Protein AF-A0A919L9G6-F1 (afdb_monomer)

Solvent-accessible surface area (backbone atoms only — not comparable to full-atom values): 24970 Å² total; per-residue (Å²): 138,84,82,78,78,79,72,77,81,74,75,70,52,61,55,52,67,56,52,73,67,55,25,51,54,53,30,51,45,52,58,47,62,62,45,90,62,73,38,50,65,29,54,76,70,68,36,52,64,73,17,58,68,29,43,38,40,53,53,30,52,54,47,28,77,74,40,81,64,48,46,32,34,39,57,41,94,67,47,67,29,33,35,41,35,37,48,67,50,39,49,54,52,43,30,50,32,52,75,66,66,16,51,45,83,54,28,32,41,47,62,83,49,47,79,35,29,51,59,57,91,48,77,66,73,77,38,54,70,66,74,53,74,67,56,45,53,55,47,51,55,53,47,47,63,42,47,49,61,42,59,73,61,31,43,99,81,29,33,54,47,56,65,54,43,34,56,37,26,43,28,42,25,31,24,54,34,43,12,73,88,37,29,81,48,62,66,57,58,52,36,52,49,53,22,21,67,22,34,96,45,94,61,17,65,63,35,45,52,52,40,44,63,60,47,46,72,41,65,78,65,41,33,82,87,10,50,45,19,33,38,65,74,56,32,90,74,57,81,58,60,58,46,28,48,52,26,41,40,54,33,27,27,44,24,38,35,40,35,22,53,37,9,45,41,47,33,27,37,18,54,80,68,70,74,38,89,45,50,55,56,16,33,54,49,21,45,67,78,61,26,91,42,55,20,39,38,37,36,25,66,37,72,40,89,49,109,62,46,40,44,49,55,77,44,28,39,47,50,40,49,74,50,37,46,79,82,62,91,88,63,80,89,62,47,10,56,19,66,72,63,39,64,84,54,40,48,54,28,49,43,15,47,49,53,13,28,51,50,36,42,57,67,42,60,72,26,40,50,42,50,64,30,68,86,58,46,81,95,54,67,69,98,70,73,49,59,92,64,49,38,40,24,50,42,56,64,89,52,81,88,79,53,69,70,73,58,66,81,42,42,49,61,51,12,56,50,27,41,55,52,17,53,52,26,38,54,47,15,53,52,32,40,53,58,45,65,47,68,92,38,65,94,41,75,67,32,51,52,51,31,51,54,31,41,57,45,15,53,50,29,40,52,49,15,54,52,35,38,53,53,12,52,56,38,54,100

Sequence (477 aa):
MTTTHDVPATTVPRPETARPLENVLFSAALVARGLPWADLPARTLGLDALTRAGLERRLMTHLQDRRDGRPVRLRTPFGTFLVPPTRADAKGLLARADRAGALGTASGLTTDGRRCGLSPHVVPSGAWDALTQEELAGLTARVDGHLQAVLDARREDGALDGHHWHAGMLRLSRHVVLGARAAADTLLSEMVRAATDAVGSRAYEERAAALRRRLALYLADPEPGSLAGRLSARSQGAPEPDLAVAHALALVSTATSVSAFQALALFAAGTATDAVTSPEAAVDLALEHYPPLPALVYPVRAPLDTDGPAIAPGDEILYDRAMLGQRTPGEPADPAWALCGSPSGCATARFAALVGREVVRGATAGTRPVLLAPKFALDRLPSRLGPGSVAVALVEADGPTVTAEAYGDRLPAYGARGRVGADRLDHHAERLSACAADTGWDGSETGERFRTALLAHADRCANAAADVRRAARWLSG

Nearest PDB structures (foldseek):
  1wiy-assembly1_A-2  TM=5.835E-01  e=3.372E-06  Thermus thermophilus
  5kyo-assembly4_D  TM=6.100E-01  e=6.666E-06  Sphingobium yanoikuyae
  6hqw-assembly1_A  TM=6.140E-01  e=1.150E-05  Novosphingobium aromaticivorans
  1wiy-assembly1_B-2  TM=5.680E-01  e=6.666E-06  Thermus thermophilus

Structure (mmCIF, N/CA/C/O backbone):
data_AF-A0A919L9G6-F1
#
_entry.id   AF-A0A919L9G6-F1
#
loop_
_atom_site.group_PDB
_atom_site.id
_atom_site.type_symbol
_atom_site.label_atom_id
_atom_site.label_alt_id
_atom_site.label_comp_id
_atom_site.label_asym_id
_atom_site.label_entity_id
_atom_site.label_seq_id
_atom_site.pdbx_PDB_ins_code
_atom_site.Cartn_x
_atom_site.Cartn_y
_atom_site.Cartn_z
_atom_site.occupancy
_atom_site.B_iso_or_equiv
_atom_site.auth_seq_id
_atom_site.auth_comp_id
_atom_site.auth_asym_id
_atom_site.auth_atom_id
_atom_site.pdbx_PDB_model_num
ATOM 1 N N . MET A 1 1 ? 35.353 -0.013 -59.352 1.00 38.97 1 MET A N 1
ATOM 2 C CA . MET A 1 1 ? 35.440 -0.817 -58.115 1.00 38.97 1 MET A CA 1
ATOM 3 C C . MET A 1 1 ? 35.590 0.146 -56.954 1.00 38.97 1 MET A C 1
ATOM 5 O O . MET A 1 1 ? 36.686 0.615 -56.691 1.00 38.97 1 MET A O 1
ATOM 9 N N . THR A 1 2 ? 34.474 0.534 -56.350 1.00 34.19 2 THR A N 1
ATOM 10 C CA . THR A 1 2 ? 34.419 1.390 -55.163 1.00 34.19 2 THR A CA 1
ATOM 11 C C . THR A 1 2 ? 34.468 0.480 -53.944 1.00 34.19 2 THR A C 1
ATOM 13 O O . THR A 1 2 ? 33.532 -0.270 -53.687 1.00 34.19 2 THR A O 1
ATOM 16 N N . THR A 1 3 ? 35.591 0.492 -53.235 1.00 35.69 3 THR A N 1
ATOM 17 C CA . THR A 1 3 ? 35.741 -0.153 -51.931 1.00 35.69 3 THR A CA 1
ATOM 18 C C . THR A 1 3 ? 34.930 0.635 -50.908 1.00 35.69 3 THR A C 1
ATOM 20 O O . THR A 1 3 ? 35.338 1.713 -50.479 1.00 35.69 3 THR A O 1
ATOM 23 N N . THR A 1 4 ? 33.759 0.119 -50.548 1.00 37.16 4 THR A N 1
ATOM 24 C CA . THR A 1 4 ? 33.028 0.522 -49.348 1.00 37.16 4 THR A CA 1
ATOM 25 C C . THR A 1 4 ? 33.895 0.179 -48.142 1.00 37.16 4 THR A C 1
ATOM 27 O O . THR A 1 4 ? 34.152 -0.989 -47.862 1.00 37.16 4 THR A O 1
ATOM 30 N N . HIS A 1 5 ? 34.395 1.204 -47.455 1.00 40.25 5 HIS A N 1
ATOM 31 C CA . HIS A 1 5 ? 34.946 1.041 -46.119 1.00 40.25 5 HIS A CA 1
ATOM 32 C C . HIS A 1 5 ? 33.803 0.624 -45.191 1.00 40.25 5 HIS A C 1
ATOM 34 O O . HIS A 1 5 ? 32.939 1.440 -44.874 1.00 40.25 5 HIS A O 1
ATOM 40 N N . ASP A 1 6 ? 33.800 -0.643 -44.776 1.00 41.91 6 ASP A N 1
ATOM 41 C CA . ASP A 1 6 ? 33.040 -1.089 -43.612 1.00 41.91 6 ASP A CA 1
ATOM 42 C C . ASP A 1 6 ? 33.519 -0.274 -42.408 1.00 41.91 6 ASP A C 1
ATOM 44 O O . ASP A 1 6 ? 34.644 -0.426 -41.923 1.00 41.91 6 ASP A O 1
ATOM 48 N N . VAL A 1 7 ? 32.668 0.643 -41.954 1.00 43.38 7 VAL A N 1
ATOM 49 C CA . VAL A 1 7 ? 32.829 1.297 -40.659 1.00 43.38 7 VAL A CA 1
ATOM 50 C C . VAL A 1 7 ? 32.656 0.196 -39.610 1.00 43.38 7 VAL A C 1
ATOM 52 O O . VAL A 1 7 ? 31.609 -0.455 -39.604 1.00 43.38 7 VAL A O 1
ATOM 55 N N . PRO A 1 8 ? 33.646 -0.063 -38.738 1.00 42.03 8 PRO A N 1
ATOM 56 C CA . PRO A 1 8 ? 33.498 -1.086 -37.715 1.00 42.03 8 PRO A CA 1
ATOM 57 C C . PRO A 1 8 ? 32.303 -0.719 -36.836 1.00 42.03 8 PRO A C 1
ATOM 59 O O . PRO A 1 8 ? 32.255 0.379 -36.282 1.00 42.03 8 PRO A O 1
ATOM 62 N N . ALA A 1 9 ? 31.336 -1.633 -36.727 1.00 45.06 9 ALA A N 1
ATOM 63 C CA . ALA A 1 9 ? 30.218 -1.502 -35.806 1.00 45.06 9 ALA A CA 1
ATOM 64 C C . ALA A 1 9 ? 30.786 -1.319 -34.393 1.00 45.06 9 ALA A C 1
ATOM 66 O O . ALA A 1 9 ? 31.285 -2.263 -33.776 1.00 45.06 9 ALA A O 1
ATOM 67 N N . THR A 1 10 ? 30.767 -0.087 -33.894 1.00 47.66 10 THR A N 1
ATOM 68 C CA . THR A 1 10 ? 31.162 0.234 -32.530 1.00 47.66 10 THR A CA 1
ATOM 69 C C . THR A 1 10 ? 30.148 -0.421 -31.604 1.00 47.66 10 THR A C 1
ATOM 71 O O . THR A 1 10 ? 29.037 0.064 -31.411 1.00 47.66 10 THR A O 1
ATOM 74 N N . THR A 1 11 ? 30.505 -1.582 -31.055 1.00 58.72 11 THR A N 1
ATOM 75 C CA . THR A 1 11 ? 29.702 -2.242 -30.026 1.00 58.72 11 THR A CA 1
ATOM 76 C C . THR A 1 11 ? 29.555 -1.284 -28.855 1.00 58.72 11 THR A C 1
ATOM 78 O O . THR A 1 11 ? 30.539 -0.992 -28.171 1.00 58.72 11 THR A O 1
ATOM 81 N N . VAL A 1 12 ? 28.338 -0.781 -28.642 1.00 62.47 12 VAL A N 1
ATOM 82 C CA . VAL A 1 12 ? 28.030 0.102 -27.516 1.00 62.47 12 VAL A CA 1
ATOM 83 C C . VAL A 1 12 ? 28.412 -0.631 -26.221 1.00 62.47 12 VAL A C 1
ATOM 85 O O . VAL A 1 12 ? 28.017 -1.790 -26.039 1.00 62.47 12 VAL A O 1
ATOM 88 N N . PRO A 1 13 ? 29.224 -0.021 -25.339 1.00 73.94 13 PRO A N 1
ATOM 89 C CA . PRO A 1 13 ? 29.705 -0.683 -24.134 1.00 73.94 13 PRO A CA 1
ATOM 90 C C . PRO A 1 13 ? 28.533 -1.110 -23.240 1.00 73.94 13 PRO A C 1
ATOM 92 O O . PRO A 1 13 ? 27.515 -0.431 -23.163 1.00 73.94 13 PRO A O 1
ATOM 95 N N . ARG A 1 14 ? 28.667 -2.250 -22.555 1.00 80.25 14 ARG A N 1
ATOM 96 C CA . ARG A 1 14 ? 27.672 -2.733 -21.579 1.00 80.25 14 ARG A CA 1
ATOM 97 C C . ARG A 1 14 ? 27.935 -2.149 -20.187 1.00 80.25 14 ARG A C 1
ATOM 99 O O . ARG A 1 14 ? 29.070 -1.753 -19.916 1.00 80.25 14 ARG A O 1
ATOM 106 N N . PRO A 1 15 ? 26.936 -2.153 -19.281 1.00 82.62 15 PRO A N 1
ATOM 107 C CA . PRO A 1 15 ? 27.138 -1.720 -17.904 1.00 82.62 15 PRO A CA 1
ATOM 108 C C . PRO A 1 15 ? 28.270 -2.507 -17.239 1.00 82.62 15 PRO A C 1
ATOM 110 O O . PRO A 1 15 ? 28.334 -3.739 -17.367 1.00 82.62 15 PRO A O 1
ATOM 113 N N . GLU A 1 16 ? 29.159 -1.796 -16.542 1.00 87.75 16 GLU A N 1
ATOM 114 C CA . GLU A 1 16 ? 30.301 -2.395 -15.850 1.00 87.75 16 GLU A CA 1
ATOM 115 C C . GLU A 1 16 ? 29.803 -3.341 -14.752 1.00 87.75 16 GLU A C 1
ATOM 117 O O . GLU A 1 16 ? 28.823 -3.065 -14.058 1.00 87.75 16 GLU A O 1
ATOM 122 N N . THR A 1 17 ? 30.478 -4.478 -14.588 1.00 88.25 17 THR A N 1
ATOM 123 C CA . THR A 1 17 ? 30.192 -5.388 -13.474 1.00 88.25 17 THR A CA 1
ATOM 124 C C . THR A 1 17 ? 30.953 -4.928 -12.240 1.00 88.25 17 THR A C 1
ATOM 126 O O . THR A 1 17 ? 32.145 -4.636 -12.324 1.00 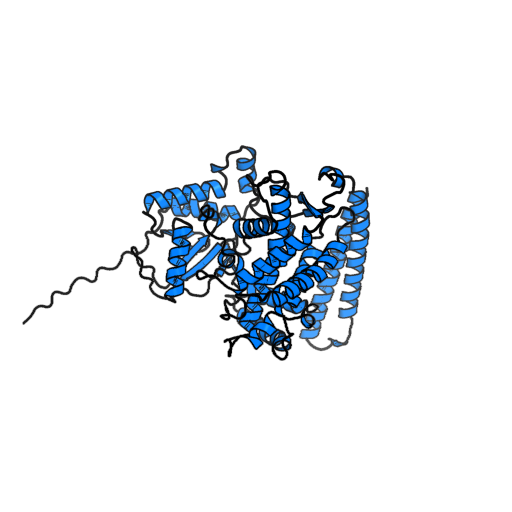88.25 17 THR A O 1
ATOM 129 N N . ALA A 1 18 ? 30.276 -4.881 -11.095 1.00 88.88 18 ALA A N 1
ATOM 130 C CA . ALA A 1 18 ? 30.911 -4.564 -9.824 1.00 88.88 18 ALA A CA 1
ATOM 131 C C . ALA A 1 18 ? 32.069 -5.527 -9.532 1.00 88.88 18 ALA A C 1
ATOM 133 O O . ALA A 1 18 ? 32.026 -6.716 -9.879 1.00 88.88 18 ALA A O 1
ATOM 134 N N . ARG A 1 19 ? 33.105 -5.021 -8.864 1.00 89.94 19 ARG A N 1
ATOM 135 C CA . ARG A 1 19 ? 34.275 -5.814 -8.473 1.00 89.94 19 ARG A CA 1
ATOM 136 C C . ARG A 1 19 ? 33.856 -6.940 -7.517 1.00 89.94 19 ARG A C 1
ATOM 138 O O . ARG A 1 19 ? 32.858 -6.803 -6.810 1.00 89.94 19 ARG A O 1
ATOM 145 N N . PRO A 1 20 ? 34.625 -8.039 -7.412 1.00 90.44 20 PRO A N 1
ATOM 146 C CA . PRO A 1 20 ? 34.291 -9.141 -6.507 1.00 90.44 20 PRO A CA 1
ATOM 147 C C . PRO A 1 20 ? 34.028 -8.696 -5.062 1.00 90.44 20 PRO A C 1
ATOM 149 O O . PRO A 1 20 ? 33.029 -9.098 -4.476 1.00 90.44 20 PRO A O 1
ATOM 152 N N . LEU A 1 21 ? 34.864 -7.804 -4.518 1.00 88.19 21 LEU A N 1
ATOM 153 C CA . LEU A 1 21 ? 34.683 -7.268 -3.166 1.00 88.19 21 LEU A CA 1
ATOM 154 C C . LEU A 1 21 ? 33.399 -6.433 -3.030 1.00 88.19 21 LEU A C 1
ATOM 156 O O . LEU A 1 21 ? 32.701 -6.551 -2.030 1.00 88.19 21 LEU A O 1
ATOM 160 N N . GLU A 1 22 ? 33.065 -5.631 -4.043 1.00 88.12 22 GLU A N 1
ATOM 161 C CA . GLU A 1 22 ? 31.827 -4.842 -4.066 1.00 88.12 22 GLU A CA 1
ATOM 162 C C . GLU A 1 22 ? 30.614 -5.785 -4.041 1.00 88.12 22 GLU A C 1
ATOM 164 O O . GLU A 1 22 ? 29.748 -5.642 -3.182 1.00 88.12 22 GLU A O 1
ATOM 169 N N . ASN A 1 23 ? 30.605 -6.830 -4.880 1.00 88.50 23 ASN A N 1
ATOM 170 C CA . ASN A 1 23 ? 29.544 -7.844 -4.865 1.00 88.50 23 ASN A CA 1
ATOM 171 C C . ASN A 1 23 ? 29.406 -8.529 -3.498 1.00 88.50 23 ASN A C 1
ATOM 173 O O . ASN A 1 23 ? 28.285 -8.714 -3.029 1.00 88.50 23 ASN A O 1
ATOM 177 N N . VAL A 1 24 ? 30.515 -8.887 -2.839 1.00 88.94 24 VAL A N 1
ATOM 178 C CA . VAL A 1 24 ? 30.487 -9.524 -1.510 1.00 88.94 24 VAL A CA 1
ATOM 179 C C . VAL A 1 24 ? 29.876 -8.593 -0.462 1.00 88.94 24 VAL A C 1
ATOM 181 O O . VAL A 1 24 ? 29.003 -9.021 0.291 1.00 88.94 24 VAL A O 1
ATOM 184 N N . LEU A 1 25 ? 30.283 -7.322 -0.433 1.00 86.44 25 LEU A N 1
ATOM 185 C CA . LEU A 1 25 ? 29.783 -6.348 0.542 1.00 86.44 25 LEU A CA 1
ATOM 186 C C . LEU A 1 25 ? 28.291 -6.052 0.344 1.00 86.44 25 LEU A C 1
ATOM 188 O O . LEU A 1 25 ? 27.535 -6.078 1.313 1.00 86.44 25 LEU A O 1
ATOM 192 N N . PHE A 1 26 ? 27.848 -5.853 -0.901 1.00 85.50 26 PHE A N 1
ATOM 193 C CA . PHE A 1 26 ? 26.425 -5.676 -1.211 1.00 85.50 26 PHE A CA 1
ATOM 194 C C . PHE A 1 26 ? 25.604 -6.925 -0.884 1.00 85.50 26 PHE A C 1
ATOM 196 O O . PHE A 1 26 ? 24.526 -6.825 -0.304 1.00 85.50 26 PHE A O 1
ATOM 203 N N . SER A 1 27 ? 26.126 -8.111 -1.200 1.00 86.25 27 SER A N 1
ATOM 204 C CA . SER A 1 27 ? 25.471 -9.380 -0.871 1.00 86.25 27 SER A CA 1
ATOM 205 C C . SER A 1 27 ? 25.286 -9.544 0.636 1.00 86.25 27 SER A C 1
ATOM 207 O O . SER A 1 27 ? 24.199 -9.901 1.085 1.00 86.25 27 SER A O 1
ATOM 209 N N . ALA A 1 28 ? 26.320 -9.239 1.424 1.00 84.69 28 ALA A N 1
ATOM 210 C CA . ALA A 1 28 ? 26.254 -9.290 2.880 1.00 84.69 28 ALA A CA 1
ATOM 211 C C . ALA A 1 28 ? 25.236 -8.283 3.440 1.00 84.69 28 ALA A C 1
ATOM 213 O O . ALA A 1 28 ? 24.437 -8.645 4.305 1.00 84.69 28 ALA A O 1
ATOM 214 N N . ALA A 1 29 ? 25.216 -7.055 2.911 1.00 82.62 29 ALA A N 1
ATOM 215 C CA . ALA A 1 29 ? 24.258 -6.022 3.301 1.00 82.62 29 ALA A CA 1
ATOM 216 C C . ALA A 1 29 ? 22.807 -6.468 3.059 1.00 82.62 29 ALA A C 1
ATOM 218 O O . ALA A 1 29 ? 21.978 -6.430 3.970 1.00 82.62 29 ALA A O 1
ATOM 219 N N . LEU A 1 30 ? 22.532 -6.982 1.856 1.00 82.19 30 LEU A N 1
ATOM 220 C CA . LEU A 1 30 ? 21.213 -7.464 1.456 1.00 82.19 30 LEU A CA 1
ATOM 221 C C . LEU A 1 30 ? 20.750 -8.658 2.299 1.00 82.19 30 LEU A C 1
ATOM 223 O O . LEU A 1 30 ? 19.618 -8.657 2.775 1.00 82.19 30 LEU A O 1
ATOM 227 N N . VAL A 1 31 ? 21.615 -9.647 2.546 1.00 81.81 31 VAL A N 1
ATOM 228 C CA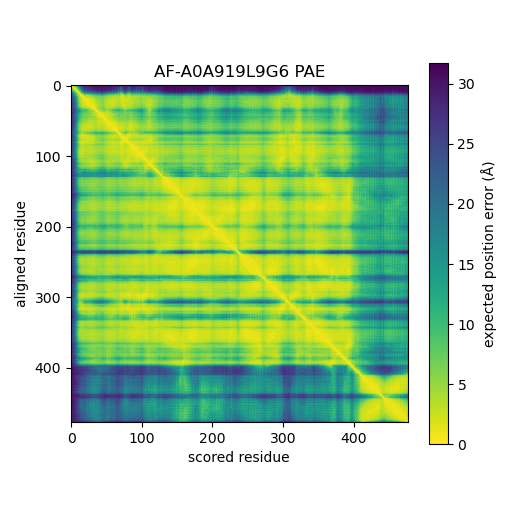 . VAL A 1 31 ? 21.281 -10.810 3.392 1.00 81.81 31 VAL A CA 1
ATOM 229 C C . VAL A 1 31 ? 21.012 -10.387 4.835 1.00 81.81 31 VAL A C 1
ATOM 231 O O . VAL A 1 31 ? 20.066 -10.867 5.465 1.00 81.81 31 VAL A O 1
ATOM 234 N N . ALA A 1 32 ? 21.786 -9.434 5.358 1.00 79.81 32 ALA A N 1
ATOM 235 C CA . ALA A 1 32 ? 21.606 -8.945 6.717 1.00 79.81 32 ALA A CA 1
ATOM 236 C C . ALA A 1 32 ? 20.228 -8.292 6.933 1.00 79.81 32 ALA A C 1
ATOM 238 O O . ALA A 1 32 ? 19.773 -8.225 8.075 1.00 79.81 32 ALA A O 1
ATOM 239 N N . ARG A 1 33 ? 19.505 -7.862 5.884 1.00 78.06 33 ARG A N 1
ATOM 240 C CA . ARG A 1 33 ? 18.133 -7.306 5.980 1.00 78.06 33 ARG A CA 1
ATOM 241 C C . ARG A 1 33 ? 17.107 -8.272 6.576 1.00 78.06 33 ARG A C 1
ATOM 243 O O . ARG A 1 33 ? 16.112 -7.830 7.161 1.00 78.06 33 ARG A O 1
ATOM 250 N N . GLY A 1 34 ? 17.359 -9.576 6.468 1.00 71.88 34 GLY A N 1
ATOM 251 C CA . GLY A 1 34 ? 16.546 -10.624 7.084 1.00 71.88 34 GLY A CA 1
ATOM 252 C C . GLY A 1 34 ? 16.722 -10.747 8.602 1.00 71.88 34 GLY A C 1
ATOM 253 O O . GLY A 1 34 ? 15.878 -11.347 9.259 1.00 71.88 34 GLY A O 1
ATOM 254 N N . LEU A 1 35 ? 17.778 -10.159 9.176 1.00 74.50 35 LEU A N 1
ATOM 255 C CA . LEU A 1 35 ? 18.124 -10.291 10.592 1.00 74.50 35 LEU A CA 1
ATOM 256 C C . LEU A 1 35 ? 17.634 -9.065 11.386 1.00 74.50 35 LEU A C 1
ATOM 258 O O . LEU A 1 35 ? 18.222 -7.987 11.273 1.00 74.50 35 LEU A O 1
ATOM 262 N N . PRO A 1 36 ? 16.564 -9.179 12.196 1.00 66.81 36 PRO A N 1
ATOM 263 C CA . PRO A 1 36 ? 15.953 -8.024 12.862 1.00 66.81 36 PRO A CA 1
ATOM 264 C C . PRO A 1 36 ? 16.856 -7.371 13.922 1.00 66.81 36 PRO A C 1
ATOM 266 O O . PRO A 1 36 ? 16.712 -6.183 14.194 1.00 66.81 36 PRO A O 1
ATOM 269 N N . TRP A 1 37 ? 17.810 -8.116 14.485 1.00 70.50 37 TRP A N 1
ATOM 270 C CA . TRP A 1 37 ? 18.716 -7.666 15.548 1.00 70.50 37 TRP A CA 1
ATOM 271 C C . TRP A 1 37 ? 20.102 -7.234 15.050 1.00 70.50 37 TRP A C 1
ATOM 273 O O . TRP A 1 37 ? 20.897 -6.745 15.849 1.00 70.50 37 TRP A O 1
ATOM 283 N N . ALA A 1 38 ? 20.404 -7.374 13.753 1.00 75.88 38 ALA A N 1
ATOM 284 C CA . ALA A 1 38 ? 21.745 -7.113 13.217 1.00 75.88 38 ALA A CA 1
ATOM 285 C C . ALA A 1 38 ? 22.231 -5.673 13.465 1.00 75.88 38 ALA A C 1
ATOM 287 O O . ALA A 1 38 ? 23.415 -5.451 13.692 1.00 75.88 38 ALA A O 1
ATOM 288 N N . ASP A 1 39 ? 21.312 -4.703 13.481 1.00 78.69 39 ASP A N 1
ATOM 289 C CA . ASP A 1 39 ? 21.647 -3.295 13.716 1.00 78.69 39 ASP A CA 1
ATOM 290 C C . ASP A 1 39 ? 21.654 -2.909 15.203 1.00 78.69 39 ASP A C 1
ATOM 292 O O . ASP A 1 39 ? 22.097 -1.810 15.533 1.00 78.69 39 ASP A O 1
ATOM 296 N N . LEU A 1 40 ? 21.138 -3.757 16.103 1.00 76.44 40 LEU A N 1
ATOM 297 C CA . LEU A 1 40 ? 20.899 -3.383 17.500 1.00 76.44 40 LEU A CA 1
ATOM 298 C C . LEU A 1 40 ? 22.192 -2.972 18.230 1.00 76.44 40 LEU A C 1
ATOM 300 O O . LEU A 1 40 ? 22.181 -1.905 18.848 1.00 76.44 40 LEU A O 1
ATOM 304 N N . PRO A 1 41 ? 23.319 -3.710 18.129 1.00 79.62 41 PRO A N 1
ATOM 305 C CA . PRO A 1 41 ? 24.563 -3.302 18.783 1.00 79.62 41 PRO A CA 1
ATOM 306 C C . PRO A 1 41 ? 25.097 -1.972 18.240 1.00 79.62 41 PRO A C 1
ATOM 308 O O . PRO A 1 41 ? 25.429 -1.077 19.014 1.00 79.62 41 PRO A O 1
ATOM 311 N N . ALA A 1 42 ? 25.116 -1.808 16.912 1.00 81.69 42 ALA A N 1
ATOM 312 C CA . ALA A 1 42 ? 25.598 -0.590 16.266 1.00 81.69 42 ALA A CA 1
ATOM 313 C C . ALA A 1 42 ? 24.748 0.630 16.656 1.00 81.69 42 ALA A C 1
ATOM 315 O O . ALA A 1 42 ? 25.300 1.657 17.039 1.00 81.69 42 ALA A O 1
ATOM 316 N N . ARG A 1 43 ? 23.415 0.501 16.653 1.00 78.19 43 ARG A N 1
ATOM 317 C CA . ARG A 1 43 ? 22.492 1.568 17.079 1.00 78.19 43 ARG A CA 1
ATOM 318 C C . ARG A 1 43 ? 22.646 1.917 18.557 1.00 78.19 43 ARG A C 1
ATOM 320 O O . ARG A 1 43 ? 22.636 3.092 18.904 1.00 78.19 43 ARG A O 1
ATOM 327 N N . THR A 1 44 ? 22.821 0.914 19.420 1.00 80.25 44 THR A N 1
ATOM 328 C CA . THR A 1 44 ? 23.002 1.125 20.869 1.00 80.25 44 THR A CA 1
ATOM 329 C C . THR A 1 44 ? 24.279 1.913 21.164 1.00 80.25 44 THR A C 1
ATOM 331 O O . THR A 1 44 ? 24.299 2.739 22.070 1.00 80.25 44 THR A O 1
ATOM 334 N N . LEU A 1 45 ? 25.326 1.705 20.364 1.00 82.31 45 LEU A N 1
ATOM 335 C CA . LEU A 1 45 ? 26.602 2.413 20.475 1.00 82.31 45 LEU A CA 1
ATOM 336 C C . LEU A 1 45 ? 26.656 3.724 19.665 1.00 82.31 45 LEU A C 1
ATOM 338 O O . LEU A 1 45 ? 27.708 4.355 19.612 1.00 82.31 45 LEU A O 1
ATOM 342 N N . GLY A 1 46 ? 25.565 4.133 19.003 1.00 81.62 46 GLY A N 1
ATOM 343 C CA . GLY A 1 46 ? 25.543 5.316 18.129 1.00 81.62 46 GLY A CA 1
ATOM 344 C C . GLY A 1 46 ? 26.407 5.184 16.865 1.00 81.62 46 GLY A C 1
ATOM 345 O O . GLY A 1 46 ? 26.742 6.177 16.223 1.00 81.62 46 GLY A O 1
ATOM 346 N N . LEU A 1 47 ? 26.784 3.962 16.488 1.00 83.62 47 LEU A N 1
ATOM 347 C CA . LEU A 1 47 ? 27.610 3.650 15.323 1.00 83.62 47 LEU A CA 1
ATOM 348 C C . LEU A 1 47 ? 26.738 3.486 14.072 1.00 83.62 47 LEU A C 1
ATOM 350 O O . LEU A 1 47 ? 26.768 2.451 13.405 1.00 83.62 47 LEU A O 1
ATOM 354 N N . ASP A 1 48 ? 25.968 4.520 13.726 1.00 81.38 48 ASP A N 1
ATOM 355 C CA . ASP A 1 48 ? 24.990 4.476 12.627 1.00 81.38 48 ASP A CA 1
ATOM 356 C C . ASP A 1 48 ? 25.620 4.110 11.276 1.00 81.38 48 ASP A C 1
ATOM 358 O O . ASP A 1 48 ? 24.991 3.466 10.436 1.00 81.38 48 ASP A O 1
ATOM 362 N N . ALA A 1 49 ? 26.896 4.451 11.086 1.00 81.25 49 ALA A N 1
ATOM 363 C CA . ALA A 1 49 ? 27.694 4.078 9.922 1.00 81.25 49 ALA A CA 1
ATOM 364 C C . ALA A 1 49 ? 27.885 2.561 9.742 1.00 81.25 49 ALA A C 1
ATOM 366 O O . ALA A 1 49 ? 28.101 2.120 8.615 1.00 81.25 49 ALA A O 1
ATOM 367 N N . LEU A 1 50 ? 27.824 1.787 10.830 1.00 79.75 50 LEU A N 1
ATOM 368 C CA . LEU A 1 50 ? 27.981 0.329 10.839 1.00 79.75 50 LEU A CA 1
ATOM 369 C C . LEU A 1 50 ? 26.640 -0.412 10.813 1.00 79.75 50 LEU A C 1
ATOM 371 O O . LEU A 1 50 ? 26.616 -1.639 10.752 1.00 79.75 50 LEU A O 1
ATOM 375 N N . THR A 1 51 ? 25.520 0.313 10.846 1.00 82.31 51 THR A N 1
ATOM 376 C CA . THR A 1 51 ? 24.206 -0.283 10.573 1.00 82.31 51 THR A CA 1
ATOM 377 C C . THR A 1 51 ? 24.108 -0.679 9.102 1.00 82.31 51 THR A C 1
ATOM 379 O O . THR A 1 51 ? 24.793 -0.102 8.255 1.00 82.31 51 THR A O 1
ATOM 382 N N . ARG A 1 52 ? 23.206 -1.604 8.760 1.00 81.69 52 ARG A N 1
ATOM 383 C CA . ARG A 1 52 ? 22.934 -2.001 7.365 1.00 81.69 52 ARG A CA 1
ATOM 384 C C . ARG A 1 52 ? 22.668 -0.792 6.467 1.00 81.69 52 ARG A C 1
ATOM 386 O O . ARG A 1 52 ? 23.307 -0.646 5.434 1.00 81.69 52 ARG A O 1
ATOM 393 N N . ALA A 1 53 ? 21.808 0.128 6.907 1.00 79.38 53 ALA A N 1
ATOM 394 C CA . ALA A 1 53 ? 21.497 1.356 6.170 1.00 79.38 53 ALA A CA 1
ATOM 395 C C . ALA A 1 53 ? 22.696 2.322 6.066 1.00 79.38 53 ALA A C 1
ATOM 397 O O . ALA A 1 53 ? 22.819 3.076 5.101 1.00 79.38 53 ALA A O 1
ATOM 398 N N . GLY A 1 54 ? 23.585 2.342 7.063 1.00 81.50 54 GLY A N 1
ATOM 399 C CA . GLY A 1 54 ? 24.846 3.087 7.004 1.00 81.50 54 GLY A CA 1
ATOM 400 C C . GLY A 1 54 ? 25.824 2.500 5.987 1.00 81.50 54 GLY A C 1
ATOM 401 O O . GLY A 1 54 ? 26.383 3.240 5.176 1.00 81.50 54 GLY A O 1
ATOM 402 N N . LEU A 1 55 ? 25.978 1.175 5.994 1.00 83.38 55 LEU A N 1
ATOM 403 C CA . LEU A 1 55 ? 26.835 0.438 5.071 1.00 83.38 55 LEU A CA 1
ATOM 404 C C . LEU A 1 55 ? 26.336 0.565 3.625 1.00 83.38 55 LEU A C 1
ATOM 406 O O . LEU A 1 55 ? 27.119 0.915 2.749 1.00 83.38 55 LEU A O 1
ATOM 410 N N . GLU A 1 56 ? 25.041 0.346 3.380 1.00 85.06 56 GLU A N 1
ATOM 411 C CA . GLU A 1 56 ? 24.427 0.480 2.052 1.00 85.06 56 GLU A CA 1
ATOM 412 C C . GLU A 1 56 ? 24.628 1.885 1.481 1.00 85.06 56 GLU A C 1
ATOM 414 O O . GLU A 1 56 ? 25.092 2.014 0.352 1.00 85.06 56 GLU A O 1
ATOM 419 N N . ARG A 1 57 ? 24.395 2.940 2.277 1.00 86.00 57 ARG A N 1
ATOM 420 C CA . ARG A 1 57 ? 24.660 4.322 1.845 1.00 86.00 57 ARG A CA 1
ATOM 421 C C . ARG A 1 57 ? 26.119 4.538 1.459 1.00 86.00 57 ARG A C 1
ATOM 423 O O . ARG A 1 57 ? 26.379 5.078 0.393 1.00 86.00 57 ARG A O 1
ATOM 430 N N . ARG A 1 58 ? 27.073 4.086 2.282 1.00 86.94 58 ARG A N 1
ATOM 431 C CA . ARG A 1 58 ? 28.513 4.212 1.980 1.00 86.94 58 ARG A CA 1
ATOM 432 C C . ARG A 1 58 ? 28.901 3.462 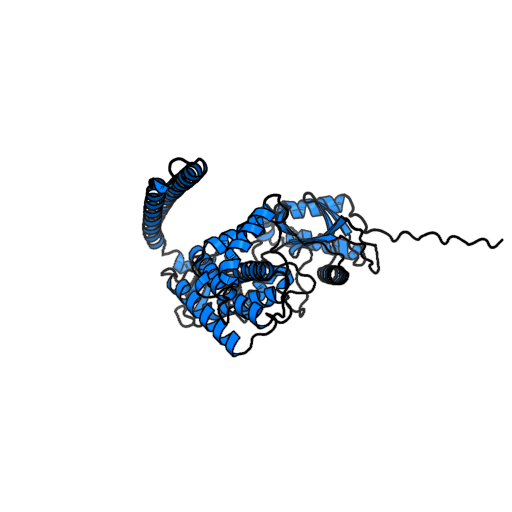0.710 1.00 86.94 58 ARG A C 1
ATOM 434 O O . ARG A 1 58 ? 29.689 3.975 -0.079 1.00 86.94 58 ARG A O 1
ATOM 441 N N . LEU A 1 59 ? 28.351 2.265 0.512 1.00 86.50 59 LEU A N 1
ATOM 442 C CA . LEU A 1 59 ? 28.581 1.474 -0.692 1.00 86.50 59 LEU A CA 1
ATOM 443 C C . LEU A 1 59 ? 28.005 2.167 -1.933 1.00 86.50 59 LEU A C 1
ATOM 445 O O . LEU A 1 59 ? 28.674 2.208 -2.961 1.00 86.50 59 LEU A O 1
ATOM 449 N N . MET A 1 60 ? 26.811 2.753 -1.835 1.00 88.06 60 MET A N 1
ATOM 450 C CA . MET A 1 60 ? 26.201 3.497 -2.939 1.00 88.06 60 MET A CA 1
ATOM 451 C C . MET A 1 60 ? 26.941 4.795 -3.257 1.00 88.06 60 MET A C 1
ATOM 453 O O . MET A 1 60 ? 27.194 5.049 -4.429 1.00 88.06 60 MET A O 1
ATOM 457 N N . THR A 1 61 ? 27.377 5.562 -2.252 1.00 88.44 61 THR A N 1
ATOM 458 C CA . THR A 1 61 ? 28.252 6.731 -2.459 1.00 88.44 61 THR A CA 1
ATOM 459 C C . THR A 1 61 ? 29.548 6.325 -3.161 1.00 88.44 61 THR A C 1
ATOM 461 O O . THR A 1 61 ? 29.930 6.933 -4.153 1.00 88.44 61 THR A O 1
ATOM 464 N N . HIS A 1 62 ? 30.180 5.229 -2.726 1.00 87.31 62 HIS A N 1
ATOM 465 C CA . HIS A 1 62 ? 31.375 4.698 -3.390 1.00 87.31 62 HIS A CA 1
ATOM 466 C C . HIS A 1 62 ? 31.114 4.306 -4.852 1.00 87.31 62 HIS A C 1
ATOM 468 O O . HIS A 1 62 ? 31.954 4.571 -5.711 1.00 87.31 62 HIS A O 1
ATOM 474 N N . LEU A 1 63 ? 29.969 3.683 -5.160 1.00 84.38 63 LEU A N 1
ATOM 475 C CA . LEU A 1 63 ? 29.600 3.371 -6.545 1.00 84.38 63 LEU A CA 1
ATOM 476 C C . LEU A 1 63 ? 29.350 4.639 -7.367 1.00 84.38 63 LEU A C 1
ATOM 478 O O . LEU A 1 63 ? 29.787 4.697 -8.513 1.00 84.38 63 LEU A O 1
ATOM 482 N N . GLN A 1 64 ? 28.687 5.641 -6.790 1.00 85.69 64 GLN A N 1
ATOM 483 C CA . GLN A 1 64 ? 28.419 6.921 -7.440 1.00 85.69 64 GLN A CA 1
ATOM 484 C C . GLN A 1 64 ? 29.724 7.625 -7.839 1.00 85.69 64 GLN A C 1
ATOM 486 O O . GLN A 1 64 ? 29.893 7.949 -9.015 1.00 85.69 64 GLN A O 1
ATOM 491 N N . ASP A 1 65 ? 30.668 7.764 -6.904 1.00 85.75 65 ASP A N 1
ATOM 492 C CA . ASP A 1 65 ? 31.955 8.442 -7.122 1.00 85.75 65 ASP A CA 1
ATOM 493 C C . ASP A 1 65 ? 32.836 7.734 -8.166 1.00 85.75 65 ASP A C 1
ATOM 495 O O . ASP A 1 65 ? 33.653 8.351 -8.842 1.00 85.75 65 ASP A O 1
ATOM 499 N N . ARG A 1 66 ? 32.700 6.409 -8.297 1.00 82.62 66 ARG A N 1
ATOM 500 C CA . ARG A 1 66 ? 33.536 5.568 -9.173 1.00 82.62 66 ARG A CA 1
ATOM 501 C C . ARG A 1 66 ? 32.996 5.383 -10.587 1.00 82.62 66 ARG A C 1
ATOM 503 O O . ARG A 1 66 ? 33.689 4.767 -11.405 1.00 82.62 66 ARG A O 1
ATOM 510 N N . ARG A 1 67 ? 31.740 5.748 -10.841 1.00 80.50 67 ARG A N 1
ATOM 511 C CA . ARG A 1 67 ? 31.005 5.332 -12.049 1.00 80.50 67 ARG A CA 1
ATOM 512 C C . ARG A 1 67 ? 30.335 6.487 -12.783 1.00 80.50 67 ARG A C 1
ATOM 514 O O . ARG A 1 67 ? 29.582 6.218 -13.714 1.00 80.50 67 ARG A O 1
ATOM 521 N N . ASP A 1 68 ? 30.596 7.734 -12.386 1.00 77.12 68 ASP A N 1
ATOM 522 C CA . ASP A 1 68 ? 30.073 8.953 -13.020 1.00 77.12 68 ASP A CA 1
ATOM 523 C C . ASP A 1 68 ? 28.556 8.889 -13.291 1.00 77.12 68 ASP A C 1
ATOM 525 O O . ASP A 1 68 ? 28.083 9.219 -14.377 1.00 77.12 68 ASP A O 1
ATOM 529 N N . GLY A 1 69 ? 27.777 8.376 -12.332 1.00 72.56 69 GLY A N 1
ATOM 530 C CA . GLY A 1 69 ? 26.317 8.269 -12.472 1.00 72.56 69 GLY A CA 1
ATOM 531 C C . GLY A 1 69 ? 25.808 7.088 -13.322 1.00 72.56 69 GLY A C 1
ATOM 532 O O . GLY A 1 69 ? 24.601 6.936 -13.507 1.00 72.56 69 GLY A O 1
ATOM 533 N N . ARG A 1 70 ? 26.682 6.203 -13.822 1.00 84.00 70 ARG A N 1
ATOM 534 C CA . ARG A 1 70 ? 26.283 5.064 -14.672 1.00 84.00 70 ARG A CA 1
ATOM 535 C C . ARG A 1 70 ? 25.783 3.857 -13.862 1.00 84.00 70 ARG A C 1
ATOM 537 O O . ARG A 1 70 ? 26.353 3.557 -12.810 1.00 84.00 70 ARG A O 1
ATOM 544 N N . PRO A 1 71 ? 24.781 3.100 -14.362 1.00 88.94 71 PRO A N 1
ATOM 545 C CA . PRO A 1 71 ? 24.332 1.868 -13.716 1.00 88.94 71 PRO A CA 1
ATOM 546 C C . PRO A 1 71 ? 25.433 0.806 -13.628 1.00 88.94 71 PRO A C 1
ATOM 548 O O . PRO A 1 71 ? 26.201 0.607 -14.572 1.00 88.94 71 PRO A O 1
ATOM 551 N N . VAL A 1 72 ? 25.456 0.070 -12.516 1.00 90.81 72 VAL A N 1
ATOM 552 C CA . VAL A 1 72 ? 26.420 -1.007 -12.250 1.00 90.81 72 VAL A CA 1
ATOM 553 C C . VAL A 1 72 ? 25.706 -2.346 -12.180 1.00 90.81 72 VAL A C 1
ATOM 555 O O . VAL A 1 72 ? 24.660 -2.470 -11.546 1.00 90.81 72 VAL A O 1
ATOM 558 N N . ARG A 1 73 ? 26.290 -3.379 -12.790 1.00 93.06 73 ARG A N 1
ATOM 559 C CA . ARG A 1 73 ? 25.802 -4.752 -12.654 1.00 93.06 73 ARG A CA 1
ATOM 560 C C . ARG A 1 73 ? 26.320 -5.369 -11.353 1.00 93.06 73 ARG A C 1
ATOM 562 O O . ARG A 1 73 ? 27.509 -5.669 -11.241 1.00 93.06 73 ARG A O 1
ATOM 569 N N . LEU A 1 74 ? 25.421 -5.588 -10.397 1.00 91.81 74 LEU A N 1
ATOM 570 C CA . LEU A 1 74 ? 25.673 -6.245 -9.116 1.00 91.81 74 LEU A CA 1
ATOM 571 C C . LEU A 1 74 ? 25.193 -7.696 -9.149 1.00 91.81 74 LEU A C 1
ATOM 573 O O . LEU A 1 74 ? 24.081 -7.991 -9.584 1.00 91.81 74 LEU A O 1
ATOM 577 N N . ARG A 1 75 ? 26.033 -8.610 -8.663 1.00 92.38 75 ARG A N 1
ATOM 578 C CA . ARG A 1 75 ? 25.683 -10.019 -8.451 1.00 92.38 75 ARG A CA 1
ATOM 579 C C . ARG A 1 75 ? 25.407 -10.232 -6.972 1.00 92.38 75 ARG A C 1
ATOM 581 O O . ARG A 1 75 ? 26.289 -10.020 -6.145 1.00 92.38 75 ARG A O 1
ATOM 588 N N . THR A 1 76 ? 24.190 -10.655 -6.662 1.00 89.12 76 THR A N 1
ATOM 589 C CA . THR A 1 76 ? 23.696 -10.846 -5.295 1.00 89.12 76 THR A CA 1
ATOM 590 C C . THR A 1 76 ? 23.140 -12.265 -5.133 1.00 89.12 76 THR A C 1
ATOM 592 O O . THR A 1 76 ? 22.852 -12.922 -6.138 1.00 89.12 76 THR A O 1
ATOM 595 N N . PRO A 1 77 ? 22.903 -12.745 -3.899 1.00 86.56 77 PRO A N 1
ATOM 596 C CA . PRO A 1 77 ? 22.243 -14.031 -3.667 1.00 86.56 77 PRO A CA 1
ATOM 597 C C . PRO A 1 77 ? 20.807 -14.077 -4.208 1.00 86.56 77 PRO A C 1
ATOM 599 O O . PRO A 1 77 ? 20.247 -15.156 -4.365 1.00 86.56 77 PRO A O 1
ATOM 602 N N . PHE A 1 78 ? 20.211 -12.916 -4.495 1.00 88.31 78 PHE A N 1
ATOM 603 C CA . PHE A 1 78 ? 18.827 -12.773 -4.947 1.00 88.31 78 PHE A CA 1
ATOM 604 C C . PHE A 1 78 ? 18.705 -12.584 -6.467 1.00 88.31 78 PHE A C 1
ATOM 606 O O . PHE A 1 78 ? 17.597 -12.518 -6.997 1.00 88.31 78 PHE A O 1
ATOM 613 N N . GLY A 1 79 ? 19.834 -12.500 -7.176 1.00 90.69 79 GLY A N 1
ATOM 614 C CA . GLY A 1 79 ? 19.874 -12.285 -8.618 1.00 90.69 79 GLY A CA 1
ATOM 615 C C . GLY A 1 79 ? 21.012 -11.372 -9.060 1.00 90.69 79 GLY A C 1
ATOM 616 O O . GLY A 1 79 ? 21.805 -10.874 -8.255 1.00 90.69 79 GLY A O 1
ATOM 617 N N . THR A 1 80 ? 21.090 -11.164 -10.373 1.00 94.12 80 THR A N 1
ATOM 618 C CA . THR A 1 80 ? 22.001 -10.193 -10.985 1.00 94.12 80 THR A CA 1
ATOM 619 C C . THR A 1 80 ? 21.193 -8.987 -11.428 1.00 94.12 80 THR A C 1
ATOM 621 O O . THR A 1 80 ? 20.301 -9.128 -12.256 1.00 94.12 80 THR A O 1
ATOM 624 N N . PHE A 1 81 ? 21.525 -7.814 -10.899 1.00 94.56 81 PHE A N 1
ATOM 625 C CA . PHE A 1 81 ? 20.756 -6.595 -11.115 1.00 94.56 81 PHE A CA 1
ATOM 626 C C . PHE A 1 81 ? 21.632 -5.478 -11.664 1.00 94.56 81 PHE A C 1
ATOM 628 O O . PHE A 1 81 ? 22.790 -5.332 -11.276 1.00 94.56 81 PHE A O 1
ATOM 635 N N . LEU A 1 82 ? 21.062 -4.654 -12.532 1.00 94.62 82 LEU A N 1
ATOM 636 C CA . LEU A 1 82 ? 21.549 -3.320 -12.824 1.00 94.62 82 LEU A CA 1
ATOM 637 C C . LEU A 1 82 ? 21.039 -2.375 -11.743 1.00 94.62 82 LEU A C 1
ATOM 639 O O . LEU A 1 82 ? 19.835 -2.235 -11.535 1.00 94.62 82 LEU A O 1
ATOM 643 N N . VAL A 1 83 ? 21.970 -1.722 -11.065 1.00 92.44 83 VAL A N 1
ATOM 644 C CA . VAL A 1 83 ? 21.691 -0.773 -9.997 1.00 92.44 83 VAL A CA 1
ATOM 645 C C . VAL A 1 83 ? 22.159 0.606 -10.445 1.00 92.44 83 VAL A C 1
ATOM 647 O O . VAL A 1 83 ? 23.365 0.826 -10.594 1.00 92.44 83 VAL A O 1
ATOM 650 N N . PRO A 1 84 ? 21.223 1.533 -10.700 1.00 90.62 84 PRO A N 1
ATOM 651 C CA . PRO A 1 84 ? 21.544 2.942 -10.866 1.00 90.62 84 PRO A CA 1
ATOM 652 C C . PRO A 1 84 ? 22.145 3.500 -9.563 1.00 90.62 84 PRO A C 1
ATOM 654 O O . PRO A 1 84 ? 21.735 3.074 -8.482 1.00 90.62 84 PRO A O 1
ATOM 657 N N . PRO A 1 85 ? 23.115 4.424 -9.627 1.00 84.81 85 PRO A N 1
ATOM 658 C CA . PRO A 1 85 ? 23.859 4.851 -8.443 1.00 84.81 85 PRO A CA 1
ATOM 659 C C . PRO A 1 85 ? 23.055 5.770 -7.521 1.00 84.81 85 PRO A C 1
ATOM 661 O O . PRO A 1 85 ? 23.278 5.762 -6.314 1.00 84.81 85 PRO A O 1
ATOM 664 N N . THR A 1 86 ? 22.100 6.531 -8.061 1.00 87.88 86 THR A N 1
ATOM 665 C CA . THR A 1 86 ? 21.212 7.381 -7.263 1.00 87.88 86 THR A CA 1
ATOM 666 C C . THR A 1 86 ? 19.745 7.086 -7.542 1.00 87.88 86 THR A C 1
ATOM 668 O O . THR A 1 86 ? 19.365 6.534 -8.580 1.00 87.88 86 THR A O 1
ATOM 671 N N . ARG A 1 87 ? 18.880 7.498 -6.610 1.00 89.19 87 ARG A N 1
ATOM 672 C CA . ARG A 1 87 ? 17.429 7.411 -6.790 1.00 89.19 87 ARG A CA 1
ATOM 673 C C . ARG A 1 87 ? 16.934 8.220 -7.989 1.00 89.19 87 ARG A C 1
ATOM 675 O O . ARG A 1 87 ? 16.027 7.757 -8.679 1.00 89.19 87 ARG A O 1
ATOM 682 N N . ALA A 1 88 ? 17.512 9.396 -8.236 1.00 88.00 88 A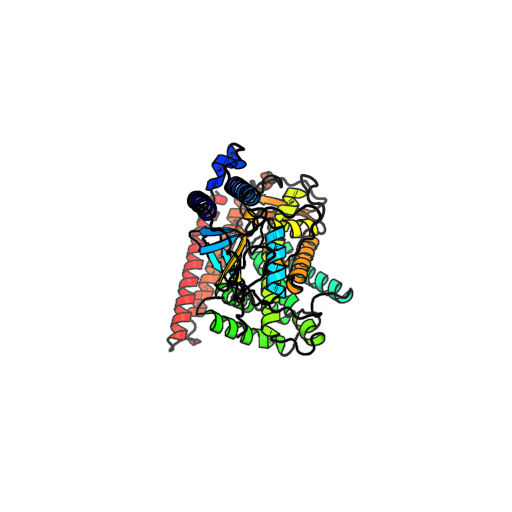LA A N 1
ATOM 683 C CA . ALA A 1 88 ? 17.152 10.241 -9.373 1.00 88.00 88 ALA A CA 1
ATOM 684 C C . ALA A 1 88 ? 17.500 9.554 -10.702 1.00 88.00 88 ALA A C 1
ATOM 686 O O . ALA A 1 88 ? 16.642 9.468 -11.582 1.00 88.00 88 ALA A O 1
ATOM 687 N N . ASP A 1 89 ? 18.696 8.964 -10.799 1.00 88.69 89 ASP A N 1
ATOM 688 C CA . ASP A 1 89 ? 19.122 8.202 -11.980 1.00 88.69 89 ASP A CA 1
ATOM 689 C C . ASP A 1 89 ? 18.214 6.996 -12.214 1.00 88.69 89 ASP A C 1
ATOM 691 O O . ASP A 1 89 ? 17.799 6.733 -13.342 1.00 88.69 89 ASP A O 1
ATOM 695 N N . ALA A 1 90 ? 17.846 6.286 -11.141 1.00 91.38 90 ALA A N 1
ATOM 696 C CA . ALA A 1 90 ? 16.945 5.147 -11.237 1.00 91.38 90 ALA A CA 1
ATOM 697 C C . ALA A 1 90 ? 15.566 5.549 -11.766 1.00 91.38 90 ALA A C 1
ATOM 699 O O . ALA A 1 90 ? 15.059 4.922 -12.695 1.00 91.38 90 ALA A O 1
ATOM 700 N N . LYS A 1 91 ? 14.974 6.618 -11.220 1.00 90.75 91 LYS A N 1
ATOM 701 C CA . LYS A 1 91 ? 13.679 7.132 -11.683 1.00 90.75 91 LYS A CA 1
ATOM 702 C C . LYS A 1 91 ? 13.742 7.609 -13.130 1.00 90.75 91 LYS A C 1
ATOM 704 O O . LYS A 1 91 ? 12.866 7.258 -13.916 1.00 90.75 91 LYS A O 1
ATOM 709 N N . GLY A 1 92 ? 14.773 8.374 -13.494 1.00 89.62 92 GLY A N 1
ATOM 710 C CA . GLY A 1 92 ? 14.962 8.877 -14.854 1.00 89.62 92 GLY A CA 1
ATOM 711 C C . GLY A 1 92 ? 15.121 7.747 -15.871 1.00 89.62 92 GLY A C 1
ATOM 712 O O . GLY A 1 92 ? 14.444 7.740 -16.903 1.00 89.62 92 GLY A O 1
ATOM 713 N N . LEU A 1 93 ? 15.952 6.753 -15.546 1.00 91.38 93 LEU A N 1
ATOM 714 C CA . LEU A 1 93 ? 16.168 5.569 -16.372 1.00 91.38 93 LEU A CA 1
ATOM 715 C C . LEU A 1 93 ? 14.879 4.767 -16.557 1.00 91.38 93 LEU A C 1
ATOM 717 O O . LEU A 1 93 ? 14.517 4.452 -17.689 1.00 91.38 93 LEU A O 1
ATOM 721 N N . LEU A 1 94 ? 14.182 4.460 -15.462 1.00 93.88 94 LEU A N 1
ATOM 722 C CA . LEU A 1 94 ? 12.960 3.661 -15.489 1.00 93.88 94 LEU A CA 1
ATOM 723 C C . LEU A 1 94 ? 11.822 4.387 -16.207 1.00 93.88 94 LEU A C 1
ATOM 725 O O . LEU A 1 94 ? 11.150 3.773 -17.023 1.00 93.88 94 LEU A O 1
ATOM 729 N N . ALA A 1 95 ? 11.643 5.693 -15.993 1.00 91.81 95 ALA A N 1
ATOM 730 C CA . ALA A 1 95 ? 10.634 6.471 -16.709 1.00 91.81 95 ALA A CA 1
ATOM 731 C C . ALA A 1 95 ? 10.929 6.559 -18.217 1.00 91.81 95 ALA A C 1
ATOM 733 O O . ALA A 1 95 ? 10.009 6.531 -19.031 1.00 91.81 95 ALA A O 1
ATOM 734 N N . ARG A 1 96 ? 12.206 6.653 -18.617 1.00 91.31 96 ARG A N 1
ATOM 735 C CA . ARG A 1 96 ? 12.600 6.589 -20.034 1.00 91.31 96 ARG A CA 1
ATOM 736 C C . ARG A 1 96 ? 12.339 5.202 -20.622 1.00 91.31 96 ARG A C 1
ATOM 738 O O . ARG A 1 96 ? 11.796 5.115 -21.718 1.00 91.31 96 ARG A O 1
ATOM 745 N N . ALA A 1 97 ? 12.703 4.145 -19.900 1.00 92.25 97 ALA A N 1
ATOM 746 C CA . ALA A 1 97 ? 12.505 2.766 -20.331 1.00 92.25 97 ALA A CA 1
ATOM 747 C C . ALA A 1 97 ? 11.020 2.405 -20.468 1.00 92.25 97 ALA A C 1
ATOM 749 O O . ALA A 1 97 ? 10.634 1.752 -21.434 1.00 92.25 97 ALA A O 1
ATOM 750 N N . ASP A 1 98 ? 10.196 2.876 -19.534 1.00 92.12 98 ASP A N 1
ATOM 751 C CA . ASP A 1 98 ? 8.746 2.711 -19.550 1.00 92.12 98 ASP A CA 1
ATOM 752 C C . ASP A 1 98 ? 8.117 3.415 -20.762 1.00 92.12 98 ASP A C 1
ATOM 754 O O . ASP A 1 98 ? 7.428 2.781 -21.557 1.00 92.12 98 ASP A O 1
ATOM 758 N N . ARG A 1 99 ? 8.471 4.688 -21.007 1.00 91.31 99 ARG A N 1
ATOM 759 C CA . ARG A 1 99 ? 8.028 5.431 -22.204 1.00 91.31 99 ARG A CA 1
ATOM 760 C C . ARG A 1 99 ? 8.453 4.781 -23.520 1.00 91.31 99 ARG A C 1
ATOM 762 O O . ARG A 1 99 ? 7.748 4.910 -24.514 1.00 91.31 99 ARG A O 1
ATOM 769 N N . ALA A 1 100 ? 9.603 4.112 -23.535 1.00 90.50 100 ALA A N 1
ATOM 770 C CA . ALA A 1 100 ? 10.093 3.381 -24.698 1.00 90.50 100 ALA A CA 1
ATOM 771 C C . ALA A 1 100 ? 9.431 1.998 -24.873 1.00 90.50 100 ALA A C 1
ATOM 773 O O . ALA A 1 100 ? 9.746 1.299 -25.832 1.00 90.50 100 ALA A O 1
ATOM 774 N N . GLY A 1 101 ? 8.562 1.567 -23.948 1.00 91.19 101 GLY A N 1
ATOM 775 C CA . GLY A 1 101 ? 7.989 0.218 -23.945 1.00 91.19 101 GLY A CA 1
ATOM 776 C C . GLY A 1 101 ? 9.032 -0.883 -23.723 1.00 91.19 101 GLY A C 1
ATOM 777 O O . GLY A 1 101 ? 8.815 -2.033 -24.098 1.00 91.19 101 GLY A O 1
ATOM 778 N N . ALA A 1 102 ? 10.189 -0.539 -23.149 1.00 92.94 102 ALA A N 1
ATOM 779 C CA . ALA A 1 102 ? 11.317 -1.452 -22.990 1.00 92.94 102 ALA A CA 1
ATOM 780 C C . ALA A 1 102 ? 11.234 -2.296 -21.712 1.00 92.94 102 ALA A C 1
ATOM 782 O O . ALA A 1 102 ? 11.961 -3.283 -21.592 1.00 92.94 102 ALA A O 1
ATOM 783 N N . LEU A 1 103 ? 10.378 -1.928 -20.757 1.00 93.00 103 LEU A N 1
ATOM 784 C CA . LEU A 1 103 ? 10.195 -2.661 -19.506 1.00 93.00 103 LEU A CA 1
ATOM 785 C C . LEU A 1 103 ? 9.156 -3.777 -19.656 1.00 93.00 103 LEU A C 1
ATOM 787 O O . LEU A 1 103 ? 8.133 -3.629 -20.317 1.00 93.00 103 LEU A O 1
ATOM 791 N N . GLY A 1 104 ? 9.415 -4.910 -19.012 1.00 88.75 104 GLY A N 1
ATOM 792 C CA . GLY A 1 104 ? 8.408 -5.927 -18.739 1.00 88.75 104 GLY A CA 1
ATOM 793 C C . GLY A 1 104 ? 7.692 -5.670 -17.414 1.00 88.75 104 GLY A C 1
ATOM 794 O O . GLY A 1 104 ? 7.948 -4.690 -16.719 1.00 88.75 104 GLY A O 1
ATOM 795 N N . THR A 1 105 ? 6.818 -6.600 -17.031 1.00 87.19 105 THR A N 1
ATOM 796 C CA . THR A 1 105 ? 6.081 -6.536 -15.764 1.00 87.19 105 THR A CA 1
ATOM 797 C C . THR A 1 105 ? 7.032 -6.495 -14.570 1.00 87.19 105 THR A C 1
ATOM 799 O O . THR A 1 105 ? 7.832 -7.413 -14.377 1.00 87.19 105 THR A O 1
ATOM 802 N N . ALA A 1 106 ? 6.927 -5.438 -13.766 1.00 91.06 106 ALA A N 1
ATOM 803 C CA . ALA A 1 106 ? 7.702 -5.296 -12.544 1.00 91.06 106 ALA A CA 1
ATOM 804 C C . ALA A 1 106 ? 7.289 -6.333 -11.485 1.00 91.06 106 ALA A C 1
ATOM 806 O O . ALA A 1 106 ? 6.133 -6.758 -11.409 1.00 91.06 106 ALA A O 1
ATOM 807 N N . SER A 1 107 ? 8.240 -6.709 -10.634 1.00 90.69 107 SER A N 1
ATOM 808 C CA . SER A 1 107 ? 8.008 -7.564 -9.465 1.00 90.69 107 SER A CA 1
ATOM 809 C C . SER A 1 107 ? 8.572 -6.914 -8.208 1.00 90.69 107 SER A C 1
ATOM 811 O O . SER A 1 107 ? 9.624 -6.281 -8.268 1.00 90.69 107 SER A O 1
ATOM 813 N N . GLY A 1 108 ? 7.914 -7.099 -7.069 1.00 91.12 108 GLY A N 1
ATOM 814 C CA . GLY A 1 108 ? 8.485 -6.772 -5.770 1.00 91.12 108 GLY A CA 1
ATOM 815 C C . GLY A 1 108 ? 9.588 -7.759 -5.383 1.00 91.12 108 GLY A C 1
ATOM 816 O O . GLY A 1 108 ? 9.543 -8.942 -5.734 1.00 91.12 108 GLY A O 1
ATOM 817 N N . LEU A 1 109 ? 10.578 -7.267 -4.643 1.00 89.69 109 LEU A N 1
ATOM 818 C CA . LEU A 1 109 ? 11.618 -8.075 -4.016 1.00 89.69 109 LEU A CA 1
ATOM 819 C C . LEU A 1 109 ? 11.501 -7.933 -2.499 1.00 89.69 109 LEU A C 1
ATOM 821 O O . LEU A 1 109 ? 11.646 -6.842 -1.944 1.00 89.69 109 LEU A O 1
ATOM 825 N N . THR A 1 110 ? 11.200 -9.035 -1.822 1.00 84.94 110 THR A N 1
ATOM 826 C CA . THR A 1 110 ? 11.069 -9.064 -0.365 1.00 84.94 110 THR A CA 1
ATOM 827 C C . THR A 1 110 ? 12.439 -9.003 0.315 1.00 84.94 110 THR A C 1
ATOM 829 O O . THR A 1 110 ? 13.484 -9.219 -0.298 1.00 84.94 110 THR A O 1
ATOM 832 N N . THR A 1 111 ? 12.459 -8.745 1.626 1.00 79.38 111 THR A N 1
ATOM 833 C CA . THR A 1 111 ? 13.713 -8.660 2.399 1.00 79.38 111 THR A CA 1
ATOM 834 C C . THR A 1 111 ? 14.502 -9.970 2.468 1.00 79.38 111 THR A C 1
ATOM 836 O O . THR A 1 111 ? 15.690 -9.937 2.762 1.00 79.38 111 THR A O 1
ATOM 839 N N . ASP A 1 112 ? 13.848 -11.112 2.248 1.00 79.00 112 ASP A N 1
ATOM 840 C CA . ASP A 1 112 ? 14.459 -12.444 2.137 1.00 79.00 112 ASP A CA 1
ATOM 841 C C . ASP A 1 112 ? 14.799 -12.823 0.683 1.00 79.00 112 ASP A C 1
ATOM 843 O O . ASP A 1 112 ? 15.195 -13.955 0.414 1.00 79.00 112 ASP A O 1
ATOM 847 N N . GLY A 1 113 ? 14.661 -11.883 -0.259 1.00 81.12 113 GLY A N 1
ATOM 848 C CA . GLY A 1 113 ? 15.054 -12.066 -1.653 1.00 81.12 113 GLY A CA 1
ATOM 849 C C . GLY A 1 113 ? 14.065 -12.851 -2.503 1.00 81.12 113 GLY A C 1
ATOM 850 O O . GLY A 1 113 ? 14.400 -13.267 -3.613 1.00 81.12 113 GLY A O 1
ATOM 851 N N . ARG A 1 114 ? 12.845 -13.069 -2.008 1.00 85.56 114 ARG A N 1
ATOM 852 C CA . ARG A 1 114 ? 11.783 -13.698 -2.789 1.00 85.56 114 ARG A CA 1
ATOM 853 C C . ARG A 1 114 ? 11.138 -12.664 -3.694 1.00 85.56 114 ARG A C 1
ATOM 855 O O . ARG A 1 114 ? 10.910 -11.518 -3.309 1.00 85.56 114 ARG A O 1
ATOM 862 N N . ARG A 1 115 ? 10.784 -13.097 -4.899 1.00 87.00 115 ARG A N 1
ATOM 863 C CA . ARG A 1 115 ? 9.927 -12.301 -5.773 1.00 87.00 115 ARG A CA 1
ATOM 864 C C . ARG A 1 115 ? 8.487 -12.454 -5.328 1.00 87.00 115 ARG A C 1
ATOM 866 O O . ARG A 1 115 ? 8.003 -13.575 -5.174 1.00 87.00 115 ARG A O 1
ATOM 873 N N . CYS A 1 116 ? 7.818 -11.330 -5.146 1.00 84.12 116 CYS A N 1
ATOM 874 C CA . CYS A 1 116 ? 6.369 -11.258 -5.112 1.00 84.12 116 CYS A CA 1
ATOM 875 C C . CYS A 1 116 ? 5.942 -10.470 -6.340 1.00 84.12 116 CYS A C 1
ATOM 877 O O . CYS A 1 116 ? 6.587 -9.490 -6.715 1.00 84.12 116 CYS A O 1
ATOM 879 N N . GLY A 1 117 ? 4.901 -10.912 -7.026 1.00 81.88 117 GLY A N 1
ATOM 880 C CA . GLY A 1 117 ? 4.411 -10.083 -8.105 1.00 81.88 117 GLY A CA 1
ATOM 881 C C . GLY A 1 117 ? 3.457 -9.010 -7.601 1.00 81.88 117 GLY A C 1
ATOM 882 O O . GLY A 1 117 ? 3.100 -8.940 -6.425 1.00 81.88 117 GLY A O 1
ATOM 883 N N . LEU A 1 118 ? 3.134 -8.108 -8.512 1.00 84.56 118 LEU A N 1
ATOM 884 C CA . LEU A 1 118 ? 2.363 -6.910 -8.237 1.00 84.56 118 LEU A CA 1
ATOM 885 C C . LEU A 1 118 ? 0.970 -7.082 -8.826 1.00 84.56 118 LEU A C 1
ATOM 887 O O . LEU A 1 118 ? 0.782 -7.840 -9.779 1.00 84.56 118 LEU A O 1
ATOM 891 N N . SER A 1 119 ? -0.009 -6.361 -8.286 1.00 80.62 119 SER A N 1
ATOM 892 C CA . SER A 1 119 ? -1.326 -6.294 -8.920 1.00 80.62 119 SER A CA 1
ATOM 893 C C . SER A 1 119 ? -1.175 -5.874 -10.393 1.00 80.62 119 SER A C 1
ATOM 895 O O . SER A 1 119 ? -0.362 -4.977 -10.649 1.00 80.62 119 SER A O 1
ATOM 897 N N . PRO A 1 120 ? -1.949 -6.447 -11.332 1.00 72.88 120 PRO A N 1
ATOM 898 C CA . PRO A 1 120 ? -1.909 -6.073 -12.745 1.00 72.88 120 PRO A CA 1
ATOM 899 C C . PRO A 1 120 ? -1.992 -4.560 -12.917 1.00 72.88 120 PRO A C 1
ATOM 901 O O . PRO A 1 120 ? -2.916 -3.932 -12.407 1.00 72.88 120 PRO A O 1
ATOM 904 N N . HIS A 1 121 ? -1.011 -3.964 -13.588 1.00 81.19 121 HIS A N 1
ATOM 905 C CA . HIS A 1 121 ? -0.948 -2.515 -13.716 1.00 81.19 121 HIS A CA 1
ATOM 906 C C . HIS A 1 121 ? -1.768 -2.054 -14.925 1.00 81.19 121 HIS A C 1
ATOM 908 O O . HIS A 1 121 ? -1.247 -1.917 -16.030 1.00 81.19 121 HIS A O 1
ATOM 914 N N . VAL A 1 122 ? -3.063 -1.825 -14.698 1.00 78.25 122 VAL A N 1
ATOM 915 C CA . VAL A 1 122 ? -3.984 -1.221 -15.669 1.00 78.25 122 VAL A CA 1
ATOM 916 C C . VAL A 1 122 ? -4.506 0.083 -15.077 1.00 78.25 122 VAL A C 1
ATOM 918 O O . VAL A 1 122 ? -5.136 0.089 -14.018 1.00 78.25 122 VAL A O 1
ATOM 921 N N . VAL A 1 123 ? -4.214 1.201 -15.747 1.00 75.69 123 VAL A N 1
ATOM 922 C CA . VAL A 1 123 ? -4.607 2.542 -15.296 1.00 75.69 123 VAL A CA 1
ATOM 923 C C . VAL A 1 123 ? -5.529 3.166 -16.343 1.00 75.69 123 VAL A C 1
ATOM 925 O O . VAL A 1 123 ? -5.055 3.597 -17.394 1.00 75.69 123 VAL A O 1
ATOM 928 N N . PRO A 1 124 ? -6.844 3.216 -16.088 1.00 73.56 124 PRO A N 1
ATOM 929 C CA . PRO A 1 124 ? -7.789 3.849 -16.991 1.00 73.56 124 PRO A CA 1
ATOM 930 C C . PRO A 1 124 ? -7.593 5.367 -16.954 1.00 73.56 124 PRO A C 1
ATOM 932 O O . PRO A 1 124 ? -7.674 5.995 -15.896 1.00 73.56 124 PRO A O 1
ATOM 935 N N . SER A 1 125 ? -7.334 5.960 -18.120 1.00 71.12 125 SER A N 1
ATOM 936 C CA . SER A 1 125 ? -7.149 7.408 -18.258 1.00 71.12 125 SER A CA 1
ATOM 937 C C . SER A 1 125 ? -8.427 8.167 -17.882 1.00 71.12 125 SER A C 1
ATOM 939 O O . SER A 1 125 ? -9.521 7.784 -18.299 1.00 71.12 125 SER A O 1
ATOM 941 N N . GLY A 1 126 ? -8.308 9.228 -17.075 1.00 71.56 126 GLY A N 1
ATOM 942 C CA . GLY A 1 126 ? -9.394 10.174 -16.791 1.00 71.56 126 GLY A CA 1
ATOM 943 C C . GLY A 1 126 ? -10.483 9.681 -15.829 1.00 71.56 126 GLY A C 1
ATOM 944 O O . GLY A 1 126 ? -11.211 10.496 -15.264 1.00 71.56 126 GLY A O 1
ATOM 945 N N . ALA A 1 127 ? -10.585 8.375 -15.566 1.00 74.50 127 ALA A N 1
ATOM 946 C CA . ALA A 1 127 ? -11.597 7.837 -14.655 1.00 74.50 127 ALA A CA 1
ATOM 947 C C . ALA A 1 127 ? -11.335 8.234 -13.189 1.00 74.50 127 ALA A C 1
ATOM 949 O O . ALA A 1 127 ? -12.280 8.472 -12.430 1.00 74.50 127 ALA A O 1
ATOM 950 N N . TRP A 1 128 ? -10.058 8.307 -12.789 1.00 81.69 128 TRP A N 1
ATOM 951 C CA . TRP A 1 128 ? -9.639 8.398 -11.381 1.00 81.69 128 TRP A CA 1
ATOM 952 C C . TRP A 1 128 ? -8.702 9.574 -11.065 1.00 81.69 128 TRP A C 1
ATOM 954 O O . TRP A 1 128 ? -8.318 9.740 -9.911 1.00 81.69 128 TRP A O 1
ATOM 964 N N . ASP A 1 129 ? -8.348 10.386 -12.065 1.00 76.31 129 ASP A N 1
ATOM 965 C CA . ASP A 1 129 ? -7.361 11.467 -11.936 1.00 76.31 129 ASP A CA 1
ATOM 966 C C . ASP A 1 129 ? -7.878 12.701 -11.187 1.00 76.31 129 ASP A C 1
ATOM 968 O O . ASP A 1 129 ? -7.111 13.347 -10.475 1.00 76.31 129 ASP A O 1
ATOM 972 N N . ALA A 1 130 ? -9.170 13.017 -11.321 1.00 79.06 130 ALA A N 1
ATOM 973 C CA . ALA A 1 130 ? -9.791 14.164 -10.670 1.00 79.06 130 ALA A CA 1
ATOM 974 C C . ALA A 1 130 ? -11.168 13.798 -10.103 1.00 79.06 130 ALA A C 1
ATOM 976 O O . ALA A 1 130 ? -12.033 13.255 -10.801 1.00 79.06 130 ALA A O 1
ATOM 977 N N . LEU A 1 131 ? -11.356 14.105 -8.820 1.00 86.50 131 LEU A N 1
ATOM 978 C CA . LEU A 1 131 ? -12.659 14.078 -8.167 1.00 86.50 131 LEU A CA 1
ATOM 979 C C . LEU A 1 131 ? -13.313 15.446 -8.313 1.00 86.50 131 LEU A C 1
ATOM 981 O O . LEU A 1 131 ? -12.673 16.472 -8.087 1.00 86.50 131 LEU A O 1
ATOM 985 N N . THR A 1 132 ? -14.597 15.455 -8.644 1.00 90.25 132 THR A N 1
ATOM 986 C CA . THR A 1 132 ? -15.438 16.631 -8.406 1.00 90.25 132 THR A CA 1
ATOM 987 C C . THR A 1 132 ? -15.611 16.856 -6.901 1.00 90.25 132 THR A C 1
ATOM 989 O O . THR A 1 132 ? -15.388 15.950 -6.093 1.00 90.25 132 THR A O 1
ATOM 992 N N . GLN A 1 133 ? -16.046 18.055 -6.507 1.00 91.25 133 GLN A N 1
ATOM 993 C CA . GLN A 1 133 ? -16.269 18.371 -5.094 1.00 91.25 133 GLN A CA 1
ATOM 994 C C . GLN A 1 133 ? -17.330 17.463 -4.450 1.00 91.25 133 GLN A C 1
ATOM 996 O O . GLN A 1 133 ? -17.175 17.055 -3.301 1.00 91.25 133 GLN A O 1
ATOM 1001 N N . GLU A 1 134 ? -18.379 17.111 -5.195 1.00 92.62 134 GLU A N 1
ATOM 1002 C CA . GLU A 1 134 ? -19.422 16.184 -4.745 1.00 92.62 134 GLU A CA 1
ATOM 1003 C C . GLU A 1 134 ? -18.867 14.769 -4.530 1.00 92.62 134 GLU A C 1
ATOM 1005 O O . GLU A 1 134 ? -19.135 14.139 -3.509 1.00 92.62 134 GLU A O 1
ATOM 1010 N N . GLU A 1 135 ? -18.027 14.281 -5.446 1.00 92.56 135 GLU A N 1
ATOM 1011 C CA . GLU A 1 135 ? -17.397 12.964 -5.311 1.00 92.56 135 GLU A CA 1
ATOM 1012 C C . GLU A 1 135 ? -16.405 12.903 -4.151 1.00 92.56 135 GLU A C 1
ATOM 1014 O O . GLU A 1 135 ? -16.312 11.870 -3.485 1.00 92.56 135 GLU A O 1
ATOM 1019 N N . LEU A 1 136 ? -15.674 13.992 -3.899 1.00 93.19 136 LEU A N 1
ATOM 1020 C CA . LEU A 1 136 ? -14.795 14.098 -2.740 1.00 93.19 136 LEU A CA 1
ATOM 1021 C C . LEU A 1 136 ? -15.608 14.097 -1.439 1.00 93.19 136 LEU A C 1
ATOM 1023 O O . LEU A 1 136 ? -15.302 13.314 -0.547 1.00 93.19 136 LEU A O 1
ATOM 1027 N N . ALA A 1 137 ? -16.683 14.886 -1.355 1.00 94.38 137 ALA A N 1
ATOM 1028 C CA . ALA A 1 137 ? -17.568 14.892 -0.190 1.00 94.38 137 ALA A CA 1
ATOM 1029 C C . ALA A 1 137 ? -18.202 13.511 0.061 1.00 94.38 137 ALA A C 1
ATOM 1031 O O . ALA A 1 137 ? -18.228 13.028 1.194 1.00 94.38 137 ALA A O 1
ATOM 1032 N N . GLY A 1 138 ? -18.650 12.834 -1.001 1.00 94.50 138 GLY A N 1
ATOM 1033 C CA . GLY A 1 138 ? -19.170 11.470 -0.923 1.00 94.50 138 GLY A CA 1
ATOM 1034 C C . GLY A 1 138 ? -18.113 10.445 -0.499 1.00 94.50 138 GLY A C 1
ATOM 1035 O O . GLY A 1 138 ? -18.425 9.510 0.237 1.00 94.50 138 GLY A O 1
ATOM 1036 N N . LEU A 1 139 ? -16.854 10.606 -0.924 1.00 95.12 139 LEU A N 1
ATOM 1037 C CA . LEU A 1 139 ? -15.739 9.784 -0.448 1.00 95.12 139 LEU A CA 1
ATOM 1038 C C . LEU A 1 139 ? -15.498 9.993 1.051 1.00 95.12 139 LEU A C 1
ATOM 1040 O O . LEU A 1 139 ? -15.466 9.003 1.780 1.00 95.12 139 LEU A O 1
ATOM 1044 N N . THR A 1 140 ? -15.369 11.242 1.504 1.00 95.88 140 THR A N 1
ATOM 1045 C CA . THR A 1 140 ? -15.138 11.575 2.918 1.00 95.88 140 THR A CA 1
ATOM 1046 C C . THR A 1 140 ? -16.254 11.007 3.798 1.00 95.88 140 THR A C 1
ATOM 1048 O O . THR A 1 140 ? -15.966 10.260 4.727 1.00 95.88 140 THR A O 1
ATOM 1051 N N . ALA A 1 141 ? -17.527 11.194 3.430 1.00 94.88 141 ALA A N 1
ATOM 1052 C CA . ALA A 1 141 ? -18.653 10.636 4.187 1.00 94.88 141 ALA A CA 1
ATOM 1053 C C . ALA A 1 141 ? -18.611 9.096 4.301 1.00 94.88 141 ALA A C 1
ATOM 1055 O O . ALA A 1 141 ? -18.949 8.526 5.342 1.00 94.88 141 ALA A O 1
ATOM 1056 N N . ARG A 1 142 ? -18.177 8.390 3.244 1.00 95.38 142 ARG A N 1
ATOM 1057 C CA . ARG A 1 142 ? -17.992 6.927 3.291 1.00 95.38 142 ARG A CA 1
ATOM 1058 C C . ARG A 1 142 ? -16.828 6.524 4.189 1.00 95.38 142 ARG A C 1
ATOM 1060 O O . ARG A 1 142 ? -16.946 5.517 4.888 1.00 95.38 142 ARG A O 1
ATOM 1067 N N . VAL A 1 143 ? -15.718 7.260 4.134 1.00 97.06 143 VAL A N 1
ATOM 1068 C CA . VAL A 1 143 ? -14.565 7.039 5.014 1.00 97.06 143 VAL A CA 1
ATOM 1069 C C . VAL A 1 143 ? -15.001 7.202 6.465 1.00 97.06 143 VAL A C 1
ATOM 1071 O O . VAL A 1 143 ? -14.829 6.258 7.232 1.00 97.06 143 VAL A O 1
ATOM 1074 N N . ASP A 1 144 ? -15.662 8.308 6.803 1.00 95.31 144 ASP A N 1
ATOM 1075 C CA . ASP A 1 144 ? -16.127 8.612 8.158 1.00 95.31 144 ASP A CA 1
ATOM 1076 C C . ASP A 1 144 ? -17.048 7.516 8.707 1.00 95.31 144 ASP A C 1
ATOM 1078 O O . ASP A 1 144 ? -16.820 7.000 9.801 1.00 95.31 144 ASP A O 1
ATOM 1082 N N . GLY 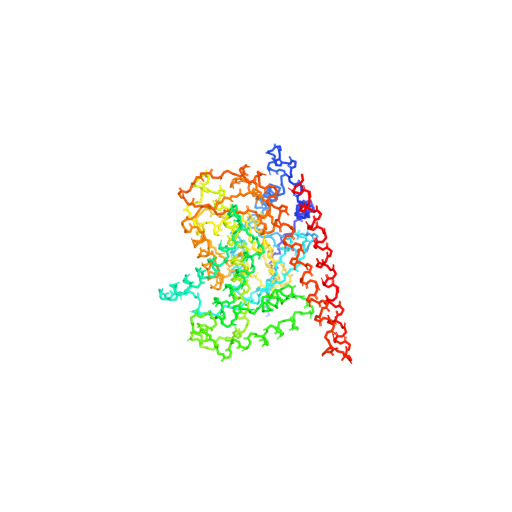A 1 145 ? -18.038 7.073 7.924 1.00 92.44 145 GLY A N 1
ATOM 1083 C CA . GLY A 1 145 ? -18.982 6.042 8.364 1.00 92.44 145 GLY A CA 1
ATOM 1084 C C . GLY A 1 145 ? -18.334 4.686 8.681 1.00 92.44 145 GLY A C 1
ATOM 1085 O O . GLY A 1 145 ? -18.744 4.008 9.623 1.00 92.44 145 GLY A O 1
ATOM 1086 N N . HIS A 1 146 ? -17.315 4.266 7.920 1.00 95.12 146 HIS A N 1
ATOM 1087 C CA . HIS A 1 146 ? -16.584 3.020 8.215 1.00 95.12 146 HIS A CA 1
ATOM 1088 C C . HIS A 1 146 ? -15.534 3.205 9.301 1.00 95.12 146 HIS A C 1
ATOM 1090 O O . HIS A 1 146 ? -15.318 2.293 10.101 1.00 95.12 146 HIS A O 1
ATOM 1096 N N . LEU A 1 147 ? -14.883 4.364 9.329 1.00 95.06 147 LEU A N 1
ATOM 1097 C CA . LEU A 1 147 ? -13.866 4.682 10.312 1.00 95.06 147 LEU A CA 1
ATOM 1098 C C . LEU A 1 147 ? -14.474 4.773 11.709 1.00 95.06 147 LEU A C 1
ATOM 1100 O O . LEU A 1 147 ? -13.926 4.166 12.623 1.00 95.06 147 LEU A O 1
ATOM 1104 N N . GLN A 1 148 ? -15.636 5.412 11.869 1.00 93.38 148 GLN A N 1
ATOM 1105 C CA . GLN A 1 148 ? -16.315 5.515 13.160 1.00 93.38 148 GLN A CA 1
ATOM 1106 C C . GLN A 1 148 ? -16.547 4.137 13.793 1.00 93.38 148 GLN A C 1
ATOM 1108 O O . GLN A 1 148 ? -16.206 3.938 14.950 1.00 93.38 148 GLN A O 1
ATOM 1113 N N . ALA A 1 149 ? -16.986 3.141 13.017 1.00 88.06 149 ALA A N 1
ATOM 1114 C CA . ALA A 1 149 ? -17.172 1.778 13.522 1.00 88.06 149 ALA A CA 1
ATOM 1115 C C . ALA A 1 149 ? -15.866 1.124 14.024 1.00 88.06 149 ALA A C 1
ATOM 1117 O O . ALA A 1 149 ? -15.887 0.321 14.955 1.00 88.06 149 ALA A O 1
ATOM 1118 N N . VAL A 1 150 ? -14.721 1.452 13.415 1.00 90.56 150 VAL A N 1
ATOM 1119 C CA . VAL A 1 150 ? -13.396 0.990 13.868 1.00 90.56 150 VAL A CA 1
ATOM 1120 C C . VAL A 1 150 ? -12.952 1.747 15.119 1.00 90.56 150 VAL A C 1
ATOM 1122 O O . VAL A 1 150 ? -12.386 1.151 16.033 1.00 90.56 150 VAL A O 1
ATOM 1125 N N . LEU A 1 151 ? -13.217 3.052 15.169 1.00 90.56 151 LEU A N 1
ATOM 1126 C CA . LEU A 1 151 ? -12.896 3.911 16.304 1.00 90.56 151 LEU A CA 1
ATOM 1127 C C . LEU A 1 151 ? -13.746 3.571 17.539 1.00 90.56 151 LEU A C 1
ATOM 1129 O O . LEU A 1 151 ? -13.231 3.570 18.654 1.00 90.56 151 LEU A O 1
ATOM 1133 N N . ASP A 1 152 ? -15.012 3.209 17.366 1.00 87.19 152 ASP A N 1
ATOM 1134 C CA . ASP A 1 152 ? -15.891 2.767 18.456 1.00 87.19 152 ASP A CA 1
ATOM 1135 C C . ASP A 1 152 ? -15.456 1.412 19.032 1.00 87.19 152 ASP A C 1
ATOM 1137 O O . ASP A 1 152 ? -15.694 1.119 20.200 1.00 87.19 152 ASP A O 1
ATOM 1141 N N . ALA A 1 153 ? -14.756 0.600 18.233 1.00 82.56 153 ALA A N 1
ATOM 1142 C CA . ALA A 1 153 ? -14.151 -0.656 18.666 1.00 82.56 153 ALA A CA 1
ATOM 1143 C C . ALA A 1 153 ? -12.781 -0.475 19.353 1.00 82.56 153 ALA A C 1
ATOM 1145 O O . ALA A 1 153 ? -12.114 -1.471 19.659 1.00 82.56 153 ALA A O 1
ATOM 1146 N N . ARG A 1 154 ? -12.337 0.772 19.595 1.00 85.50 154 ARG A N 1
ATOM 1147 C CA . ARG A 1 154 ? -11.144 1.046 20.408 1.00 85.50 154 ARG A CA 1
ATOM 1148 C C . ARG A 1 154 ? -11.280 0.383 21.771 1.00 85.50 154 ARG A C 1
ATOM 1150 O O . ARG A 1 154 ? -12.353 0.279 22.361 1.00 85.50 154 ARG A O 1
ATOM 1157 N N . ARG A 1 155 ? -10.141 -0.046 22.293 1.00 76.50 155 ARG A N 1
ATOM 1158 C CA . ARG A 1 155 ? -10.039 -0.535 23.666 1.00 76.50 155 ARG A CA 1
ATOM 1159 C C . ARG A 1 155 ? -10.368 0.607 24.641 1.00 76.50 155 ARG A C 1
ATOM 1161 O O . ARG A 1 155 ? -10.244 1.771 24.286 1.00 76.50 155 ARG A O 1
ATOM 1168 N N . GLU A 1 156 ? -10.736 0.303 25.888 1.00 71.94 156 GLU A N 1
ATOM 1169 C CA . GLU A 1 156 ? -11.050 1.337 26.909 1.00 71.94 156 GLU A CA 1
ATOM 1170 C C . GLU A 1 156 ? -9.850 2.235 27.250 1.00 71.94 156 GLU A C 1
ATOM 1172 O O . GLU A 1 156 ? -9.969 3.260 27.914 1.00 71.94 156 GLU A O 1
ATOM 1177 N N . ASP A 1 157 ? -8.652 1.813 26.862 1.00 69.75 157 ASP A N 1
ATOM 1178 C CA . ASP A 1 157 ? -7.446 2.623 26.925 1.00 69.75 157 ASP A CA 1
ATOM 1179 C C . ASP A 1 157 ? -7.236 3.432 25.643 1.00 69.75 157 ASP A C 1
ATOM 1181 O O . ASP A 1 157 ? -6.195 4.020 25.458 1.00 69.75 157 ASP A O 1
ATOM 1185 N N . GLY A 1 158 ? -8.198 3.505 24.731 1.00 78.81 158 GLY A N 1
ATOM 1186 C CA . GLY A 1 158 ? -8.073 4.228 23.466 1.00 78.81 158 GLY A CA 1
ATOM 1187 C C . GLY A 1 158 ? -7.162 3.543 22.444 1.00 78.81 158 GLY A C 1
ATOM 1188 O O . GLY A 1 158 ? -7.019 4.056 21.333 1.00 78.81 158 GLY A O 1
ATOM 1189 N N . ALA A 1 159 ? -6.558 2.392 22.769 1.00 86.06 159 ALA A N 1
ATOM 1190 C CA . ALA A 1 159 ? -5.706 1.656 21.843 1.00 86.06 159 ALA A CA 1
ATOM 1191 C C . ALA A 1 159 ? -6.516 1.097 20.664 1.00 86.06 159 ALA A C 1
ATOM 1193 O O . ALA A 1 159 ? -7.571 0.474 20.838 1.00 86.06 159 ALA A O 1
ATOM 1194 N N . LEU A 1 160 ? -5.987 1.297 19.458 1.00 89.56 160 LEU A N 1
ATOM 1195 C CA . LEU A 1 160 ? -6.515 0.712 18.235 1.00 89.56 160 LEU A CA 1
ATOM 1196 C C . LEU A 1 160 ? -6.128 -0.764 18.174 1.00 89.56 160 LEU A C 1
ATOM 1198 O O . LEU A 1 160 ? -4.955 -1.130 18.280 1.00 89.56 160 LEU A O 1
ATOM 1202 N N . ASP A 1 161 ? -7.120 -1.622 17.967 1.00 85.12 161 ASP A N 1
ATOM 1203 C CA . ASP A 1 161 ? -6.868 -3.027 17.693 1.00 85.12 161 ASP A CA 1
ATOM 1204 C C . ASP A 1 161 ? -6.487 -3.209 16.217 1.00 85.12 161 ASP A C 1
ATOM 1206 O O . ASP A 1 161 ? -7.295 -2.963 15.321 1.00 85.12 161 ASP A O 1
ATOM 1210 N N . GLY A 1 162 ? -5.249 -3.638 15.955 1.00 85.00 162 GLY A N 1
ATOM 1211 C CA . GLY A 1 162 ? -4.721 -3.757 14.592 1.00 85.00 162 GLY A CA 1
ATOM 1212 C C . GLY A 1 162 ? -5.510 -4.723 13.699 1.00 85.00 162 GLY A C 1
ATOM 1213 O O . GLY A 1 162 ? -5.625 -4.486 12.496 1.00 85.00 162 GLY A O 1
ATOM 1214 N N . HIS A 1 163 ? -6.109 -5.778 14.265 1.00 85.31 163 HIS A N 1
ATOM 1215 C CA . HIS A 1 163 ? -6.950 -6.703 13.502 1.00 85.31 163 HIS A CA 1
ATOM 1216 C C . HIS A 1 163 ? -8.295 -6.072 13.135 1.00 85.31 163 HIS A C 1
ATOM 1218 O O . HIS A 1 163 ? -8.715 -6.183 11.981 1.00 85.31 163 HIS A O 1
ATOM 1224 N N . HIS A 1 164 ? -8.945 -5.376 14.074 1.00 88.31 164 HIS A N 1
ATOM 1225 C CA . HIS A 1 164 ? -10.186 -4.645 13.791 1.00 88.31 164 HIS A CA 1
ATOM 1226 C C . HIS A 1 164 ? -9.953 -3.502 12.803 1.00 88.31 164 HIS A C 1
ATOM 1228 O O . HIS A 1 164 ? -10.741 -3.338 11.872 1.00 88.31 164 HIS A O 1
ATOM 1234 N N . TRP A 1 165 ? -8.842 -2.773 12.946 1.00 92.06 165 TRP A N 1
ATOM 1235 C CA . TRP A 1 165 ? -8.407 -1.775 11.972 1.00 92.06 165 TRP A CA 1
ATOM 1236 C C . TRP A 1 165 ? -8.272 -2.392 10.584 1.00 92.06 165 TRP A C 1
ATOM 1238 O O . TRP A 1 165 ? -8.919 -1.944 9.641 1.00 92.06 165 TRP A O 1
ATOM 1248 N N . HIS A 1 166 ? -7.482 -3.461 10.456 1.00 93.00 166 HIS A N 1
ATOM 1249 C CA . HIS A 1 166 ? -7.255 -4.114 9.173 1.00 93.00 166 HIS A CA 1
ATOM 1250 C C . HIS A 1 166 ? -8.571 -4.587 8.534 1.00 93.00 166 HIS A C 1
ATOM 1252 O O . HIS A 1 166 ? -8.843 -4.265 7.378 1.00 93.00 166 HIS A O 1
ATOM 1258 N N . ALA A 1 167 ? -9.426 -5.282 9.289 1.00 92.44 167 ALA A N 1
ATOM 1259 C CA . ALA A 1 167 ? -10.713 -5.769 8.795 1.00 92.44 167 ALA A CA 1
ATOM 1260 C C . ALA A 1 167 ? -11.658 -4.628 8.373 1.00 92.44 167 ALA A C 1
ATOM 1262 O O . ALA A 1 167 ? -12.272 -4.696 7.303 1.00 92.44 167 ALA A O 1
ATOM 1263 N N . GLY A 1 168 ? -11.745 -3.567 9.181 1.00 95.25 168 GLY A N 1
ATOM 1264 C CA . GLY A 1 168 ? -12.552 -2.385 8.889 1.00 95.25 168 GLY A CA 1
ATOM 1265 C C . GLY A 1 168 ? -12.058 -1.629 7.658 1.00 95.25 168 GLY A C 1
ATOM 1266 O O . GLY A 1 168 ? -12.854 -1.278 6.789 1.00 95.25 168 GLY A O 1
ATOM 1267 N N . MET A 1 169 ? -10.743 -1.465 7.513 1.00 97.06 169 MET A N 1
ATOM 1268 C CA . MET A 1 169 ? -10.150 -0.806 6.351 1.00 97.06 169 MET A CA 1
ATOM 1269 C C . MET A 1 169 ? -10.309 -1.631 5.069 1.00 97.06 169 MET A C 1
ATOM 1271 O O . MET A 1 169 ? -10.594 -1.060 4.022 1.00 97.06 169 MET A O 1
ATOM 1275 N N . LEU A 1 170 ? -10.235 -2.967 5.124 1.00 96.69 170 LEU A N 1
ATOM 1276 C CA . LEU A 1 170 ? -10.565 -3.809 3.965 1.00 96.69 170 LEU A CA 1
ATOM 1277 C C . LEU A 1 170 ? -12.041 -3.676 3.554 1.00 96.69 170 LEU A C 1
ATOM 1279 O O . LEU A 1 170 ? -12.353 -3.651 2.361 1.00 96.69 170 LEU A O 1
ATOM 1283 N N . ARG A 1 171 ? -12.953 -3.568 4.528 1.00 97.75 171 ARG A N 1
ATOM 1284 C CA . ARG A 1 171 ? -14.378 -3.303 4.280 1.00 97.75 171 ARG A CA 1
ATOM 1285 C C . ARG A 1 171 ? -14.597 -1.936 3.631 1.00 97.75 171 ARG A C 1
ATOM 1287 O O . ARG A 1 171 ? -15.317 -1.868 2.633 1.00 97.75 171 ARG A O 1
ATOM 1294 N N . LEU A 1 172 ? -13.940 -0.892 4.137 1.00 98.12 172 LEU A N 1
ATOM 1295 C CA . LEU A 1 172 ? -13.931 0.440 3.528 1.00 98.12 172 LEU A CA 1
ATOM 1296 C C . LEU A 1 172 ? -13.417 0.384 2.084 1.00 98.12 172 LEU A C 1
ATOM 1298 O O . LEU A 1 172 ? -14.063 0.916 1.188 1.00 98.12 172 LEU A O 1
ATOM 1302 N N . SER A 1 173 ? -12.299 -0.296 1.831 1.00 98.12 173 SER A N 1
ATOM 1303 C CA . SER A 1 173 ? -11.705 -0.383 0.493 1.00 98.12 173 SER A CA 1
ATOM 1304 C C . SER A 1 173 ? -12.640 -1.039 -0.519 1.00 98.12 173 SER A C 1
ATOM 1306 O O . SER A 1 173 ? -12.795 -0.524 -1.625 1.00 98.12 173 SER A O 1
ATOM 1308 N N . ARG A 1 174 ? -13.335 -2.120 -0.140 1.00 98.12 174 ARG A N 1
ATOM 1309 C CA . ARG A 1 174 ? -14.372 -2.720 -0.995 1.00 98.12 174 ARG A CA 1
ATOM 1310 C C . ARG A 1 174 ? -15.521 -1.747 -1.257 1.00 98.12 174 ARG A C 1
ATOM 1312 O O . ARG A 1 174 ? -15.938 -1.622 -2.403 1.00 98.12 174 ARG A O 1
ATOM 1319 N N . HIS A 1 175 ? -15.975 -1.011 -0.242 1.00 98.00 175 HIS A N 1
ATOM 1320 C CA . HIS A 1 175 ? -17.022 0.000 -0.410 1.00 98.00 175 HIS A CA 1
ATOM 1321 C C . HIS A 1 175 ? -16.597 1.129 -1.363 1.00 98.00 175 HIS A C 1
ATOM 1323 O O . HIS A 1 175 ? -17.319 1.454 -2.300 1.00 98.00 175 HIS A O 1
ATOM 1329 N N . VAL A 1 176 ? -15.406 1.698 -1.177 1.00 97.62 176 VAL A N 1
ATOM 1330 C CA . VAL A 1 176 ? -14.891 2.789 -2.019 1.00 97.62 176 VAL A CA 1
ATOM 1331 C C . VAL A 1 176 ? -14.710 2.338 -3.470 1.00 97.62 176 VAL A C 1
ATOM 1333 O O . VAL A 1 176 ? -15.023 3.083 -4.403 1.00 97.62 176 VAL A O 1
ATOM 1336 N N . VAL A 1 177 ? -14.201 1.121 -3.678 1.00 96.81 177 VAL A N 1
ATOM 1337 C CA . VAL A 1 177 ? -13.853 0.638 -5.017 1.00 96.81 177 VAL A CA 1
ATOM 1338 C C . VAL A 1 177 ? -15.082 0.122 -5.771 1.00 96.81 177 VAL A C 1
ATOM 1340 O O . VAL A 1 177 ? -15.249 0.454 -6.942 1.00 96.81 177 VAL A O 1
ATOM 1343 N N . LEU A 1 178 ? -15.947 -0.651 -5.112 1.00 97.12 178 LEU A N 1
ATOM 1344 C CA . LEU A 1 178 ? -17.017 -1.432 -5.750 1.00 97.12 178 LEU A CA 1
ATOM 1345 C C . LEU A 1 178 ? -18.437 -1.061 -5.304 1.00 97.12 178 LEU A C 1
ATOM 1347 O O . LEU A 1 178 ? -19.393 -1.529 -5.916 1.00 97.12 178 LEU A O 1
ATOM 1351 N N . GLY A 1 179 ? -18.588 -0.248 -4.258 1.00 96.62 179 GLY A N 1
ATOM 1352 C CA . GLY A 1 179 ? -19.889 0.119 -3.695 1.00 96.62 179 GLY A CA 1
ATOM 1353 C C . GLY A 1 179 ? -20.275 -0.666 -2.438 1.00 96.62 179 GLY A C 1
ATOM 1354 O O . GLY A 1 179 ? -19.613 -1.628 -2.030 1.00 96.62 179 GLY A O 1
ATOM 1355 N N . ALA A 1 180 ? -21.354 -0.232 -1.790 1.00 95.69 180 ALA A N 1
ATOM 1356 C CA . ALA A 1 180 ? -21.852 -0.759 -0.523 1.00 95.69 180 ALA A CA 1
ATOM 1357 C C . ALA A 1 180 ? -22.142 -2.266 -0.586 1.00 95.69 180 ALA A C 1
ATOM 1359 O O . ALA A 1 180 ? -21.860 -2.988 0.375 1.00 95.69 180 ALA A O 1
ATOM 1360 N N . ARG A 1 181 ? -22.613 -2.762 -1.740 1.00 95.31 181 ARG A N 1
ATOM 1361 C CA . ARG A 1 181 ? -22.869 -4.195 -1.989 1.00 95.31 181 ARG A CA 1
ATOM 1362 C C . ARG A 1 181 ? -21.638 -5.079 -1.766 1.00 95.31 181 ARG A C 1
ATOM 1364 O O . ARG A 1 181 ? -21.781 -6.213 -1.321 1.00 95.31 181 ARG A O 1
ATOM 1371 N N . ALA A 1 182 ? -20.437 -4.571 -2.044 1.00 96.19 182 ALA A N 1
ATOM 1372 C CA . ALA A 1 182 ? -19.190 -5.320 -1.891 1.00 96.19 182 ALA A CA 1
ATOM 1373 C C . ALA A 1 182 ? -18.581 -5.210 -0.484 1.00 96.19 182 ALA A C 1
ATOM 1375 O O . ALA A 1 182 ? -17.653 -5.949 -0.152 1.00 96.19 182 ALA A O 1
ATOM 1376 N N . ALA A 1 183 ? -19.067 -4.299 0.367 1.00 94.94 183 ALA A N 1
ATOM 1377 C CA . ALA A 1 183 ? -18.439 -4.007 1.656 1.00 94.94 183 ALA A CA 1
ATOM 1378 C C . ALA A 1 183 ? -18.296 -5.271 2.530 1.00 94.94 183 ALA A C 1
ATOM 1380 O O . ALA A 1 183 ? -17.238 -5.514 3.119 1.00 94.94 183 ALA A O 1
ATOM 1381 N N . ALA A 1 184 ? -19.328 -6.117 2.567 1.00 91.81 184 ALA A N 1
ATOM 1382 C CA . ALA A 1 184 ? -19.345 -7.350 3.358 1.00 91.81 184 ALA A CA 1
ATOM 1383 C C . ALA A 1 184 ? -18.631 -8.550 2.698 1.00 91.81 184 ALA A C 1
ATOM 1385 O O . ALA A 1 184 ? -18.467 -9.579 3.345 1.00 91.81 184 ALA A O 1
ATOM 1386 N N . ASP A 1 185 ? -18.180 -8.437 1.445 1.00 94.88 185 ASP A N 1
ATOM 1387 C CA . ASP A 1 185 ? -17.585 -9.549 0.694 1.00 94.88 185 ASP A CA 1
ATOM 1388 C C . ASP A 1 185 ? -16.110 -9.773 1.065 1.00 94.88 185 ASP A C 1
ATOM 1390 O O . ASP A 1 185 ? -15.190 -9.361 0.357 1.00 94.88 185 ASP A O 1
ATOM 1394 N N . THR A 1 186 ? -15.861 -10.400 2.215 1.00 91.88 186 THR A N 1
ATOM 1395 C CA . THR A 1 186 ? -14.499 -10.648 2.722 1.00 91.88 186 THR A CA 1
ATOM 1396 C C . THR A 1 186 ? -13.670 -11.533 1.795 1.00 91.88 186 THR A C 1
ATOM 1398 O O . THR A 1 186 ? -12.475 -11.274 1.627 1.00 91.88 186 THR A O 1
ATOM 1401 N N . LEU A 1 187 ? -14.310 -12.504 1.132 1.00 91.31 187 LEU A N 1
ATOM 1402 C CA . LEU A 1 187 ? -13.678 -13.399 0.162 1.00 91.31 187 LEU A CA 1
ATOM 1403 C C . LEU A 1 187 ? -12.982 -12.610 -0.950 1.00 91.31 187 LEU A C 1
ATOM 1405 O O . LEU A 1 187 ? -11.904 -12.987 -1.402 1.00 91.31 187 LEU A O 1
ATOM 1409 N N . LEU A 1 188 ? -13.549 -11.478 -1.365 1.00 93.62 188 LEU A N 1
ATOM 1410 C CA . LEU A 1 188 ? -12.960 -10.676 -2.425 1.00 93.62 188 LEU A CA 1
ATOM 1411 C C . LEU A 1 188 ? -11.569 -10.138 -2.056 1.00 93.62 188 LEU A C 1
ATOM 1413 O O . LEU A 1 188 ? -10.655 -10.187 -2.878 1.00 93.62 188 LEU A O 1
ATOM 1417 N N . SER A 1 189 ? -11.371 -9.674 -0.819 1.00 91.12 189 SER A N 1
ATOM 1418 C CA . SER A 1 189 ? -10.048 -9.221 -0.362 1.00 91.12 189 SER A CA 1
ATOM 1419 C C . SER A 1 189 ? -9.046 -10.371 -0.264 1.00 91.12 189 SER A C 1
ATOM 1421 O O . SER A 1 189 ? -7.870 -10.188 -0.579 1.00 91.12 189 SER A O 1
ATOM 1423 N N . GLU A 1 190 ? -9.503 -11.565 0.116 1.00 91.38 190 GLU A N 1
ATOM 1424 C CA . GLU A 1 190 ? -8.668 -12.768 0.128 1.00 91.38 190 GLU A CA 1
ATOM 1425 C C . GLU A 1 190 ? -8.252 -13.181 -1.286 1.00 91.38 190 GLU A C 1
ATOM 1427 O O . GLU A 1 190 ? -7.082 -13.485 -1.510 1.00 91.38 190 GLU A O 1
ATOM 1432 N N . MET A 1 191 ? -9.174 -13.129 -2.251 1.00 93.25 191 MET A N 1
ATOM 1433 C CA . MET A 1 191 ? -8.903 -13.436 -3.656 1.00 93.25 191 MET A CA 1
ATOM 1434 C C . MET A 1 191 ? -7.936 -12.432 -4.288 1.00 93.25 191 MET A C 1
ATOM 1436 O O . MET A 1 191 ? -7.034 -12.847 -5.011 1.00 93.25 191 MET A O 1
ATOM 1440 N N . VAL A 1 192 ? -8.070 -11.132 -3.991 1.00 91.56 192 VAL A N 1
ATOM 1441 C CA . VAL A 1 192 ? -7.117 -10.102 -4.446 1.00 91.56 192 VAL A CA 1
ATOM 1442 C C . VAL A 1 192 ? -5.720 -10.375 -3.903 1.00 91.56 192 VAL A C 1
ATOM 1444 O O . VAL A 1 192 ? -4.751 -10.372 -4.668 1.00 91.56 192 VAL A O 1
ATOM 1447 N N . ARG A 1 193 ? -5.609 -10.649 -2.598 1.00 88.44 193 ARG A N 1
ATOM 1448 C CA . ARG A 1 193 ? -4.328 -10.985 -1.969 1.00 88.44 193 ARG A CA 1
ATOM 1449 C C . ARG A 1 193 ? -3.733 -12.246 -2.589 1.00 88.44 193 ARG A C 1
ATOM 1451 O O . ARG A 1 193 ? -2.595 -12.221 -3.036 1.00 88.44 193 ARG A O 1
ATOM 1458 N N . ALA A 1 194 ? -4.519 -13.317 -2.695 1.00 87.94 194 ALA A N 1
ATOM 1459 C CA . ALA A 1 194 ? -4.073 -14.582 -3.264 1.00 87.94 194 ALA A CA 1
ATOM 1460 C C . ALA A 1 194 ? -3.633 -14.445 -4.728 1.00 87.94 194 ALA A C 1
ATOM 1462 O O . ALA A 1 194 ? -2.633 -15.045 -5.111 1.00 87.94 194 ALA A O 1
ATOM 1463 N N . ALA A 1 195 ? -4.353 -13.669 -5.544 1.00 87.81 195 ALA A N 1
ATOM 1464 C CA . ALA A 1 195 ? -3.972 -13.403 -6.927 1.00 87.81 195 ALA A CA 1
ATOM 1465 C C . ALA A 1 195 ? -2.657 -12.614 -7.002 1.00 87.81 195 ALA A C 1
ATOM 1467 O O . ALA A 1 195 ? -1.765 -13.019 -7.740 1.00 87.81 195 ALA A O 1
ATOM 1468 N N . THR A 1 196 ? -2.507 -11.559 -6.193 1.00 83.88 196 THR A N 1
ATOM 1469 C CA . THR A 1 196 ? -1.285 -10.735 -6.129 1.00 83.88 196 THR A CA 1
ATOM 1470 C C . THR A 1 196 ? -0.074 -11.560 -5.682 1.00 83.88 196 THR A C 1
ATOM 1472 O O . THR A 1 196 ? 0.948 -11.577 -6.365 1.00 83.88 196 THR A O 1
ATOM 1475 N N . ASP A 1 197 ? -0.220 -12.340 -4.606 1.00 83.56 197 ASP A N 1
ATOM 1476 C CA . ASP A 1 197 ? 0.821 -13.233 -4.076 1.00 83.56 197 ASP A CA 1
ATOM 1477 C C . ASP A 1 197 ? 1.234 -14.318 -5.090 1.00 83.56 197 ASP A C 1
ATOM 1479 O O . ASP A 1 197 ? 2.331 -14.874 -5.014 1.00 83.56 197 ASP A O 1
ATOM 1483 N N . ALA A 1 198 ? 0.351 -14.651 -6.035 1.00 83.50 198 ALA A N 1
ATOM 1484 C CA . ALA A 1 198 ? 0.576 -15.684 -7.035 1.00 83.50 198 ALA A CA 1
ATOM 1485 C C . ALA A 1 198 ? 1.244 -15.188 -8.314 1.00 83.50 198 ALA A C 1
ATOM 1487 O O . ALA A 1 198 ? 1.641 -16.033 -9.116 1.00 83.50 198 ALA A O 1
ATOM 1488 N N . VAL A 1 199 ? 1.333 -13.878 -8.549 1.00 78.38 199 VAL A N 1
ATOM 1489 C CA . VAL A 1 199 ? 1.885 -13.317 -9.789 1.00 78.38 199 VAL A CA 1
ATOM 1490 C C . VAL A 1 199 ? 3.301 -13.859 -10.027 1.00 78.38 199 VAL A C 1
ATOM 1492 O O . VAL A 1 199 ? 4.144 -13.868 -9.132 1.00 78.38 199 VAL A O 1
ATOM 1495 N N . GLY A 1 200 ? 3.549 -14.352 -11.244 1.00 69.62 200 GLY A N 1
ATOM 1496 C CA . GLY A 1 200 ? 4.803 -15.019 -11.616 1.00 69.62 200 GLY A CA 1
ATOM 1497 C C . GLY A 1 200 ? 4.892 -16.502 -11.224 1.00 69.62 200 GLY A C 1
ATOM 1498 O O . GLY A 1 200 ? 5.888 -17.153 -11.534 1.00 69.62 200 GLY A O 1
ATOM 1499 N N . SER A 1 201 ? 3.864 -17.065 -10.581 1.00 79.69 201 SER A N 1
ATOM 1500 C CA . SER A 1 201 ? 3.747 -18.502 -10.296 1.00 79.69 201 SER A CA 1
ATOM 1501 C C . SER A 1 201 ? 2.800 -19.207 -11.273 1.00 79.69 201 SER A C 1
ATOM 1503 O O . SER A 1 201 ? 1.950 -18.581 -11.905 1.00 79.69 201 SER A O 1
ATOM 1505 N N . ARG A 1 202 ? 2.876 -20.544 -11.331 1.00 82.12 202 ARG A N 1
ATOM 1506 C CA . ARG A 1 202 ? 1.955 -21.374 -12.134 1.00 82.12 202 ARG A CA 1
ATOM 1507 C C . ARG A 1 202 ? 0.481 -21.208 -11.740 1.00 82.12 202 ARG A C 1
ATOM 1509 O O . ARG A 1 202 ? -0.386 -21.400 -12.576 1.00 82.12 202 ARG A O 1
ATOM 1516 N N . ALA A 1 203 ? 0.204 -20.837 -10.488 1.00 84.88 203 ALA A N 1
ATOM 1517 C CA . ALA A 1 203 ? -1.154 -20.676 -9.968 1.00 84.88 203 ALA A CA 1
ATOM 1518 C C . ALA A 1 203 ? -1.763 -19.289 -10.255 1.00 84.88 203 ALA A C 1
ATOM 1520 O O . ALA A 1 203 ? -2.894 -19.025 -9.847 1.00 84.88 203 ALA A O 1
ATOM 1521 N N . TYR A 1 204 ? -1.017 -18.381 -10.897 1.00 84.94 204 TYR A N 1
ATOM 1522 C CA . TYR A 1 204 ? -1.473 -17.015 -11.144 1.00 84.94 204 TYR A CA 1
ATOM 1523 C C . TYR A 1 204 ? -2.745 -16.971 -11.993 1.00 84.94 204 TYR A C 1
ATOM 1525 O O . TYR A 1 204 ? -3.735 -16.390 -11.561 1.00 84.94 204 TYR A O 1
ATOM 1533 N N . GLU A 1 205 ? -2.738 -17.625 -13.158 1.00 87.38 205 GLU A N 1
ATOM 1534 C CA . GLU A 1 205 ? -3.845 -17.556 -14.120 1.00 87.38 205 GLU A CA 1
ATOM 1535 C C . GLU A 1 205 ? -5.163 -18.061 -13.528 1.00 87.38 205 GLU A C 1
ATOM 1537 O O . GLU A 1 205 ? -6.208 -17.429 -13.685 1.00 87.38 205 GLU A O 1
ATOM 1542 N N . GLU A 1 206 ? -5.119 -19.157 -12.768 1.00 89.12 206 GLU A N 1
ATOM 1543 C CA . GLU A 1 206 ? -6.295 -19.715 -12.094 1.00 89.12 206 GLU A CA 1
ATOM 1544 C C . GLU A 1 206 ? -6.855 -18.757 -11.035 1.00 89.12 206 GLU A C 1
ATOM 1546 O O . GLU A 1 206 ? -8.068 -18.534 -10.969 1.00 89.12 206 GLU A O 1
ATOM 1551 N N . ARG A 1 207 ? -5.977 -18.144 -10.228 1.00 90.31 207 ARG A N 1
ATOM 1552 C CA . ARG A 1 207 ? -6.365 -17.186 -9.181 1.00 90.31 207 ARG A CA 1
ATOM 1553 C C . ARG A 1 207 ? -6.873 -15.873 -9.771 1.00 90.31 207 ARG A C 1
ATOM 1555 O O . ARG A 1 207 ? -7.883 -15.352 -9.301 1.00 90.31 207 ARG A O 1
ATOM 1562 N N . ALA A 1 208 ? -6.236 -15.380 -10.830 1.00 88.56 208 ALA A N 1
ATOM 1563 C CA . ALA A 1 208 ? -6.687 -14.216 -11.579 1.00 88.56 208 ALA A CA 1
ATOM 1564 C C . ALA A 1 208 ? -8.049 -14.484 -12.237 1.00 88.56 208 ALA A C 1
ATOM 1566 O O . ALA A 1 208 ? -8.966 -13.679 -12.105 1.00 88.56 208 ALA A O 1
ATOM 1567 N N . ALA A 1 209 ? -8.244 -15.640 -12.880 1.00 90.62 209 ALA A N 1
ATOM 1568 C CA . ALA A 1 209 ? -9.532 -16.030 -13.454 1.00 90.62 209 ALA A CA 1
ATOM 1569 C C . ALA A 1 209 ? -10.637 -16.150 -12.392 1.00 90.62 209 ALA A C 1
ATOM 1571 O O . ALA A 1 209 ? -11.763 -15.710 -12.628 1.00 90.62 209 ALA A O 1
ATOM 1572 N N . ALA A 1 210 ? -10.332 -16.704 -11.214 1.00 92.00 210 ALA A N 1
ATOM 1573 C CA . ALA A 1 210 ? -11.274 -16.743 -10.100 1.00 92.00 210 ALA A CA 1
ATOM 1574 C C . ALA A 1 210 ? -11.667 -15.331 -9.644 1.00 92.00 210 ALA A C 1
ATOM 1576 O O . ALA A 1 210 ? -12.859 -15.038 -9.533 1.00 92.00 210 ALA A O 1
ATOM 1577 N N . LEU A 1 211 ? -10.686 -14.445 -9.444 1.00 94.00 211 LEU A N 1
ATOM 1578 C CA . LEU A 1 211 ? -10.924 -13.051 -9.064 1.00 94.00 211 LEU A CA 1
ATOM 1579 C C . LEU A 1 211 ? -11.807 -12.328 -10.089 1.00 94.00 211 LEU A C 1
ATOM 1581 O O . LEU A 1 211 ? -12.793 -11.703 -9.702 1.00 94.00 211 LEU A O 1
ATOM 1585 N N . ARG A 1 212 ? -11.522 -12.482 -11.388 1.00 93.12 212 ARG A N 1
ATOM 1586 C CA . ARG A 1 212 ? -12.327 -11.900 -12.475 1.00 93.12 212 ARG A CA 1
ATOM 1587 C C . ARG A 1 212 ? -13.789 -12.343 -12.425 1.00 93.12 212 ARG A C 1
ATOM 1589 O O . ARG A 1 212 ? -14.682 -11.503 -12.487 1.00 93.12 212 ARG A O 1
ATOM 1596 N N . ARG A 1 213 ? -14.052 -13.642 -12.221 1.00 94.44 213 ARG A N 1
ATOM 1597 C CA . ARG A 1 213 ? -15.427 -14.159 -12.070 1.00 94.44 213 ARG A CA 1
ATOM 1598 C C . ARG A 1 213 ? -16.163 -13.536 -10.884 1.00 94.44 213 ARG A C 1
ATOM 1600 O O . ARG A 1 213 ? -17.355 -13.266 -10.993 1.00 94.44 213 ARG A O 1
ATOM 1607 N N . ARG A 1 214 ? -15.477 -13.294 -9.761 1.00 95.19 214 ARG A N 1
ATOM 1608 C CA . ARG A 1 214 ? -16.091 -12.643 -8.593 1.00 95.19 214 ARG A CA 1
ATOM 1609 C C . ARG A 1 214 ? -16.346 -11.154 -8.841 1.00 95.19 214 ARG A C 1
ATOM 1611 O O . ARG A 1 214 ? -17.417 -10.671 -8.491 1.00 95.19 214 ARG A O 1
ATOM 1618 N N . LEU A 1 215 ? -15.404 -10.449 -9.472 1.00 95.38 215 LEU A N 1
ATOM 1619 C CA . LEU A 1 215 ? -15.537 -9.027 -9.816 1.00 95.38 215 LEU A CA 1
ATOM 1620 C C . LEU A 1 215 ? -16.668 -8.759 -10.815 1.00 95.38 215 LEU A C 1
ATOM 1622 O O . LEU A 1 215 ? -17.339 -7.735 -10.701 1.00 95.38 215 LEU A O 1
ATOM 1626 N N . ALA A 1 216 ? -16.933 -9.691 -11.735 1.00 94.12 216 ALA A N 1
ATOM 1627 C CA . ALA A 1 216 ? -18.017 -9.577 -12.711 1.00 94.12 216 ALA A CA 1
ATOM 1628 C C . ALA A 1 216 ? -19.390 -9.294 -12.065 1.00 94.12 216 ALA A C 1
ATOM 1630 O O . ALA A 1 216 ? -20.191 -8.562 -12.638 1.00 94.12 216 ALA A O 1
ATOM 1631 N N . LEU A 1 217 ? -19.636 -9.790 -10.844 1.00 94.00 217 LEU A N 1
ATOM 1632 C CA . LEU A 1 217 ? -20.882 -9.553 -10.100 1.00 94.00 217 LEU A CA 1
ATOM 1633 C C . LEU A 1 217 ? -21.120 -8.073 -9.763 1.00 94.00 217 LEU A C 1
ATOM 1635 O O . LEU A 1 217 ? -22.268 -7.645 -9.662 1.00 94.00 217 LEU A O 1
ATOM 1639 N N . TYR A 1 218 ? -20.046 -7.307 -9.570 1.00 95.25 218 TYR A N 1
ATOM 1640 C CA . TYR A 1 218 ? -20.097 -5.881 -9.239 1.00 95.25 218 TYR A CA 1
ATOM 1641 C C . TYR A 1 218 ? -19.910 -4.995 -10.472 1.00 95.25 218 TYR A C 1
ATOM 1643 O O . TYR A 1 218 ? -20.351 -3.854 -10.485 1.00 95.25 218 TYR A O 1
ATOM 1651 N N . LEU A 1 219 ? -19.258 -5.519 -11.511 1.00 93.38 219 LEU A N 1
ATOM 1652 C CA . LEU A 1 219 ? -19.053 -4.812 -12.774 1.00 93.38 219 LEU A CA 1
ATOM 1653 C C . LEU A 1 219 ? -20.269 -4.872 -13.705 1.00 93.38 219 LEU A C 1
ATOM 1655 O O . LEU A 1 219 ? -20.405 -4.005 -14.561 1.00 93.38 219 LEU A O 1
ATOM 1659 N N . ALA A 1 220 ? -21.147 -5.866 -13.541 1.00 92.50 220 ALA A N 1
ATOM 1660 C CA . ALA A 1 220 ? -22.385 -5.971 -14.314 1.00 92.50 220 ALA A CA 1
ATOM 1661 C C . ALA A 1 220 ? -23.375 -4.831 -14.011 1.00 92.50 220 ALA A C 1
ATOM 1663 O O . ALA A 1 220 ? -24.105 -4.403 -14.898 1.00 92.50 220 ALA A O 1
ATOM 1664 N N . ASP A 1 221 ? -23.378 -4.344 -12.769 1.00 92.25 221 ASP A N 1
ATOM 1665 C CA . ASP A 1 221 ? -24.219 -3.241 -12.293 1.00 92.25 221 ASP A CA 1
ATOM 1666 C C . ASP A 1 221 ? -23.422 -2.386 -11.285 1.00 92.25 221 ASP A C 1
ATOM 1668 O O . ASP A 1 221 ? -23.548 -2.571 -10.068 1.00 92.25 221 ASP A O 1
ATOM 1672 N N . PRO A 1 222 ? -22.505 -1.526 -11.776 1.00 93.75 222 PRO A N 1
ATOM 1673 C CA . PRO A 1 222 ? -21.601 -0.765 -10.921 1.00 93.75 222 PRO A CA 1
ATOM 1674 C C . PRO A 1 222 ? -22.327 0.312 -10.111 1.00 93.75 222 PRO A C 1
ATOM 1676 O O . PRO A 1 222 ? -23.007 1.173 -10.666 1.00 93.75 222 PRO A O 1
ATOM 1679 N N . GLU A 1 223 ? -22.109 0.333 -8.794 1.00 94.31 223 GLU A N 1
ATOM 1680 C CA . GLU A 1 223 ? -22.758 1.309 -7.915 1.00 94.31 223 GLU A CA 1
ATOM 1681 C C . GLU A 1 223 ? -22.293 2.750 -8.217 1.00 94.31 223 GLU A C 1
ATOM 1683 O O . GLU A 1 223 ? -21.076 3.009 -8.235 1.00 94.31 223 GLU A O 1
ATOM 1688 N N . PRO A 1 224 ? -23.218 3.712 -8.403 1.00 89.81 224 PRO A N 1
ATOM 1689 C CA . PRO A 1 224 ? -22.872 5.112 -8.618 1.00 89.81 224 PRO A CA 1
ATOM 1690 C C . PRO A 1 224 ? -21.970 5.683 -7.515 1.00 89.81 224 PRO A C 1
ATOM 1692 O O . PRO A 1 224 ? -22.153 5.455 -6.320 1.00 89.81 224 PRO A O 1
ATOM 1695 N N . GLY A 1 225 ? -20.952 6.441 -7.923 1.00 86.38 225 GLY A N 1
ATOM 1696 C CA . GLY A 1 225 ? -19.991 7.064 -7.011 1.00 86.38 225 GLY A CA 1
ATOM 1697 C C . GLY A 1 225 ? -18.920 6.125 -6.432 1.00 86.38 225 GLY A C 1
ATOM 1698 O O . GLY A 1 225 ? -18.014 6.619 -5.757 1.00 86.38 225 GLY A O 1
ATOM 1699 N N . SER A 1 226 ? -18.965 4.814 -6.698 1.00 93.69 226 SER A N 1
ATOM 1700 C CA . SER A 1 226 ? -17.812 3.916 -6.500 1.00 93.69 226 SER A CA 1
ATOM 1701 C C . SER A 1 226 ? -16.746 4.141 -7.588 1.00 93.69 226 SER A C 1
ATOM 1703 O O . SER A 1 226 ? -17.002 4.807 -8.597 1.00 93.69 226 SER A O 1
ATOM 1705 N N . LEU A 1 227 ? -15.525 3.613 -7.422 1.00 92.31 227 LEU A N 1
ATOM 1706 C CA . LEU A 1 227 ? -14.528 3.652 -8.508 1.00 92.31 227 LEU A CA 1
ATOM 1707 C C . LEU A 1 227 ? -14.974 2.854 -9.739 1.00 92.31 227 LEU A C 1
ATOM 1709 O O . LEU A 1 227 ? -14.728 3.306 -10.856 1.00 92.31 227 LEU A O 1
ATOM 1713 N N . ALA A 1 228 ? -15.632 1.708 -9.545 1.00 93.06 228 ALA A N 1
ATOM 1714 C CA . ALA A 1 228 ? -16.190 0.900 -10.626 1.00 93.06 228 ALA A CA 1
ATOM 1715 C C . ALA A 1 228 ? -17.307 1.644 -11.376 1.00 93.06 228 ALA A C 1
ATOM 1717 O O . ALA A 1 228 ? -17.316 1.662 -12.606 1.00 93.06 228 ALA A O 1
ATOM 1718 N N . GLY A 1 229 ? -18.192 2.336 -10.650 1.00 91.62 229 GLY A N 1
ATOM 1719 C CA . GLY A 1 229 ? -19.218 3.203 -11.236 1.00 91.62 229 GLY A CA 1
ATOM 1720 C C . GLY A 1 229 ? -18.619 4.330 -12.073 1.00 91.62 229 GLY A C 1
ATOM 1721 O O . GLY A 1 229 ? -19.040 4.560 -13.204 1.00 91.62 229 GLY A O 1
ATOM 1722 N N . ARG A 1 230 ? -17.570 4.985 -11.563 1.00 89.75 230 ARG A N 1
ATOM 1723 C CA . ARG A 1 230 ? -16.846 6.031 -12.305 1.00 89.75 230 ARG A CA 1
ATOM 1724 C C . ARG A 1 230 ? -16.119 5.490 -13.527 1.00 89.75 230 ARG A C 1
ATOM 1726 O O . ARG A 1 230 ? -16.139 6.139 -14.567 1.00 89.75 230 ARG A O 1
ATOM 1733 N N . LEU A 1 231 ? -15.505 4.314 -13.415 1.00 89.50 231 LEU A N 1
ATOM 1734 C CA . LEU A 1 231 ? -14.875 3.640 -14.545 1.00 89.50 231 LEU A CA 1
ATOM 1735 C C . LEU A 1 231 ? -15.904 3.382 -15.651 1.00 89.50 231 LEU A C 1
ATOM 1737 O O . LEU A 1 231 ? -15.665 3.765 -16.792 1.00 89.50 231 LEU A O 1
ATOM 1741 N N . SER A 1 232 ? -17.063 2.823 -15.302 1.00 87.56 232 SER A N 1
ATOM 1742 C CA . SER A 1 232 ? -18.160 2.571 -16.244 1.00 87.56 232 SER A CA 1
ATOM 1743 C C . SER A 1 232 ? -18.686 3.859 -16.893 1.00 87.56 232 SER A C 1
ATOM 1745 O O . SER A 1 232 ? -18.866 3.916 -18.104 1.00 87.56 232 SER A O 1
ATOM 1747 N N . ALA A 1 233 ? -18.859 4.930 -16.110 1.00 86.75 233 ALA A N 1
ATOM 1748 C CA . ALA A 1 233 ? -19.415 6.192 -16.599 1.00 86.75 233 ALA A CA 1
ATOM 1749 C C . ALA A 1 233 ? -18.440 7.036 -17.441 1.00 86.75 233 ALA A C 1
ATOM 1751 O O . ALA A 1 233 ? -18.877 7.789 -18.309 1.00 86.75 233 ALA A O 1
ATOM 1752 N N . ARG A 1 234 ? -17.132 6.975 -17.154 1.00 83.38 234 ARG A N 1
ATOM 1753 C CA . ARG A 1 234 ? -16.125 7.893 -17.727 1.00 83.38 234 ARG A CA 1
ATOM 1754 C C . ARG A 1 234 ? -15.178 7.242 -18.721 1.00 83.38 234 ARG A C 1
ATOM 1756 O O . ARG A 1 234 ? -14.527 7.960 -19.475 1.00 83.38 234 ARG A O 1
ATOM 1763 N N . SER A 1 235 ? -15.063 5.916 -18.730 1.00 68.38 235 SER A N 1
ATOM 1764 C CA . SER A 1 235 ? -14.219 5.246 -19.714 1.00 68.38 235 SER A CA 1
ATOM 1765 C C . SER A 1 235 ? -15.020 4.894 -20.963 1.00 68.38 235 SER A C 1
ATOM 1767 O O . SER A 1 235 ? -15.995 4.149 -20.914 1.00 68.38 235 SER A O 1
ATOM 1769 N N . GLN A 1 236 ? -14.593 5.416 -22.112 1.00 57.47 236 GLN A N 1
ATOM 1770 C CA . GLN A 1 236 ? -15.087 4.961 -23.410 1.00 57.47 236 GLN A CA 1
ATOM 1771 C C . GLN A 1 236 ? -14.446 3.604 -23.729 1.00 57.47 236 GLN A C 1
ATOM 1773 O O . GLN A 1 236 ? -13.466 3.532 -24.462 1.00 57.47 236 GLN A O 1
ATOM 1778 N N . GLY A 1 237 ? -14.951 2.534 -23.111 1.00 55.03 237 GLY A N 1
ATOM 1779 C CA . GLY A 1 237 ? -14.448 1.177 -23.328 1.00 55.03 237 GLY A CA 1
ATOM 1780 C C . GLY A 1 237 ? -13.036 0.961 -22.782 1.00 55.03 237 GLY A C 1
ATOM 1781 O O . GLY A 1 237 ? -12.145 0.576 -23.538 1.00 55.03 237 GLY A O 1
ATOM 1782 N N . ALA A 1 238 ? -12.821 1.207 -21.480 1.00 60.22 238 ALA A N 1
ATOM 1783 C CA . ALA A 1 238 ? -11.552 0.848 -20.845 1.00 60.22 238 ALA A CA 1
ATOM 1784 C C . ALA A 1 238 ? -11.216 -0.627 -21.134 1.00 60.22 238 ALA A C 1
ATOM 1786 O O . ALA A 1 238 ? -12.048 -1.497 -20.851 1.00 60.22 238 ALA A O 1
ATOM 1787 N N . PRO A 1 239 ? -10.019 -0.929 -21.669 1.00 63.94 239 PRO A N 1
ATOM 1788 C CA . PRO A 1 239 ? -9.572 -2.307 -21.758 1.00 63.94 239 PRO A CA 1
ATOM 1789 C C . PRO A 1 239 ? -9.478 -2.880 -20.337 1.00 63.94 239 PRO A C 1
ATOM 1791 O O . PRO A 1 239 ? -8.947 -2.233 -19.436 1.00 63.94 239 PRO A O 1
ATOM 1794 N N . GLU A 1 240 ? -10.025 -4.082 -20.146 1.00 83.50 240 GLU A N 1
ATOM 1795 C CA . GLU A 1 240 ? -9.857 -4.891 -18.927 1.00 83.50 240 GLU A CA 1
ATOM 1796 C C . GLU A 1 240 ? -10.324 -4.193 -17.623 1.00 83.50 240 GLU A C 1
AT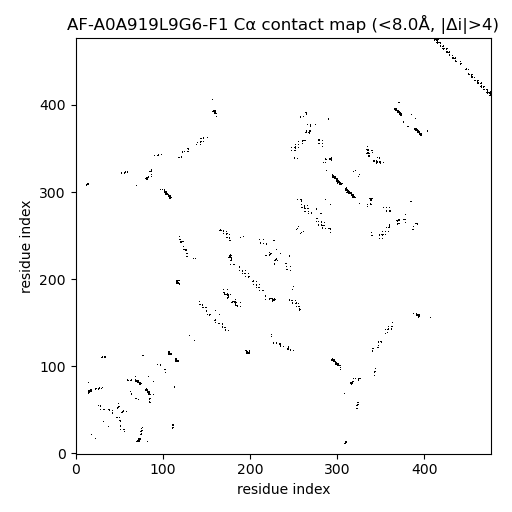OM 1798 O O . GLU A 1 240 ? -9.537 -3.978 -16.691 1.00 83.50 240 GLU A O 1
ATOM 1803 N N . PRO A 1 241 ? -11.621 -3.825 -17.515 1.00 87.44 241 PRO A N 1
ATOM 1804 C CA . PRO A 1 241 ? -12.158 -3.118 -16.346 1.00 87.44 241 PRO A CA 1
ATOM 1805 C C . PRO A 1 241 ? -12.029 -3.920 -15.043 1.00 87.44 241 PRO A C 1
ATOM 1807 O O . PRO A 1 241 ? -11.882 -3.355 -13.961 1.00 87.44 241 PRO A O 1
ATOM 1810 N N . ASP A 1 242 ? -12.047 -5.243 -15.146 1.00 89.31 242 ASP A N 1
ATOM 1811 C CA . ASP A 1 242 ? -11.783 -6.186 -14.069 1.00 89.31 242 ASP A CA 1
ATOM 1812 C C . ASP A 1 242 ? -10.350 -6.092 -13.534 1.00 89.31 242 ASP A C 1
ATOM 1814 O O . ASP A 1 242 ? -10.165 -6.053 -12.316 1.00 89.31 242 ASP A O 1
ATOM 1818 N N . LEU A 1 243 ? -9.343 -5.985 -14.404 1.00 88.62 243 LEU A N 1
ATOM 1819 C CA . LEU A 1 243 ? -7.953 -5.794 -13.979 1.00 88.62 243 LEU A CA 1
ATOM 1820 C C . LEU A 1 243 ? -7.733 -4.412 -13.364 1.00 88.62 243 LEU A C 1
ATOM 1822 O O . LEU A 1 243 ? -7.087 -4.308 -12.320 1.00 88.62 243 LEU A O 1
ATOM 1826 N N . ALA A 1 244 ? -8.321 -3.368 -13.950 1.00 90.94 244 ALA A N 1
ATOM 1827 C CA . ALA A 1 244 ? -8.264 -2.016 -13.404 1.00 90.94 244 ALA A CA 1
ATOM 1828 C C . ALA A 1 244 ? -8.866 -1.966 -11.983 1.00 90.94 244 ALA A C 1
ATOM 1830 O O . ALA A 1 244 ? -8.266 -1.428 -11.049 1.00 90.94 244 ALA A O 1
ATOM 1831 N N . VAL A 1 245 ? -10.035 -2.575 -11.781 1.00 93.12 245 VAL A N 1
ATOM 1832 C CA . VAL A 1 245 ? -10.694 -2.624 -10.470 1.00 93.12 245 VAL A CA 1
ATOM 1833 C C . VAL A 1 245 ? -9.947 -3.517 -9.476 1.00 93.12 245 VAL A C 1
ATOM 1835 O O . VAL A 1 245 ? -9.840 -3.151 -8.304 1.00 93.12 245 VAL A O 1
ATOM 1838 N N . ALA A 1 246 ? -9.375 -4.645 -9.911 1.00 93.44 246 ALA A N 1
ATOM 1839 C CA . ALA A 1 246 ? -8.509 -5.471 -9.068 1.00 93.44 246 ALA A CA 1
ATOM 1840 C C . ALA A 1 246 ? -7.279 -4.687 -8.581 1.00 93.44 246 ALA A C 1
ATOM 1842 O O . ALA A 1 246 ? -6.932 -4.745 -7.399 1.00 93.44 246 ALA A O 1
ATOM 1843 N N . HIS A 1 247 ? -6.663 -3.910 -9.477 1.00 93.31 247 HIS A N 1
ATOM 1844 C CA . HIS A 1 247 ? -5.560 -3.013 -9.158 1.00 93.31 247 HIS A CA 1
ATOM 1845 C C . HIS A 1 247 ? -5.972 -1.970 -8.116 1.00 93.31 247 HIS A C 1
ATOM 1847 O O . HIS A 1 247 ? -5.333 -1.851 -7.070 1.00 93.31 247 HIS A O 1
ATOM 1853 N N . ALA A 1 248 ? -7.090 -1.277 -8.343 1.00 94.88 248 ALA A N 1
ATOM 1854 C CA . ALA A 1 248 ? -7.625 -0.308 -7.393 1.00 94.88 248 ALA A CA 1
ATOM 1855 C C . ALA A 1 248 ? -7.909 -0.925 -6.020 1.00 94.88 248 ALA A C 1
ATOM 1857 O O . ALA A 1 248 ? -7.530 -0.352 -4.998 1.00 94.88 248 ALA A O 1
ATOM 1858 N N . LEU A 1 249 ? -8.513 -2.114 -5.979 1.00 95.94 249 LEU A N 1
ATOM 1859 C CA . LEU A 1 249 ? -8.805 -2.797 -4.725 1.00 95.94 249 LEU A CA 1
ATOM 1860 C C . LEU A 1 249 ? -7.529 -3.178 -3.969 1.00 95.94 249 LEU A C 1
ATOM 1862 O O . LEU A 1 249 ? -7.484 -2.988 -2.753 1.00 95.94 249 LEU A O 1
ATOM 1866 N N . ALA A 1 250 ? -6.484 -3.642 -4.658 1.00 94.62 250 ALA A N 1
ATOM 1867 C CA . ALA A 1 250 ? -5.189 -3.934 -4.045 1.00 94.62 250 ALA A CA 1
ATOM 1868 C C . ALA A 1 250 ? -4.531 -2.671 -3.457 1.00 94.62 250 ALA A C 1
ATOM 1870 O O . ALA A 1 250 ? -4.094 -2.679 -2.300 1.00 94.62 250 ALA A O 1
ATOM 1871 N N . LEU A 1 251 ? -4.504 -1.568 -4.217 1.00 95.69 251 LEU A N 1
ATOM 1872 C CA . LEU A 1 251 ? -3.843 -0.333 -3.787 1.00 95.69 251 LEU A CA 1
ATOM 1873 C C . LEU A 1 251 ? -4.592 0.358 -2.647 1.00 95.69 251 LEU A C 1
ATOM 1875 O O . LEU A 1 251 ? -3.971 0.711 -1.646 1.00 95.69 251 LEU A O 1
ATOM 1879 N N . VAL A 1 252 ? -5.916 0.516 -2.762 1.00 97.31 252 VAL A N 1
ATOM 1880 C CA . VAL A 1 252 ? -6.736 1.160 -1.723 1.00 97.31 252 VAL A CA 1
ATOM 1881 C C . VAL A 1 252 ? -6.699 0.329 -0.440 1.00 97.31 252 VAL A C 1
ATOM 1883 O O . VAL A 1 252 ? -6.479 0.890 0.626 1.00 97.31 252 VAL A O 1
ATOM 1886 N N . SER A 1 253 ? -6.798 -1.006 -0.526 1.00 96.62 253 SER A N 1
ATOM 1887 C CA . SER A 1 253 ? -6.646 -1.901 0.638 1.00 96.62 253 SER A CA 1
ATOM 1888 C C . SER A 1 253 ? -5.307 -1.729 1.341 1.00 96.62 253 SER A C 1
ATOM 1890 O O . SER A 1 253 ? -5.260 -1.671 2.568 1.00 96.62 253 SER A O 1
ATOM 1892 N N . THR A 1 254 ? -4.219 -1.627 0.585 1.00 95.06 254 THR A N 1
ATOM 1893 C CA . THR A 1 254 ? -2.882 -1.463 1.160 1.00 95.06 254 THR A CA 1
ATOM 1894 C C . THR A 1 254 ? -2.711 -0.077 1.785 1.00 95.06 254 THR A C 1
ATOM 1896 O O . 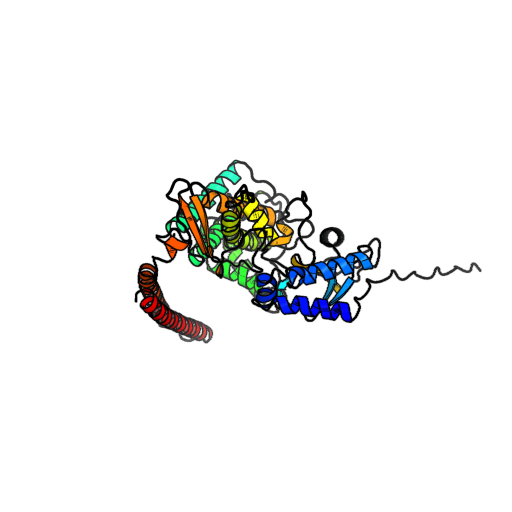THR A 1 254 ? -2.242 0.035 2.918 1.00 95.06 254 THR A O 1
ATOM 1899 N N . ALA A 1 255 ? -3.148 0.977 1.092 1.00 96.94 255 ALA A N 1
ATOM 1900 C CA . ALA A 1 255 ? -3.035 2.350 1.571 1.00 96.94 255 ALA A CA 1
ATOM 1901 C C . ALA A 1 255 ? -3.829 2.583 2.869 1.00 96.94 255 ALA A C 1
ATOM 1903 O O . ALA A 1 255 ? -3.303 3.183 3.805 1.00 96.94 255 ALA A O 1
ATOM 1904 N N . THR A 1 256 ? -5.060 2.070 2.965 1.00 96.62 256 THR A N 1
ATOM 1905 C CA . THR A 1 256 ? -5.913 2.255 4.151 1.00 96.62 256 THR A CA 1
ATOM 1906 C C . THR A 1 256 ? -5.542 1.317 5.297 1.00 96.62 256 THR A C 1
ATOM 1908 O O . THR A 1 256 ? -5.476 1.741 6.447 1.00 96.62 256 THR A O 1
ATOM 1911 N N . SER A 1 257 ? -5.262 0.038 5.028 1.00 94.12 257 SER A N 1
ATOM 1912 C CA . SER A 1 257 ? -5.036 -0.930 6.110 1.00 94.12 257 SER A CA 1
ATOM 1913 C C . SER A 1 257 ? -3.604 -0.936 6.651 1.00 94.12 257 SER A C 1
ATOM 1915 O O . SER A 1 257 ? -3.414 -1.229 7.830 1.00 94.12 257 SER A O 1
ATOM 1917 N N . VAL A 1 258 ? -2.607 -0.599 5.824 1.00 93.75 258 VAL A N 1
ATOM 1918 C CA . VAL A 1 258 ? -1.183 -0.633 6.197 1.00 93.75 258 VAL A CA 1
ATOM 1919 C C . VAL A 1 258 ? -0.626 0.778 6.339 1.00 93.75 258 VAL A C 1
ATOM 1921 O O . VAL A 1 258 ? -0.217 1.165 7.434 1.00 93.75 258 VAL A O 1
ATOM 1924 N N . SER A 1 259 ? -0.634 1.561 5.257 1.00 95.69 259 SER A N 1
ATOM 1925 C CA . SER A 1 259 ? 0.056 2.857 5.232 1.00 95.69 259 SER A CA 1
ATOM 1926 C C . SER A 1 259 ? -0.593 3.898 6.141 1.00 95.69 259 SER A C 1
ATOM 1928 O O . SER A 1 259 ? 0.126 4.617 6.827 1.00 95.69 259 SER A O 1
ATOM 1930 N N . ALA A 1 260 ? -1.924 3.944 6.236 1.00 96.19 260 ALA A N 1
ATOM 1931 C CA . ALA A 1 260 ? -2.602 4.842 7.172 1.00 96.19 260 ALA A CA 1
ATOM 1932 C C . ALA A 1 260 ? -2.323 4.477 8.645 1.00 96.19 260 ALA A C 1
ATOM 1934 O O . ALA A 1 260 ? -2.147 5.364 9.475 1.00 96.19 260 ALA A O 1
ATOM 1935 N N . PHE A 1 261 ? -2.190 3.187 8.981 1.00 94.19 261 PHE A N 1
ATOM 1936 C CA . PHE A 1 261 ? -1.841 2.770 10.347 1.00 94.19 261 PHE A CA 1
ATOM 1937 C C . PHE A 1 261 ? -0.395 3.143 10.711 1.00 94.19 261 PHE A C 1
ATOM 1939 O O . PHE A 1 261 ? -0.123 3.642 11.802 1.00 94.19 261 PHE A O 1
ATOM 1946 N N . GLN A 1 262 ? 0.537 2.965 9.769 1.00 94.62 262 GLN A N 1
ATOM 1947 C CA . GLN A 1 262 ? 1.920 3.437 9.897 1.00 94.62 262 GLN A CA 1
ATOM 1948 C C . GLN A 1 262 ? 1.992 4.961 10.033 1.00 94.62 262 GLN A C 1
ATOM 1950 O O . GLN A 1 262 ? 2.766 5.472 10.841 1.00 94.62 262 GLN A O 1
ATOM 1955 N N . ALA A 1 263 ? 1.172 5.680 9.266 1.00 95.56 263 ALA A N 1
ATOM 1956 C CA . ALA A 1 263 ? 1.082 7.130 9.316 1.00 95.56 263 ALA A CA 1
ATOM 1957 C C . ALA A 1 263 ? 0.609 7.622 10.686 1.00 95.56 263 ALA A C 1
ATOM 1959 O O . ALA A 1 263 ? 1.191 8.566 11.199 1.00 95.56 263 ALA A O 1
ATOM 1960 N N . LEU A 1 264 ? -0.357 6.958 11.332 1.00 94.69 264 LEU A N 1
ATOM 1961 C CA . LEU A 1 264 ? -0.762 7.304 12.701 1.00 94.69 264 LEU A CA 1
ATOM 1962 C C . LEU A 1 264 ? 0.396 7.173 13.705 1.00 94.69 264 LEU A C 1
ATOM 1964 O O . LEU A 1 264 ? 0.581 8.049 14.547 1.00 94.69 264 LEU A O 1
ATOM 1968 N N . ALA A 1 265 ? 1.211 6.119 13.592 1.00 93.06 265 ALA A N 1
ATOM 1969 C CA . ALA A 1 265 ? 2.390 5.933 14.443 1.00 93.06 265 ALA A CA 1
ATOM 1970 C C . ALA A 1 265 ? 3.473 6.994 14.193 1.00 93.06 265 ALA A C 1
ATOM 1972 O O . ALA A 1 265 ? 4.063 7.521 15.135 1.00 93.06 265 ALA A O 1
ATOM 1973 N N . LEU A 1 266 ? 3.722 7.323 12.924 1.00 93.56 266 LEU A N 1
ATOM 1974 C CA . LEU A 1 266 ? 4.660 8.374 12.533 1.00 93.56 266 LEU A CA 1
ATOM 1975 C C . LEU A 1 266 ? 4.175 9.766 12.935 1.00 93.56 266 LEU A C 1
ATOM 1977 O O . LEU A 1 266 ? 4.983 10.583 13.366 1.00 93.56 266 LEU A O 1
ATOM 1981 N N . PHE A 1 267 ? 2.872 10.021 12.829 1.00 93.31 267 PHE A N 1
ATOM 1982 C CA . PHE A 1 267 ? 2.271 11.276 13.253 1.00 93.31 267 PHE A CA 1
ATOM 1983 C C . PHE A 1 267 ? 2.446 11.451 14.759 1.00 93.31 267 PHE A C 1
ATOM 1985 O O . PHE A 1 267 ? 3.005 12.456 15.175 1.00 93.31 267 PHE A O 1
ATOM 1992 N N . ALA A 1 268 ? 2.126 10.425 15.554 1.00 89.81 268 ALA A N 1
ATOM 1993 C CA . ALA A 1 268 ? 2.347 10.436 17.000 1.00 89.81 268 ALA A CA 1
ATOM 1994 C C . ALA A 1 268 ? 3.816 10.695 17.394 1.00 89.81 268 ALA A C 1
ATOM 1996 O O . ALA A 1 268 ? 4.085 11.432 18.341 1.00 89.81 268 ALA A O 1
ATOM 1997 N N . ALA A 1 269 ? 4.776 10.106 16.669 1.00 87.19 269 ALA A N 1
ATOM 1998 C CA . ALA A 1 269 ? 6.202 10.334 16.911 1.00 87.19 269 ALA A CA 1
ATOM 1999 C C . ALA A 1 269 ? 6.671 11.736 16.473 1.00 87.19 269 ALA A C 1
ATOM 2001 O O . ALA A 1 269 ? 7.577 12.296 17.085 1.00 87.19 269 ALA A O 1
ATOM 2002 N N . GLY A 1 270 ? 6.074 12.295 15.416 1.00 80.25 270 GLY A N 1
ATOM 2003 C CA . GLY A 1 270 ? 6.454 13.580 14.826 1.00 80.25 270 GLY A CA 1
ATOM 2004 C C . GLY A 1 270 ? 5.816 14.806 15.466 1.00 80.25 270 GLY A C 1
ATOM 2005 O O . GLY A 1 270 ? 6.441 15.865 15.484 1.00 80.25 270 GLY A O 1
ATOM 2006 N N . THR A 1 271 ? 4.610 14.675 16.021 1.00 71.44 271 THR A N 1
ATOM 2007 C CA . THR A 1 271 ? 3.927 15.758 16.749 1.00 71.44 271 THR A CA 1
ATOM 2008 C C . THR A 1 271 ? 4.632 16.109 18.053 1.00 71.44 271 THR A C 1
ATOM 2010 O O . THR A 1 271 ? 4.533 17.235 18.515 1.00 71.44 271 THR A O 1
ATOM 2013 N N . ALA A 1 272 ? 5.385 15.174 18.643 1.00 64.25 272 ALA A N 1
ATOM 2014 C CA . ALA A 1 272 ? 6.204 15.452 19.823 1.00 64.25 272 ALA A CA 1
ATOM 2015 C C . ALA A 1 272 ? 7.372 16.419 19.536 1.00 64.25 272 ALA A C 1
ATOM 2017 O O . ALA A 1 272 ? 7.962 16.956 20.470 1.00 64.25 272 ALA A O 1
ATOM 2018 N N . THR A 1 273 ? 7.722 16.622 18.261 1.00 66.81 273 THR A N 1
ATOM 2019 C CA . THR A 1 273 ? 8.871 17.430 17.827 1.00 66.81 273 THR A CA 1
ATOM 2020 C C . THR A 1 273 ? 8.509 18.464 16.755 1.00 66.81 273 THR A C 1
ATOM 2022 O O . THR A 1 273 ? 9.410 18.945 16.073 1.00 66.81 273 THR A O 1
ATOM 2025 N N . ASP A 1 274 ? 7.216 18.732 16.526 1.00 74.75 274 ASP A N 1
ATOM 2026 C CA . ASP A 1 274 ? 6.682 19.601 15.454 1.00 74.75 274 ASP A CA 1
ATOM 2027 C C . ASP A 1 274 ? 7.209 19.295 14.033 1.00 74.75 274 ASP A C 1
ATOM 2029 O O . ASP A 1 274 ? 7.143 20.119 13.121 1.00 74.75 274 ASP A O 1
ATOM 2033 N N . ALA A 1 275 ? 7.726 18.084 13.815 1.00 75.25 275 ALA A N 1
ATOM 2034 C CA . ALA A 1 275 ? 8.384 17.699 12.566 1.00 75.25 275 ALA A CA 1
ATOM 2035 C C . ALA A 1 275 ? 7.393 17.193 11.506 1.00 75.25 275 ALA A C 1
ATOM 2037 O O . ALA A 1 275 ? 7.703 17.186 10.314 1.00 75.25 275 ALA A O 1
ATOM 2038 N N . VAL A 1 276 ? 6.198 16.773 11.932 1.00 80.69 276 VAL A N 1
ATOM 2039 C CA . VAL A 1 276 ? 5.087 16.397 11.051 1.00 80.69 276 VAL A CA 1
ATOM 2040 C C . VAL A 1 276 ? 3.889 17.253 11.423 1.00 80.69 276 VAL A C 1
ATOM 2042 O O . VAL A 1 276 ? 3.283 17.068 12.474 1.00 80.69 276 VAL A O 1
ATOM 2045 N N . THR A 1 277 ? 3.564 18.199 10.550 1.00 81.19 277 THR A N 1
ATOM 2046 C CA . THR A 1 277 ? 2.586 19.257 10.826 1.00 81.19 277 THR A CA 1
ATOM 2047 C C . THR A 1 277 ? 1.176 18.936 10.333 1.00 81.19 277 THR A C 1
ATOM 2049 O O . THR A 1 277 ? 0.251 19.688 10.631 1.00 81.19 277 THR A O 1
ATOM 2052 N N . SER A 1 278 ? 0.979 17.835 9.593 1.00 88.88 278 SER A N 1
ATOM 2053 C CA . SER A 1 278 ? -0.346 17.438 9.102 1.00 88.88 278 SER A CA 1
ATOM 2054 C C . SER A 1 278 ? -0.522 15.914 8.953 1.00 88.88 278 SER A C 1
ATOM 2056 O O . SER A 1 278 ? 0.462 15.195 8.729 1.00 88.88 278 SER A O 1
ATOM 2058 N N . PRO A 1 279 ? -1.770 15.406 9.023 1.00 88.00 279 PRO A N 1
ATOM 2059 C CA . PRO A 1 279 ? -2.113 14.012 8.716 1.00 88.00 279 PRO A CA 1
ATOM 2060 C C . PRO A 1 279 ? -1.637 13.553 7.332 1.00 88.00 279 PRO A C 1
ATOM 2062 O O . PRO A 1 279 ? -1.152 12.434 7.161 1.00 88.00 279 PRO A O 1
ATOM 2065 N N . GLU A 1 280 ? -1.741 14.426 6.333 1.00 89.75 280 GLU A N 1
ATOM 2066 C CA . GLU A 1 280 ? -1.340 14.145 4.956 1.00 89.75 280 GLU A CA 1
ATOM 2067 C C . GLU A 1 280 ? 0.171 13.944 4.848 1.00 89.75 280 GLU A C 1
ATOM 2069 O O . GLU A 1 280 ? 0.625 12.992 4.207 1.00 89.75 280 GLU A O 1
ATOM 2074 N N . ALA A 1 281 ? 0.944 14.792 5.533 1.00 90.12 281 ALA A N 1
ATOM 2075 C CA . ALA A 1 281 ? 2.394 14.667 5.601 1.00 90.12 281 ALA A CA 1
ATOM 2076 C C . ALA A 1 281 ? 2.818 13.348 6.271 1.00 90.12 281 ALA A C 1
ATOM 2078 O O . ALA A 1 281 ? 3.804 12.739 5.855 1.00 90.12 281 ALA A O 1
ATOM 2079 N N . ALA A 1 282 ? 2.055 12.858 7.256 1.00 93.44 282 ALA A N 1
ATOM 2080 C CA . ALA A 1 282 ? 2.320 11.572 7.896 1.00 93.44 282 ALA A CA 1
ATOM 2081 C C . ALA A 1 282 ? 2.125 10.378 6.943 1.00 93.44 282 ALA A C 1
ATOM 2083 O O . ALA A 1 282 ? 2.902 9.422 6.989 1.00 93.44 282 ALA A O 1
ATOM 2084 N N . VAL A 1 283 ? 1.126 10.431 6.052 1.00 94.88 283 VAL A N 1
ATOM 2085 C CA . VAL A 1 283 ? 0.921 9.398 5.017 1.00 94.88 283 VAL A CA 1
ATOM 2086 C C . VAL A 1 283 ? 2.060 9.402 4.006 1.00 94.88 283 VAL A C 1
ATOM 2088 O O . VAL A 1 283 ? 2.580 8.338 3.665 1.00 94.88 283 VAL A O 1
ATOM 2091 N N . ASP A 1 284 ? 2.493 10.580 3.565 1.00 91.69 284 ASP A N 1
ATOM 2092 C CA . ASP A 1 284 ? 3.624 10.698 2.644 1.00 91.69 284 ASP A CA 1
ATOM 2093 C C . ASP A 1 284 ? 4.917 10.179 3.283 1.00 91.69 284 ASP A C 1
ATOM 2095 O O . ASP A 1 284 ? 5.682 9.459 2.638 1.00 91.69 284 ASP A O 1
ATOM 2099 N N . LEU A 1 285 ? 5.123 10.459 4.574 1.00 91.38 285 LEU A N 1
ATOM 2100 C CA . LEU A 1 285 ? 6.243 9.930 5.348 1.00 91.38 285 LEU A CA 1
ATOM 2101 C C . LEU A 1 285 ? 6.169 8.398 5.482 1.00 91.38 285 LEU A C 1
ATOM 2103 O O . LEU A 1 285 ? 7.181 7.717 5.314 1.00 91.38 285 LEU A O 1
ATOM 2107 N N . ALA A 1 286 ? 4.979 7.834 5.716 1.00 93.81 286 ALA A N 1
ATOM 2108 C CA . ALA A 1 286 ? 4.777 6.386 5.769 1.00 93.81 286 ALA A CA 1
ATOM 2109 C C . ALA A 1 286 ? 5.104 5.711 4.428 1.00 93.81 286 ALA A C 1
ATOM 2111 O O . ALA A 1 286 ? 5.854 4.737 4.395 1.00 93.81 286 ALA A O 1
ATOM 2112 N N . LEU A 1 287 ? 4.607 6.257 3.314 1.00 92.81 287 LEU A N 1
ATOM 2113 C CA . LEU A 1 287 ? 4.898 5.757 1.966 1.00 92.81 287 LEU A CA 1
ATOM 2114 C C . LEU A 1 287 ? 6.362 5.967 1.552 1.00 92.81 287 LEU A C 1
ATOM 2116 O O . LEU A 1 287 ? 6.855 5.266 0.660 1.00 92.81 287 LEU A O 1
ATOM 2120 N N . GLU A 1 288 ? 7.056 6.928 2.163 1.00 90.31 288 GLU A N 1
ATOM 2121 C CA . GLU A 1 288 ? 8.481 7.169 1.954 1.00 90.31 288 GLU A CA 1
ATOM 2122 C C . GLU A 1 288 ? 9.361 6.162 2.696 1.00 90.31 288 GLU A C 1
ATOM 2124 O O . GLU A 1 288 ? 10.218 5.534 2.072 1.00 90.31 288 GLU A O 1
ATOM 2129 N N . HIS A 1 289 ? 9.129 5.979 3.997 1.00 88.69 289 HIS A N 1
ATOM 2130 C CA . HIS A 1 289 ? 10.003 5.185 4.864 1.00 88.69 289 HIS A CA 1
ATOM 2131 C C . HIS A 1 289 ? 9.599 3.717 4.997 1.00 88.69 289 HIS A C 1
ATOM 2133 O O . HIS A 1 289 ? 10.467 2.866 5.189 1.00 88.69 289 HIS A O 1
ATOM 2139 N N . TYR A 1 290 ? 8.308 3.406 4.876 1.00 90.44 290 TYR A N 1
ATOM 2140 C CA . TYR A 1 290 ? 7.773 2.049 5.007 1.00 90.44 290 TYR A CA 1
ATOM 2141 C C . TYR A 1 290 ? 6.864 1.669 3.838 1.00 90.44 290 TYR A C 1
ATOM 2143 O O . TYR A 1 290 ? 5.733 1.220 4.052 1.00 90.44 290 TYR A O 1
ATOM 2151 N N . PRO A 1 291 ? 7.329 1.823 2.588 1.00 90.44 291 PRO A N 1
ATOM 2152 C CA . PRO A 1 291 ? 6.519 1.444 1.449 1.00 90.44 291 PRO A CA 1
ATOM 2153 C C . PRO A 1 291 ? 6.138 -0.036 1.496 1.00 90.44 291 PRO A C 1
ATOM 2155 O O . PRO A 1 291 ? 6.993 -0.879 1.786 1.00 90.44 291 PRO A O 1
ATOM 2158 N N . PRO A 1 292 ? 4.892 -0.372 1.127 1.00 89.00 292 PRO A N 1
ATOM 2159 C CA . PRO A 1 292 ? 4.477 -1.760 0.951 1.00 89.00 292 PRO A CA 1
ATOM 2160 C C . PRO A 1 292 ? 5.371 -2.534 -0.028 1.00 89.00 292 PRO A C 1
ATOM 2162 O O . PRO A 1 292 ? 5.574 -3.734 0.141 1.00 89.00 292 PRO A O 1
ATOM 2165 N N . LEU A 1 293 ? 5.937 -1.835 -1.019 1.00 89.31 293 LEU A N 1
ATOM 2166 C CA . LEU A 1 293 ? 6.912 -2.354 -1.976 1.00 89.31 293 LEU A CA 1
ATOM 2167 C C . LEU A 1 293 ? 8.294 -1.715 -1.714 1.00 89.31 293 LEU A C 1
ATOM 2169 O O . LEU A 1 293 ? 8.597 -0.655 -2.270 1.00 89.31 293 LEU A O 1
ATOM 2173 N N . PRO A 1 294 ? 9.137 -2.308 -0.843 1.00 86.38 294 PRO A N 1
ATOM 2174 C CA . PRO A 1 294 ? 10.428 -1.724 -0.460 1.00 86.38 294 PRO A CA 1
ATOM 2175 C C . PRO A 1 294 ? 11.482 -1.769 -1.571 1.00 86.38 294 PRO A C 1
ATOM 2177 O O . PRO A 1 294 ? 12.299 -0.850 -1.683 1.00 86.38 294 PRO A O 1
ATOM 2180 N N . ALA A 1 295 ? 11.439 -2.811 -2.401 1.00 91.75 295 ALA A N 1
ATOM 2181 C CA . ALA A 1 295 ? 12.304 -2.984 -3.555 1.00 91.75 295 ALA A CA 1
ATOM 2182 C C . ALA A 1 295 ? 11.509 -3.539 -4.741 1.00 91.75 295 ALA A C 1
ATOM 2184 O O . ALA A 1 295 ? 10.605 -4.362 -4.576 1.00 91.75 295 ALA A O 1
ATOM 2185 N N . LEU A 1 296 ? 11.855 -3.068 -5.935 1.00 94.25 296 LEU A N 1
ATOM 2186 C CA . LEU A 1 296 ? 11.191 -3.378 -7.195 1.00 94.25 296 LEU A CA 1
ATOM 2187 C C . LEU A 1 296 ? 12.231 -3.794 -8.230 1.00 94.25 296 LEU A C 1
ATOM 2189 O O . LEU A 1 296 ? 13.279 -3.164 -8.357 1.00 94.25 296 LEU A O 1
ATOM 2193 N N . VAL A 1 297 ? 11.923 -4.841 -8.983 1.00 94.75 297 VAL A N 1
ATOM 2194 C CA . VAL A 1 297 ? 12.753 -5.346 -10.074 1.00 94.75 297 VAL A CA 1
ATOM 2195 C C . VAL A 1 297 ? 12.005 -5.157 -11.383 1.00 94.75 297 VAL A C 1
ATOM 2197 O O . VAL A 1 297 ? 10.880 -5.638 -11.530 1.00 94.75 297 VAL A O 1
ATOM 2200 N N . TYR A 1 298 ? 12.652 -4.482 -12.329 1.00 95.12 298 TYR A N 1
ATOM 2201 C CA . TYR A 1 298 ? 12.120 -4.183 -13.651 1.00 95.12 298 TYR A CA 1
ATOM 2202 C C . TYR A 1 298 ? 12.905 -4.962 -14.708 1.00 95.12 298 TYR A C 1
ATOM 2204 O O . TYR A 1 298 ? 14.046 -4.598 -15.011 1.00 95.12 298 TYR A O 1
ATOM 2212 N N . PRO A 1 299 ? 12.336 -6.039 -15.270 1.00 94.50 299 PRO A N 1
ATOM 2213 C CA . PRO A 1 299 ? 12.984 -6.762 -16.352 1.00 94.50 299 PRO A CA 1
ATOM 2214 C C . PRO A 1 299 ? 12.973 -5.917 -17.628 1.00 94.50 299 PRO A C 1
ATOM 2216 O O . PRO A 1 299 ? 11.946 -5.351 -17.993 1.00 94.50 299 PRO A O 1
ATOM 2219 N N . VAL A 1 300 ? 14.092 -5.872 -18.340 1.00 95.31 300 VAL A N 1
ATOM 2220 C CA . VAL A 1 300 ? 14.210 -5.194 -19.634 1.00 95.31 300 VAL A CA 1
ATOM 2221 C C . VAL A 1 300 ? 13.890 -6.191 -20.748 1.00 95.31 300 VAL A C 1
ATOM 2223 O O . VAL A 1 300 ? 14.468 -7.275 -20.824 1.00 95.31 300 VAL A O 1
ATOM 2226 N N . ARG A 1 301 ? 12.926 -5.855 -21.605 1.00 94.62 301 ARG A N 1
ATOM 2227 C CA . ARG A 1 301 ? 12.408 -6.702 -22.694 1.00 94.62 301 ARG A CA 1
ATOM 2228 C C . ARG A 1 301 ? 12.880 -6.263 -24.074 1.00 94.62 301 ARG A C 1
ATOM 2230 O O . ARG A 1 301 ? 13.007 -7.113 -24.950 1.00 94.62 301 ARG A O 1
ATOM 2237 N N . ALA A 1 302 ? 13.170 -4.980 -24.252 1.00 92.25 302 ALA A N 1
ATOM 2238 C CA . ALA A 1 302 ? 13.719 -4.428 -25.485 1.00 92.25 302 ALA A CA 1
ATOM 2239 C C . ALA A 1 302 ? 15.022 -3.667 -25.192 1.00 92.25 302 ALA A C 1
ATOM 2241 O O . ALA A 1 302 ? 15.195 -3.193 -24.069 1.00 92.25 302 ALA A O 1
ATOM 2242 N N . PRO A 1 303 ? 15.950 -3.558 -26.161 1.00 89.44 303 PRO A N 1
ATOM 2243 C CA . PRO A 1 303 ? 17.165 -2.774 -25.977 1.00 89.44 303 PRO A CA 1
ATOM 2244 C C . PRO A 1 303 ? 16.825 -1.335 -25.594 1.00 89.44 303 PRO A C 1
ATOM 2246 O O . PRO A 1 303 ? 15.970 -0.713 -26.223 1.00 89.44 303 PRO A O 1
ATOM 2249 N N . LEU A 1 304 ? 17.503 -0.814 -24.575 1.00 88.50 304 LEU A N 1
ATOM 2250 C CA . LEU A 1 304 ? 17.343 0.567 -24.144 1.00 88.50 304 LEU A CA 1
ATOM 2251 C C . LEU A 1 304 ? 18.613 1.341 -24.464 1.00 88.50 304 LEU A C 1
ATOM 2253 O O . LEU A 1 304 ? 19.681 1.061 -23.907 1.00 88.50 304 LEU A O 1
ATOM 2257 N N . ASP A 1 305 ? 18.464 2.328 -25.342 1.00 80.62 305 ASP A N 1
ATOM 2258 C CA . ASP A 1 305 ? 19.521 3.289 -25.602 1.00 80.62 305 ASP A CA 1
ATOM 2259 C C . ASP A 1 305 ? 19.619 4.270 -24.429 1.00 80.62 305 ASP A C 1
ATOM 2261 O O . ASP A 1 305 ? 18.616 4.784 -23.915 1.00 80.62 305 ASP A O 1
ATOM 2265 N N . THR A 1 306 ? 20.837 4.480 -23.953 1.00 77.12 306 THR A N 1
ATOM 2266 C CA . THR A 1 306 ? 21.127 5.417 -22.871 1.00 77.12 306 THR A CA 1
ATOM 2267 C C . THR A 1 306 ? 22.297 6.283 -23.301 1.00 77.12 306 THR A C 1
ATOM 2269 O O . THR A 1 306 ? 23.097 5.859 -24.127 1.00 77.12 306 THR A O 1
ATOM 2272 N N . ASP A 1 307 ? 22.462 7.465 -22.703 1.00 71.12 307 ASP A N 1
ATOM 2273 C CA . ASP A 1 307 ? 23.607 8.363 -22.951 1.00 71.12 307 ASP A CA 1
ATOM 2274 C C . ASP A 1 307 ? 24.952 7.787 -22.423 1.00 71.12 307 ASP A C 1
ATOM 2276 O O . ASP A 1 307 ? 25.881 8.509 -22.063 1.00 71.12 307 ASP A O 1
ATOM 2280 N N . GLY A 1 308 ? 25.046 6.459 -22.322 1.00 75.31 308 GLY A N 1
ATOM 2281 C CA . GLY A 1 308 ? 26.109 5.665 -21.736 1.00 75.31 308 GLY A CA 1
ATOM 2282 C C . GLY A 1 308 ? 25.988 4.196 -22.175 1.00 75.31 308 GLY A C 1
ATOM 2283 O O . GLY A 1 308 ? 25.776 3.923 -23.355 1.00 75.31 308 GLY A O 1
ATOM 2284 N N . PRO A 1 309 ? 26.190 3.216 -21.278 1.00 79.06 309 PRO A N 1
ATOM 2285 C CA . PRO A 1 309 ? 26.191 1.819 -21.681 1.00 79.06 309 PRO A CA 1
ATOM 2286 C C . PRO A 1 309 ? 24.799 1.309 -22.085 1.00 79.06 309 PRO A C 1
ATOM 2288 O O . PRO A 1 309 ? 23.816 1.531 -21.378 1.00 79.06 309 PRO A O 1
ATOM 2291 N N . ALA A 1 310 ? 24.720 0.555 -23.183 1.00 85.19 310 ALA A N 1
ATOM 2292 C CA . ALA A 1 310 ? 23.463 -0.022 -23.653 1.00 85.19 310 ALA A CA 1
ATOM 2293 C C . ALA A 1 310 ? 22.948 -1.081 -22.670 1.00 85.19 310 ALA A C 1
ATOM 2295 O O . ALA A 1 310 ? 23.680 -2.003 -22.291 1.00 85.19 310 ALA A O 1
ATOM 2296 N N . ILE A 1 311 ? 21.673 -0.973 -22.292 1.00 90.75 311 ILE A N 1
ATOM 2297 C CA . ILE A 1 311 ? 21.006 -1.972 -21.455 1.00 90.75 311 ILE A CA 1
ATOM 2298 C C . ILE A 1 311 ? 20.309 -2.976 -22.370 1.00 90.75 311 ILE A C 1
ATOM 2300 O O . ILE A 1 311 ? 19.530 -2.602 -23.250 1.00 90.75 311 ILE A O 1
ATOM 2304 N N . ALA A 1 312 ? 20.628 -4.256 -22.188 1.00 90.25 312 ALA A N 1
ATOM 2305 C CA . ALA A 1 312 ? 20.194 -5.307 -23.093 1.00 90.25 312 ALA A CA 1
ATOM 2306 C C . ALA A 1 312 ? 18.886 -5.962 -22.616 1.00 90.25 312 ALA A C 1
ATOM 2308 O O . ALA A 1 312 ? 18.619 -6.014 -21.412 1.00 90.25 312 ALA A O 1
ATOM 2309 N N . PRO A 1 313 ? 18.093 -6.544 -23.534 1.00 92.56 313 PRO A N 1
ATOM 2310 C CA . PRO A 1 313 ? 17.026 -7.461 -23.155 1.00 92.56 313 PRO A CA 1
ATOM 2311 C C . PRO A 1 313 ? 17.547 -8.565 -22.227 1.00 92.56 313 PRO A C 1
ATOM 2313 O O . PRO A 1 313 ? 18.599 -9.154 -22.479 1.00 92.56 313 PRO A O 1
ATOM 2316 N N . GLY A 1 314 ? 16.798 -8.854 -21.165 1.00 90.50 314 GLY A N 1
ATOM 2317 C CA . GLY A 1 314 ? 17.161 -9.824 -20.132 1.00 90.50 314 GLY A CA 1
ATOM 2318 C C . GLY A 1 314 ? 17.934 -9.240 -18.947 1.00 90.50 314 GLY A C 1
ATOM 2319 O O . GLY A 1 314 ? 18.038 -9.920 -17.928 1.00 90.50 314 GLY A O 1
ATOM 2320 N N . ASP A 1 315 ? 18.428 -8.000 -19.032 1.00 94.69 315 ASP A N 1
ATOM 2321 C CA . ASP A 1 315 ? 18.900 -7.284 -17.846 1.00 94.69 315 ASP A CA 1
ATOM 2322 C C . ASP A 1 315 ? 17.717 -6.939 -16.921 1.00 94.69 315 ASP A C 1
ATOM 2324 O O . ASP A 1 315 ? 16.588 -6.727 -17.366 1.00 94.69 315 ASP A O 1
ATOM 2328 N N . GLU A 1 316 ? 17.975 -6.855 -15.617 1.00 95.81 316 GLU A N 1
ATOM 2329 C CA . GLU A 1 316 ? 16.975 -6.483 -14.615 1.00 95.81 316 GLU A CA 1
ATOM 2330 C C . GLU A 1 316 ? 17.430 -5.247 -13.850 1.00 95.81 316 GLU A C 1
ATOM 2332 O O . GLU A 1 316 ? 18.490 -5.262 -13.232 1.00 95.81 316 GLU A O 1
ATOM 2337 N N . ILE A 1 317 ? 16.633 -4.182 -13.863 1.00 95.69 317 ILE A N 1
ATOM 2338 C CA . ILE A 1 317 ? 16.931 -2.952 -13.128 1.00 95.69 317 ILE A CA 1
ATOM 2339 C C . ILE A 1 317 ? 16.326 -3.064 -11.727 1.00 95.69 317 ILE A C 1
ATOM 2341 O O . ILE A 1 317 ? 15.120 -3.268 -11.585 1.00 95.69 317 ILE A O 1
ATOM 2345 N N . LEU A 1 318 ? 17.151 -2.920 -10.691 1.00 95.00 318 LEU A N 1
ATOM 2346 C CA . LEU A 1 318 ? 16.710 -2.919 -9.297 1.00 95.00 318 LEU A CA 1
ATOM 2347 C C . LEU A 1 318 ? 16.499 -1.482 -8.812 1.00 95.00 318 LEU A C 1
ATOM 2349 O O . LEU A 1 318 ? 17.423 -0.669 -8.793 1.00 95.00 318 LEU A O 1
ATOM 2353 N N . TYR A 1 319 ? 15.282 -1.198 -8.364 1.00 93.62 319 TYR A N 1
ATOM 2354 C CA . TYR A 1 319 ? 14.927 0.008 -7.630 1.00 93.62 319 TYR A CA 1
ATOM 2355 C C . TYR A 1 319 ? 14.695 -0.350 -6.165 1.00 93.62 319 TYR A C 1
ATOM 2357 O O . TYR A 1 319 ? 13.633 -0.843 -5.786 1.00 93.62 319 TYR A O 1
ATOM 2365 N N . ASP A 1 320 ? 15.704 -0.103 -5.338 1.00 90.94 320 ASP A N 1
ATOM 2366 C CA . ASP A 1 320 ? 15.675 -0.377 -3.906 1.00 90.94 320 ASP A CA 1
ATOM 2367 C C . ASP A 1 320 ? 15.772 0.931 -3.130 1.00 90.94 320 ASP A C 1
ATOM 2369 O O . ASP A 1 320 ? 16.801 1.602 -3.152 1.00 90.94 320 ASP A O 1
ATOM 2373 N N . ARG A 1 321 ? 14.692 1.328 -2.459 1.00 86.06 321 ARG A N 1
ATOM 2374 C CA . ARG A 1 321 ? 14.610 2.668 -1.858 1.00 86.06 321 ARG A CA 1
ATOM 2375 C C . ARG A 1 321 ? 15.528 2.830 -0.655 1.00 86.06 321 ARG A C 1
ATOM 2377 O O . ARG A 1 321 ? 16.058 3.915 -0.445 1.00 86.06 321 ARG A O 1
ATOM 2384 N N . ALA A 1 322 ? 15.724 1.763 0.117 1.00 81.19 322 ALA A N 1
ATOM 2385 C CA . ALA A 1 322 ? 16.621 1.790 1.265 1.00 81.19 322 ALA A CA 1
ATOM 2386 C C . ALA A 1 322 ? 18.075 1.981 0.812 1.00 81.19 322 ALA A C 1
ATOM 2388 O O . ALA A 1 322 ? 18.805 2.776 1.402 1.00 81.19 322 ALA A O 1
ATOM 2389 N N . MET A 1 323 ? 18.452 1.315 -0.282 1.00 85.25 323 MET A N 1
ATOM 2390 C CA . MET A 1 323 ? 19.789 1.405 -0.855 1.00 85.25 323 MET A CA 1
ATOM 2391 C C . MET A 1 323 ? 20.015 2.738 -1.585 1.00 85.25 323 MET A C 1
ATOM 2393 O O . MET A 1 323 ? 21.014 3.407 -1.344 1.00 85.25 323 MET A O 1
ATOM 2397 N N . LEU A 1 324 ? 19.073 3.159 -2.437 1.00 86.62 324 LEU A N 1
ATOM 2398 C CA . LEU A 1 324 ? 19.175 4.374 -3.263 1.00 86.62 324 LEU A CA 1
ATOM 2399 C C . LEU A 1 324 ? 19.029 5.682 -2.467 1.00 86.62 324 LEU A C 1
ATOM 2401 O O . LEU A 1 324 ? 19.274 6.761 -3.009 1.00 86.62 324 LEU A O 1
ATOM 2405 N N . GLY A 1 325 ? 18.632 5.591 -1.198 1.00 80.00 325 GLY A N 1
ATOM 2406 C CA . GLY A 1 325 ? 18.540 6.721 -0.287 1.00 80.00 325 GLY A CA 1
ATOM 2407 C C . GLY A 1 325 ? 17.213 7.482 -0.337 1.00 80.00 325 GLY A C 1
ATOM 2408 O O . GLY A 1 325 ? 16.258 7.161 -1.056 1.00 80.00 325 GLY A O 1
ATOM 2409 N N . GLN A 1 326 ? 17.154 8.513 0.505 1.00 77.12 326 GLN A N 1
ATOM 2410 C CA . GLN A 1 326 ? 15.970 9.349 0.662 1.00 77.12 326 GLN A CA 1
ATOM 2411 C C . GLN A 1 326 ? 15.736 10.226 -0.564 1.00 77.12 326 GLN A C 1
ATOM 2413 O O . GLN A 1 326 ? 16.648 10.543 -1.328 1.00 77.12 326 GLN A O 1
ATOM 2418 N N . ARG A 1 327 ? 14.477 10.614 -0.740 1.00 80.81 327 ARG A N 1
ATOM 2419 C CA . ARG A 1 327 ? 14.078 11.613 -1.724 1.00 80.81 327 ARG A CA 1
ATOM 2420 C C . ARG A 1 327 ? 14.785 12.946 -1.449 1.00 80.81 327 ARG A C 1
ATOM 2422 O O . ARG A 1 327 ? 14.922 13.357 -0.297 1.00 80.81 327 ARG A O 1
ATOM 2429 N N . THR A 1 328 ? 15.169 13.643 -2.511 1.00 77.44 328 THR A N 1
ATOM 2430 C CA . THR A 1 328 ? 15.724 14.999 -2.428 1.00 77.44 328 THR A CA 1
ATOM 2431 C C . THR A 1 328 ? 14.697 15.966 -1.819 1.00 77.44 328 THR A C 1
ATOM 2433 O O . THR A 1 328 ? 13.512 15.875 -2.160 1.00 77.44 328 THR A O 1
ATOM 2436 N N . PRO A 1 329 ? 15.096 16.909 -0.943 1.00 73.81 329 PRO A N 1
ATOM 2437 C CA . PRO A 1 329 ? 14.176 17.923 -0.434 1.00 73.81 329 PRO A CA 1
ATOM 2438 C C . PRO A 1 329 ? 13.483 18.686 -1.574 1.00 73.81 329 PRO A C 1
ATOM 2440 O O . PRO A 1 329 ? 14.134 19.109 -2.525 1.00 73.81 329 PRO A O 1
ATOM 2443 N N . GLY A 1 330 ? 12.160 18.847 -1.486 1.00 69.31 330 GLY A N 1
ATOM 2444 C CA . GLY A 1 330 ? 11.351 19.568 -2.481 1.00 69.31 330 GLY A CA 1
ATOM 2445 C C . GLY A 1 330 ? 10.867 18.743 -3.682 1.00 69.31 330 GLY A C 1
ATOM 2446 O O . GLY A 1 330 ? 9.967 19.188 -4.390 1.00 69.31 330 GLY A O 1
ATOM 2447 N N . GLU A 1 331 ? 11.381 17.532 -3.906 1.00 77.25 331 GLU A N 1
ATOM 2448 C CA . GLU A 1 331 ? 10.833 16.636 -4.932 1.00 77.25 331 GLU A CA 1
ATOM 2449 C C . GLU A 1 331 ? 9.429 16.160 -4.505 1.00 77.25 331 GLU A C 1
ATOM 2451 O O . GLU A 1 331 ? 9.266 15.755 -3.355 1.00 77.25 331 GLU A O 1
ATOM 2456 N N . PRO A 1 332 ? 8.395 16.172 -5.364 1.00 75.69 332 PRO A N 1
ATOM 2457 C CA . PRO A 1 332 ? 7.049 15.741 -4.985 1.00 75.69 332 PRO A CA 1
ATOM 2458 C C . PRO A 1 332 ? 6.989 14.242 -4.659 1.00 75.69 332 PRO A C 1
ATOM 2460 O O . PRO A 1 332 ? 7.746 13.429 -5.193 1.00 75.69 332 PRO A O 1
ATOM 2463 N N . ALA A 1 333 ? 6.099 13.866 -3.737 1.00 82.38 333 ALA A N 1
ATOM 2464 C CA . ALA A 1 333 ? 5.878 12.462 -3.409 1.00 82.38 333 ALA A CA 1
ATOM 2465 C C . ALA A 1 333 ? 5.006 11.859 -4.508 1.00 82.38 333 ALA A C 1
ATOM 2467 O O . ALA A 1 333 ? 3.934 12.384 -4.801 1.00 82.38 333 ALA A O 1
ATOM 2468 N N . ASP A 1 334 ? 5.453 10.754 -5.097 1.00 89.69 334 ASP A N 1
ATOM 2469 C CA . ASP A 1 334 ? 4.637 9.984 -6.028 1.00 89.69 334 ASP A CA 1
ATOM 2470 C C . ASP A 1 334 ? 4.315 8.615 -5.408 1.00 89.69 334 ASP A C 1
ATOM 2472 O O . ASP A 1 334 ? 5.194 7.744 -5.340 1.00 89.69 334 ASP A O 1
ATOM 2476 N N . PRO A 1 335 ? 3.064 8.412 -4.946 1.00 93.00 335 PRO A N 1
ATOM 2477 C CA . PRO A 1 335 ? 2.615 7.153 -4.364 1.00 93.00 335 PRO A CA 1
ATOM 2478 C C . PRO A 1 335 ? 2.783 5.949 -5.290 1.00 93.00 335 PRO A C 1
ATOM 2480 O O . PRO A 1 335 ? 2.852 4.821 -4.800 1.00 93.00 335 PRO A O 1
ATOM 2483 N N . ALA A 1 336 ? 2.873 6.154 -6.609 1.00 92.69 336 ALA A N 1
ATOM 2484 C CA . ALA A 1 336 ? 3.034 5.070 -7.567 1.00 92.69 336 ALA A CA 1
ATOM 2485 C C . ALA A 1 336 ? 4.273 4.221 -7.265 1.00 92.69 336 ALA A C 1
ATOM 2487 O O . ALA A 1 336 ? 4.170 2.995 -7.230 1.00 92.69 336 ALA A O 1
ATOM 2488 N N . TRP A 1 337 ? 5.399 4.854 -6.923 1.00 90.69 337 TRP A N 1
ATOM 2489 C CA . TRP A 1 337 ? 6.642 4.172 -6.546 1.00 90.69 337 TRP A CA 1
ATOM 2490 C C . TRP A 1 337 ? 6.536 3.345 -5.261 1.00 90.69 337 TRP A C 1
ATOM 2492 O O . TRP A 1 337 ? 7.313 2.413 -5.078 1.00 90.69 337 TRP A O 1
ATOM 2502 N N . ALA A 1 338 ? 5.615 3.693 -4.360 1.00 91.69 338 ALA A N 1
ATOM 2503 C CA . ALA A 1 338 ? 5.422 2.996 -3.089 1.00 91.69 338 ALA A CA 1
ATOM 2504 C C . ALA A 1 338 ? 4.394 1.860 -3.186 1.00 91.69 338 ALA A C 1
ATOM 2506 O O . ALA A 1 338 ? 4.551 0.833 -2.527 1.00 91.69 338 ALA A O 1
ATOM 2507 N N . LEU A 1 339 ? 3.338 2.068 -3.978 1.00 93.06 339 LEU A N 1
ATOM 2508 C CA . LEU A 1 339 ? 2.148 1.217 -3.993 1.00 93.06 339 LEU A CA 1
ATOM 2509 C C . LEU A 1 339 ? 2.108 0.227 -5.160 1.00 93.06 339 LEU A C 1
ATOM 2511 O O . LEU A 1 339 ? 1.563 -0.859 -4.996 1.00 93.06 339 LEU A O 1
ATOM 2515 N N . CYS A 1 340 ? 2.652 0.580 -6.329 1.00 92.25 340 CYS A N 1
ATOM 2516 C CA . CYS A 1 340 ? 2.523 -0.252 -7.535 1.00 92.25 340 CYS A CA 1
ATOM 2517 C C . CYS A 1 340 ? 3.777 -0.355 -8.408 1.00 92.25 340 CYS A C 1
ATOM 2519 O O . CYS A 1 340 ? 3.814 -1.192 -9.301 1.00 92.25 340 CYS A O 1
ATOM 2521 N N . GLY A 1 341 ? 4.790 0.478 -8.168 1.00 90.88 341 GLY A N 1
ATOM 2522 C CA . G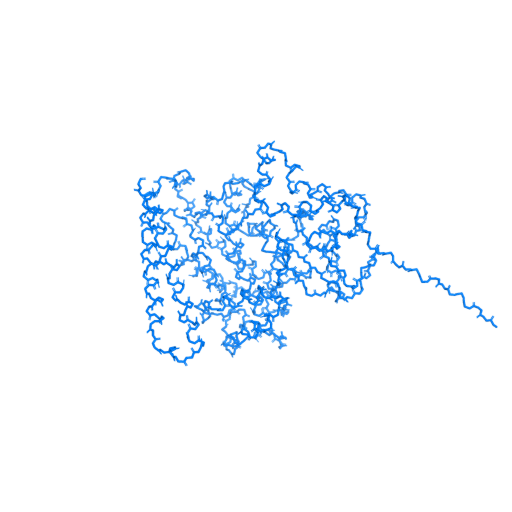LY A 1 341 ? 6.013 0.501 -8.960 1.00 90.88 341 GLY A CA 1
ATOM 2523 C C . GLY A 1 341 ? 5.838 1.018 -10.386 1.00 90.88 341 GLY A C 1
ATOM 2524 O O . GLY A 1 341 ? 6.570 0.585 -11.260 1.00 90.88 341 GLY A O 1
ATOM 2525 N N . SER A 1 342 ? 4.879 1.908 -10.658 1.00 91.94 342 SER A N 1
ATOM 2526 C CA . SER A 1 342 ? 4.759 2.526 -11.989 1.00 91.94 342 SER A CA 1
ATOM 2527 C C . SER A 1 342 ? 5.761 3.673 -12.163 1.00 91.94 342 SER A C 1
ATOM 2529 O O . SER A 1 342 ? 5.643 4.668 -11.437 1.00 91.94 342 SER A O 1
ATOM 2531 N N . PRO A 1 343 ? 6.715 3.599 -13.114 1.00 89.94 343 PRO A N 1
ATOM 2532 C CA . PRO A 1 343 ? 7.701 4.661 -13.312 1.00 89.94 343 PRO A CA 1
ATOM 2533 C C . PRO A 1 343 ? 7.120 5.952 -13.896 1.00 89.94 343 PRO A C 1
ATOM 2535 O O . PRO A 1 343 ? 7.649 7.033 -13.638 1.00 89.94 343 PRO A O 1
ATOM 2538 N N . SER A 1 344 ? 6.037 5.855 -14.671 1.00 86.44 344 SER A N 1
ATOM 2539 C CA . SER A 1 344 ? 5.322 6.989 -15.272 1.00 86.44 344 SER A CA 1
ATOM 2540 C C . SER A 1 344 ? 4.247 7.592 -14.359 1.00 86.44 344 SER A C 1
ATOM 2542 O O . SER A 1 344 ? 3.501 8.478 -14.780 1.00 86.44 344 SER A O 1
ATOM 2544 N N . GLY A 1 345 ? 4.128 7.099 -13.124 1.00 89.12 345 GLY A N 1
ATOM 2545 C CA . GLY A 1 345 ? 3.044 7.440 -12.208 1.00 89.12 345 GLY A CA 1
ATOM 2546 C C . GLY A 1 345 ? 1.784 6.594 -12.428 1.00 89.12 345 GLY A C 1
ATOM 2547 O O . GLY A 1 345 ? 1.649 5.853 -13.403 1.00 89.12 345 GLY A O 1
ATOM 2548 N N . CYS A 1 346 ? 0.846 6.679 -11.483 1.00 91.31 346 CYS A N 1
ATOM 2549 C CA . CYS A 1 346 ? -0.394 5.901 -11.499 1.00 91.31 346 CYS A CA 1
ATOM 2550 C C . CYS A 1 346 ? -1.536 6.674 -10.821 1.00 91.31 346 CYS A C 1
ATOM 2552 O O . CYS A 1 346 ? -1.463 7.000 -9.633 1.00 91.31 346 CYS A O 1
ATOM 2554 N N . ALA A 1 347 ? -2.606 6.951 -11.575 1.00 91.50 347 ALA A N 1
ATOM 2555 C CA . ALA A 1 347 ? -3.810 7.628 -11.081 1.00 91.50 347 ALA A CA 1
ATOM 2556 C C . ALA A 1 347 ? -4.446 6.877 -9.906 1.00 91.50 347 ALA A C 1
ATOM 2558 O O . ALA A 1 347 ? -4.800 7.467 -8.888 1.00 91.50 347 ALA A O 1
ATOM 2559 N N . THR A 1 348 ? -4.504 5.551 -10.019 1.00 93.38 348 THR A N 1
ATOM 2560 C CA . THR A 1 348 ? -5.010 4.640 -8.992 1.00 93.38 348 THR A CA 1
ATOM 2561 C C . THR A 1 348 ? -4.212 4.743 -7.699 1.00 93.38 348 THR A C 1
ATOM 2563 O O . THR A 1 348 ? -4.793 4.764 -6.618 1.00 93.38 348 THR A O 1
ATOM 2566 N N . ALA A 1 349 ? -2.883 4.842 -7.792 1.00 94.56 349 ALA A N 1
ATOM 2567 C CA . ALA A 1 349 ? -2.012 4.980 -6.630 1.00 94.56 349 ALA A CA 1
ATOM 2568 C C . ALA A 1 349 ? -2.191 6.343 -5.950 1.00 94.56 349 ALA A C 1
ATOM 2570 O O . ALA A 1 349 ? -2.250 6.409 -4.723 1.00 94.56 349 ALA A O 1
ATOM 2571 N N . ARG A 1 350 ? -2.342 7.424 -6.731 1.00 94.25 350 ARG A N 1
ATOM 2572 C CA . ARG A 1 350 ? -2.681 8.755 -6.197 1.00 94.25 350 ARG A CA 1
ATOM 2573 C C . ARG A 1 350 ? -4.032 8.744 -5.483 1.00 94.25 350 ARG A C 1
ATOM 2575 O O . ARG A 1 350 ? -4.127 9.249 -4.368 1.00 94.25 350 ARG A O 1
ATOM 2582 N N . PHE A 1 351 ? -5.048 8.124 -6.086 1.00 94.88 351 PHE A N 1
ATOM 2583 C CA . PHE A 1 351 ? -6.360 7.962 -5.463 1.00 94.88 351 PHE A CA 1
ATOM 2584 C C . PHE A 1 351 ? -6.274 7.121 -4.179 1.00 94.88 351 PHE A C 1
ATOM 2586 O O . PHE A 1 351 ? -6.813 7.518 -3.154 1.00 94.88 351 PHE A O 1
ATOM 2593 N N . ALA A 1 352 ? -5.552 5.998 -4.181 1.00 96.25 352 ALA A N 1
ATOM 2594 C CA . ALA A 1 352 ? -5.365 5.174 -2.987 1.00 96.25 352 ALA A CA 1
ATOM 2595 C C . ALA A 1 352 ? -4.679 5.944 -1.846 1.00 96.25 352 ALA A C 1
ATOM 2597 O O . ALA A 1 352 ? -5.118 5.858 -0.699 1.00 96.25 352 ALA A O 1
ATOM 2598 N N . ALA A 1 353 ? -3.654 6.743 -2.157 1.00 96.00 353 ALA A N 1
ATOM 2599 C CA . ALA A 1 353 ? -3.018 7.625 -1.182 1.00 96.00 353 ALA A CA 1
ATOM 2600 C C . ALA A 1 353 ? -3.985 8.695 -0.652 1.00 96.00 353 ALA A C 1
ATOM 2602 O O . ALA A 1 353 ? -3.992 8.942 0.550 1.00 96.00 353 ALA A O 1
ATOM 2603 N N . LEU A 1 354 ? -4.837 9.279 -1.504 1.00 95.69 354 LEU A N 1
ATOM 2604 C CA . LEU A 1 354 ? -5.898 10.197 -1.075 1.00 95.69 354 LEU A CA 1
ATOM 2605 C C . LEU A 1 354 ? -6.846 9.530 -0.067 1.00 95.69 354 LEU A C 1
ATOM 2607 O O . LEU A 1 354 ? -7.082 10.100 0.991 1.00 95.69 354 LEU A O 1
ATOM 2611 N N . VAL A 1 355 ? -7.329 8.311 -0.335 1.00 97.44 355 VAL A N 1
ATOM 2612 C CA . VAL A 1 355 ? -8.185 7.583 0.624 1.00 97.44 355 VAL A CA 1
ATOM 2613 C C . VAL A 1 355 ? -7.442 7.331 1.941 1.00 97.44 355 VAL A C 1
ATOM 2615 O O . VAL A 1 355 ? -8.015 7.506 3.012 1.00 97.44 355 VAL A O 1
ATOM 2618 N N . GLY A 1 356 ? -6.157 6.963 1.882 1.00 97.50 356 GLY A N 1
ATOM 2619 C CA . GLY A 1 356 ? -5.320 6.815 3.076 1.00 97.50 356 GLY A CA 1
ATOM 2620 C C . GLY A 1 356 ? -5.201 8.112 3.886 1.00 97.50 356 GLY A C 1
ATOM 2621 O O . GLY A 1 356 ? -5.305 8.074 5.109 1.00 97.50 356 GLY A O 1
ATOM 2622 N N . ARG A 1 357 ? -5.042 9.262 3.219 1.00 97.00 357 ARG A N 1
ATOM 2623 C CA . ARG A 1 357 ? -5.016 10.589 3.859 1.00 97.00 357 ARG A CA 1
ATOM 2624 C C . ARG A 1 357 ? -6.346 10.928 4.522 1.00 97.00 357 ARG A C 1
ATOM 2626 O O . ARG A 1 357 ? -6.328 11.331 5.678 1.00 97.00 357 ARG A O 1
ATOM 2633 N N . GLU A 1 358 ? -7.472 10.688 3.852 1.00 97.50 358 GLU A N 1
ATOM 2634 C CA . GLU A 1 358 ? -8.804 10.891 4.439 1.00 97.50 358 GLU A CA 1
ATOM 2635 C C . GLU A 1 358 ? -9.019 10.008 5.678 1.00 97.50 358 GLU A C 1
ATOM 2637 O O . GLU A 1 358 ? -9.552 10.478 6.678 1.00 97.50 358 GLU A O 1
ATOM 2642 N N . VAL A 1 359 ? -8.526 8.762 5.675 1.00 97.81 359 VAL A N 1
ATOM 2643 C CA . VAL A 1 359 ? -8.572 7.884 6.858 1.00 97.81 359 VAL A CA 1
ATOM 2644 C C . VAL A 1 359 ? -7.776 8.467 8.030 1.00 97.81 359 VAL A C 1
ATOM 2646 O O . VAL A 1 359 ? -8.285 8.507 9.148 1.00 97.81 359 VAL A O 1
ATOM 2649 N N . VAL A 1 360 ? -6.536 8.924 7.812 1.00 97.12 360 VAL A N 1
ATOM 2650 C CA . VAL A 1 360 ? -5.714 9.505 8.894 1.00 97.12 360 VAL A CA 1
ATOM 2651 C C . VAL A 1 360 ? -6.303 10.835 9.365 1.00 97.12 360 VAL A C 1
ATOM 2653 O O . VAL A 1 360 ? -6.370 11.083 10.569 1.00 97.12 360 VAL A O 1
ATOM 2656 N N . ARG A 1 361 ? -6.783 11.670 8.440 1.00 96.00 361 ARG A N 1
ATOM 2657 C CA . ARG A 1 361 ? -7.460 12.931 8.747 1.00 96.00 361 ARG A CA 1
ATOM 2658 C C . ARG A 1 361 ? -8.706 12.702 9.600 1.00 96.00 361 ARG A C 1
ATOM 2660 O O . ARG A 1 361 ? -8.823 13.321 10.649 1.00 96.00 361 ARG A O 1
ATOM 2667 N N . GLY A 1 362 ? -9.588 11.785 9.204 1.00 95.31 362 GLY A N 1
ATOM 2668 C CA . GLY A 1 362 ? -10.769 11.421 9.988 1.00 95.31 362 GLY A CA 1
ATOM 2669 C C . GLY A 1 362 ? -10.398 10.826 11.348 1.00 95.31 362 GLY A C 1
ATOM 2670 O O . GLY A 1 362 ? -10.990 11.177 12.362 1.00 95.31 362 GLY A O 1
ATOM 2671 N N . ALA A 1 363 ? -9.355 9.991 11.409 1.00 94.31 363 ALA A N 1
ATOM 2672 C CA . ALA A 1 363 ? -8.939 9.346 12.655 1.00 94.31 363 ALA A CA 1
ATOM 2673 C C . ALA A 1 363 ? -8.373 10.347 13.663 1.00 94.31 363 ALA A C 1
ATOM 2675 O O . ALA A 1 363 ? -8.477 10.120 14.862 1.00 94.31 363 ALA A O 1
ATOM 2676 N N . THR A 1 364 ? -7.787 11.439 13.174 1.00 93.31 364 THR A N 1
ATOM 2677 C CA . THR A 1 364 ? -7.188 12.517 13.973 1.00 93.31 364 THR A CA 1
ATOM 2678 C C . THR A 1 364 ? -8.102 13.737 14.108 1.00 93.31 364 THR A C 1
ATOM 2680 O O . THR A 1 364 ? -7.740 14.721 14.751 1.00 93.31 364 THR A O 1
ATOM 2683 N N . ALA A 1 365 ? -9.323 13.680 13.568 1.00 91.50 365 ALA A N 1
ATOM 2684 C CA . ALA A 1 365 ? -10.333 14.697 13.809 1.00 91.50 365 ALA A CA 1
ATOM 2685 C C . ALA A 1 365 ? -10.781 14.623 15.279 1.00 91.50 365 ALA A C 1
ATOM 2687 O O . ALA A 1 365 ? -11.402 13.654 15.710 1.00 91.50 365 ALA A O 1
ATOM 2688 N N . GLY A 1 366 ? -10.415 15.631 16.075 1.00 86.25 366 GLY A N 1
ATOM 2689 C CA . GLY A 1 366 ? -10.762 15.703 17.502 1.00 86.25 366 GLY A CA 1
ATOM 2690 C C . GLY A 1 366 ? -9.968 14.760 18.419 1.00 86.25 366 GLY A C 1
ATOM 2691 O O . GLY A 1 366 ? -10.202 14.742 19.627 1.00 86.25 366 GLY A O 1
ATOM 2692 N N . THR A 1 367 ? -9.001 14.005 17.889 1.00 89.25 367 THR A N 1
ATOM 2693 C CA . THR A 1 367 ? -8.129 13.129 18.686 1.00 89.25 367 THR A CA 1
ATOM 2694 C C . THR A 1 367 ? -6.662 13.287 18.294 1.00 89.25 367 THR A C 1
ATOM 2696 O O . THR A 1 367 ? -6.331 13.759 17.208 1.00 89.25 367 THR A O 1
ATOM 2699 N N . ARG A 1 368 ? -5.756 12.898 19.190 1.00 88.00 368 ARG A N 1
ATOM 2700 C CA . ARG A 1 368 ? -4.309 12.869 18.965 1.00 88.00 368 ARG A CA 1
ATOM 2701 C C . ARG A 1 368 ? -3.821 11.425 19.063 1.00 88.00 368 ARG A C 1
ATOM 2703 O O . ARG A 1 368 ? -4.164 10.743 20.034 1.00 88.00 368 ARG A O 1
ATOM 2710 N N . PRO A 1 369 ? -3.031 10.929 18.098 1.00 90.75 369 PRO A N 1
ATOM 2711 C CA . PRO A 1 369 ? -2.463 9.603 18.217 1.00 90.75 369 PRO A CA 1
ATOM 2712 C C . PRO A 1 369 ? -1.294 9.593 19.199 1.00 90.75 369 PRO A C 1
ATOM 2714 O O . PRO A 1 369 ? -0.471 10.504 19.230 1.00 90.75 369 PRO A O 1
ATOM 2717 N N . VAL A 1 370 ? -1.213 8.521 19.980 1.00 88.38 370 VAL A N 1
ATOM 2718 C CA . VAL A 1 370 ? -0.142 8.237 20.934 1.00 88.38 370 VAL A CA 1
ATOM 2719 C C . VAL A 1 370 ? 0.491 6.908 20.556 1.00 88.38 370 VAL A C 1
ATOM 2721 O O . VAL A 1 370 ? -0.181 5.879 20.458 1.00 88.38 370 VAL A O 1
ATOM 2724 N N . LEU A 1 371 ? 1.802 6.925 20.343 1.00 88.44 371 LEU A N 1
ATOM 2725 C CA . LEU A 1 371 ? 2.575 5.736 20.020 1.00 88.44 371 LEU A CA 1
ATOM 2726 C C . LEU A 1 371 ? 2.880 4.955 21.302 1.00 88.44 371 LEU A C 1
ATOM 2728 O O . LEU A 1 371 ? 3.681 5.389 22.129 1.00 88.44 371 LEU A O 1
ATOM 2732 N N . LEU A 1 372 ? 2.251 3.791 21.458 1.00 84.12 372 LEU A N 1
ATOM 2733 C CA . LEU A 1 372 ? 2.470 2.908 22.605 1.00 84.12 372 LEU A CA 1
ATOM 2734 C C . LEU A 1 372 ? 3.704 2.026 22.387 1.00 84.12 372 LEU A C 1
ATOM 2736 O O . LEU A 1 372 ? 4.528 1.865 23.287 1.00 84.12 372 LEU A O 1
ATOM 2740 N N . ALA A 1 373 ? 3.845 1.471 21.181 1.00 83.38 373 ALA A N 1
ATOM 2741 C CA . ALA A 1 373 ? 4.997 0.670 20.787 1.00 83.38 373 ALA A CA 1
ATOM 2742 C C . ALA A 1 373 ? 5.154 0.609 19.252 1.00 83.38 373 ALA A C 1
ATOM 2744 O O . ALA A 1 373 ? 4.149 0.642 18.540 1.00 83.38 373 ALA A O 1
ATOM 2745 N N . PRO A 1 374 ? 6.385 0.459 18.728 1.00 82.88 374 PRO A N 1
ATOM 2746 C CA . PRO A 1 374 ? 7.652 0.598 19.445 1.00 82.88 374 PRO A CA 1
ATOM 2747 C C . PRO A 1 374 ? 7.939 2.080 19.733 1.00 82.88 374 PRO A C 1
ATOM 2749 O O . PRO A 1 374 ? 7.505 2.938 18.976 1.00 82.88 374 PRO A O 1
ATOM 2752 N N . LYS A 1 375 ? 8.681 2.403 20.799 1.00 82.31 375 LYS A N 1
ATOM 2753 C CA . LYS A 1 375 ? 9.121 3.789 21.043 1.00 82.31 375 LYS A CA 1
ATOM 2754 C C . LYS A 1 375 ? 10.236 4.152 20.055 1.00 82.31 375 LYS A C 1
ATOM 2756 O O . LYS A 1 375 ? 11.246 3.451 19.995 1.00 82.31 375 LYS A O 1
ATOM 2761 N N . PHE A 1 376 ? 10.066 5.229 19.292 1.00 83.94 376 PHE A N 1
ATOM 2762 C CA . PHE A 1 376 ? 11.088 5.767 18.390 1.00 83.94 376 PHE A CA 1
ATOM 2763 C C . PHE A 1 376 ? 10.922 7.278 18.194 1.00 83.94 376 PHE A C 1
ATOM 2765 O O . PHE A 1 376 ? 9.854 7.827 18.447 1.00 83.94 376 PHE A O 1
ATOM 2772 N N . ALA A 1 377 ? 11.986 7.921 17.716 1.00 82.12 377 ALA A N 1
ATOM 2773 C CA . ALA A 1 377 ? 11.993 9.309 17.261 1.00 82.12 377 ALA A CA 1
ATOM 2774 C C . ALA A 1 377 ? 12.181 9.354 15.734 1.00 82.12 377 ALA A C 1
ATOM 2776 O O . ALA A 1 377 ? 12.656 8.383 15.136 1.00 82.12 377 ALA A O 1
ATOM 2777 N N . LEU A 1 378 ? 11.790 10.454 15.084 1.00 84.19 378 LEU A N 1
ATOM 2778 C CA . LEU A 1 378 ? 11.827 10.555 13.618 1.00 84.19 378 LEU A CA 1
ATOM 2779 C C . LEU A 1 378 ? 13.241 10.575 13.024 1.00 84.19 378 LEU A C 1
ATOM 2781 O O . LEU A 1 378 ? 13.433 10.157 11.886 1.00 84.19 378 LEU A O 1
ATOM 2785 N N . ASP A 1 379 ? 14.239 10.998 13.793 1.00 79.88 379 ASP A N 1
ATOM 2786 C CA . ASP A 1 379 ? 15.654 10.900 13.428 1.00 79.88 379 ASP A CA 1
ATOM 2787 C C . ASP A 1 379 ? 16.201 9.465 13.572 1.00 79.88 379 ASP A C 1
ATOM 2789 O O . ASP A 1 379 ? 17.254 9.134 13.025 1.00 79.88 379 ASP A O 1
ATOM 2793 N N . ARG A 1 380 ? 15.470 8.582 14.269 1.00 79.19 380 ARG A N 1
ATOM 2794 C CA . ARG A 1 380 ? 15.855 7.194 14.572 1.00 79.19 380 ARG A CA 1
ATOM 2795 C C . ARG A 1 380 ? 14.718 6.209 14.325 1.00 79.19 380 ARG A C 1
ATOM 2797 O O . ARG A 1 380 ? 14.294 5.465 15.211 1.00 79.19 380 ARG A O 1
ATOM 2804 N N . LEU A 1 381 ? 14.269 6.158 13.078 1.00 84.88 381 LEU A N 1
ATOM 2805 C CA . LEU A 1 381 ? 13.214 5.246 12.653 1.00 84.88 381 LEU A CA 1
ATOM 2806 C C . LEU A 1 381 ? 13.619 3.759 12.784 1.00 84.88 381 LEU A C 1
ATOM 2808 O O . LEU A 1 381 ? 14.770 3.386 12.484 1.00 84.88 381 LEU A O 1
ATOM 2812 N N . PRO A 1 382 ? 12.696 2.876 13.220 1.00 82.19 382 PRO A N 1
ATOM 2813 C CA . PRO A 1 382 ? 12.917 1.437 13.174 1.00 82.19 382 PRO A CA 1
ATOM 2814 C C . PRO A 1 382 ? 13.083 0.956 11.728 1.00 82.19 382 PRO A C 1
ATOM 2816 O O . PRO A 1 382 ? 12.589 1.555 10.782 1.00 82.19 382 PRO A O 1
ATOM 2819 N N . SER A 1 383 ? 13.784 -0.165 11.538 1.00 76.62 383 SER A N 1
ATOM 2820 C CA . SER A 1 383 ? 13.995 -0.726 10.189 1.00 76.62 383 SER A CA 1
ATOM 2821 C C . SER A 1 383 ? 12.720 -1.297 9.558 1.00 76.62 383 SER A C 1
ATOM 2823 O O . SER A 1 383 ? 12.662 -1.491 8.346 1.00 76.62 383 SER A O 1
ATOM 2825 N N . ARG A 1 384 ? 11.704 -1.591 10.376 1.00 79.38 384 ARG A N 1
ATOM 2826 C CA . ARG A 1 384 ? 10.386 -2.071 9.961 1.00 79.38 384 ARG A CA 1
ATOM 2827 C C . ARG A 1 384 ? 9.333 -1.473 10.880 1.00 79.38 384 ARG A C 1
ATOM 2829 O O . ARG A 1 384 ? 9.539 -1.408 12.089 1.00 79.38 384 ARG A O 1
ATOM 2836 N N . LEU A 1 385 ? 8.199 -1.110 10.300 1.00 85.25 385 LEU A N 1
ATOM 2837 C CA . LEU A 1 385 ? 7.036 -0.612 11.022 1.00 85.25 385 LEU A CA 1
ATOM 2838 C C . LEU A 1 385 ? 5.792 -1.285 10.436 1.00 85.25 385 LEU A C 1
ATOM 2840 O O . LEU A 1 385 ? 5.028 -0.677 9.702 1.00 85.25 385 LEU A O 1
ATOM 2844 N N . GLY A 1 386 ? 5.641 -2.594 10.642 1.00 77.62 386 GLY A N 1
ATOM 2845 C CA . GLY A 1 386 ? 4.474 -3.329 10.147 1.00 77.62 386 GLY A CA 1
ATOM 2846 C C . GLY A 1 386 ? 3.248 -3.105 11.045 1.00 77.62 386 GLY A C 1
ATOM 2847 O O . GLY A 1 386 ? 3.425 -2.875 12.240 1.00 77.62 386 GLY A O 1
ATOM 2848 N N . PRO A 1 387 ? 2.007 -3.246 10.541 1.00 69.62 387 PRO A N 1
ATOM 2849 C CA . PRO A 1 387 ? 0.803 -3.089 11.365 1.00 69.62 387 PRO A CA 1
ATOM 2850 C C . PRO A 1 387 ? 0.770 -4.014 12.589 1.00 69.62 387 PRO A C 1
ATOM 2852 O O . PRO A 1 387 ? 0.296 -3.621 13.645 1.00 69.62 387 PRO A O 1
ATOM 2855 N N . GLY A 1 388 ? 1.337 -5.221 12.478 1.00 73.38 388 GLY A N 1
ATOM 2856 C CA . GLY A 1 388 ? 1.437 -6.172 13.592 1.00 73.38 388 GLY A CA 1
ATOM 2857 C C . GLY A 1 388 ? 2.553 -5.878 14.602 1.00 73.38 388 GLY A C 1
ATOM 2858 O O . GLY A 1 388 ? 2.611 -6.529 15.638 1.00 73.38 388 GLY A O 1
ATOM 2859 N N . SER A 1 389 ? 3.449 -4.929 14.315 1.00 77.88 389 SER A N 1
ATOM 2860 C CA . SER A 1 389 ? 4.526 -4.517 15.228 1.00 77.88 389 SER A CA 1
ATOM 2861 C C . SER A 1 389 ? 4.267 -3.160 15.880 1.00 77.88 389 SER A C 1
ATOM 2863 O O . SER A 1 389 ? 5.142 -2.661 16.578 1.00 77.88 389 SER A O 1
ATOM 2865 N N . VAL A 1 390 ? 3.114 -2.544 15.608 1.00 84.69 390 VAL A N 1
ATOM 2866 C CA . VAL A 1 390 ? 2.768 -1.180 16.011 1.00 84.69 390 VAL A CA 1
ATOM 2867 C C . VAL A 1 390 ? 1.545 -1.201 16.915 1.00 84.69 390 VAL A C 1
ATOM 2869 O O . VAL A 1 390 ? 0.549 -1.852 16.613 1.00 84.69 390 VAL A O 1
ATOM 2872 N N . ALA A 1 391 ? 1.610 -0.437 17.998 1.00 87.19 391 ALA A N 1
ATOM 2873 C CA . ALA A 1 391 ? 0.488 -0.155 18.873 1.00 87.19 391 ALA A CA 1
ATOM 2874 C C . ALA A 1 391 ? 0.318 1.363 18.982 1.00 87.19 391 ALA A C 1
ATOM 2876 O O . ALA A 1 391 ? 1.224 2.067 19.432 1.00 87.19 391 ALA A O 1
ATOM 2877 N N . VAL A 1 392 ? -0.848 1.851 18.564 1.00 89.62 392 VAL A N 1
ATOM 2878 C CA . VAL A 1 392 ? -1.234 3.265 18.614 1.00 89.62 392 VAL A CA 1
ATOM 2879 C C . VAL A 1 392 ? -2.538 3.382 19.387 1.00 89.62 392 VAL A C 1
ATOM 2881 O O . VAL A 1 392 ? -3.456 2.588 19.179 1.00 89.62 392 VAL A O 1
ATOM 2884 N N . ALA A 1 393 ? -2.624 4.377 20.260 1.00 90.06 393 ALA A N 1
ATOM 2885 C CA . ALA A 1 393 ? -3.870 4.818 20.866 1.00 90.06 393 ALA A CA 1
ATOM 2886 C C . ALA A 1 393 ? -4.304 6.165 20.301 1.00 90.06 393 ALA A C 1
ATOM 2888 O O . ALA A 1 393 ? -3.480 6.919 19.794 1.00 90.06 393 ALA A O 1
ATOM 2889 N N . LEU A 1 394 ? -5.596 6.460 20.391 1.00 90.19 394 LEU A N 1
ATOM 2890 C CA . LEU A 1 394 ? -6.151 7.778 20.106 1.00 90.19 394 LEU A CA 1
ATOM 2891 C C . LEU A 1 394 ? -6.694 8.350 21.413 1.00 90.19 394 LEU A C 1
ATOM 2893 O O . LEU A 1 394 ? -7.543 7.724 22.047 1.00 90.19 394 LEU A O 1
ATOM 2897 N N . VAL A 1 395 ? -6.197 9.520 21.804 1.00 86.56 395 VAL A N 1
ATOM 2898 C CA . VAL A 1 395 ? -6.668 10.263 22.981 1.00 86.56 395 VAL A CA 1
ATOM 2899 C C . VAL A 1 395 ? -7.393 11.521 22.529 1.00 86.56 395 VAL A C 1
ATOM 2901 O O . VAL A 1 395 ? -7.065 12.077 21.483 1.00 86.56 395 VAL A O 1
ATOM 2904 N N . GLU A 1 396 ? -8.389 11.976 23.282 1.00 84.50 396 GLU A N 1
ATOM 2905 C CA . GLU A 1 396 ? -9.078 13.234 22.975 1.00 84.50 396 GLU A CA 1
ATOM 2906 C C . GLU A 1 396 ? -8.080 14.395 22.937 1.00 84.50 396 GLU A C 1
ATOM 2908 O O . GLU A 1 396 ? -7.186 14.484 23.780 1.00 84.50 396 GLU A O 1
ATOM 2913 N N . ALA A 1 397 ? -8.213 15.280 21.947 1.00 78.06 397 ALA A N 1
ATOM 2914 C CA . ALA A 1 397 ? -7.249 16.360 21.741 1.00 78.06 397 ALA A CA 1
ATOM 2915 C C . ALA A 1 397 ? -7.186 17.361 22.910 1.00 78.06 397 ALA A C 1
ATOM 2917 O O . ALA A 1 397 ? -6.126 17.956 23.119 1.00 78.06 397 ALA A O 1
ATOM 2918 N N . ASP A 1 398 ? -8.282 17.488 23.663 1.00 72.50 398 ASP A N 1
ATOM 2919 C CA . ASP A 1 398 ? -8.430 18.352 24.842 1.00 72.50 398 ASP A CA 1
ATOM 2920 C C . ASP A 1 398 ? -8.460 17.554 26.165 1.00 72.50 398 ASP A C 1
ATOM 2922 O O . ASP A 1 398 ? -8.707 18.110 27.236 1.00 72.50 398 ASP A O 1
ATOM 2926 N N . GLY A 1 399 ? -8.226 16.237 26.101 1.00 61.38 399 GLY A N 1
ATOM 2927 C CA . GLY A 1 399 ? -8.219 15.346 27.259 1.00 61.38 399 GLY A CA 1
ATOM 2928 C C . GLY A 1 399 ? -6.922 15.422 28.081 1.00 61.38 399 GLY A C 1
ATOM 2929 O O . GLY A 1 399 ? -5.925 15.999 27.639 1.00 61.38 399 GLY A O 1
ATOM 2930 N N . PRO A 1 400 ? -6.890 14.826 29.290 1.00 56.72 400 PRO A N 1
ATOM 2931 C CA . PRO A 1 400 ? -5.679 14.773 30.106 1.00 56.72 400 PRO A CA 1
ATOM 2932 C C . PRO A 1 400 ? -4.544 14.051 29.367 1.00 56.72 400 PRO A C 1
ATOM 2934 O O . PRO A 1 400 ? -4.772 13.058 28.675 1.00 56.72 400 PRO A O 1
ATOM 2937 N N . THR A 1 401 ? -3.307 14.524 29.540 1.00 58.56 401 THR A N 1
ATOM 2938 C CA . THR A 1 401 ? -2.117 13.941 28.907 1.00 58.56 401 THR A CA 1
ATOM 2939 C C . THR A 1 401 ? -1.904 12.505 29.391 1.00 58.56 401 THR A C 1
ATOM 2941 O O . THR A 1 401 ? -1.361 12.279 30.471 1.00 58.56 401 THR A O 1
ATOM 2944 N N . VAL A 1 402 ? -2.326 11.514 28.604 1.00 55.38 402 VAL A N 1
ATOM 2945 C CA . VAL A 1 402 ? -2.076 10.101 28.915 1.00 55.38 402 VAL A CA 1
ATOM 2946 C C . VAL A 1 402 ? -0.682 9.730 28.416 1.00 55.38 402 VAL A C 1
ATOM 2948 O O . VAL A 1 402 ? -0.411 9.754 27.216 1.00 55.38 402 VAL A O 1
ATOM 2951 N N . THR A 1 403 ? 0.223 9.390 29.334 1.00 57.34 403 THR A N 1
ATOM 2952 C CA . THR A 1 403 ? 1.555 8.882 28.985 1.00 57.34 403 THR A CA 1
ATOM 2953 C C . THR A 1 403 ? 1.494 7.384 28.690 1.00 57.34 403 THR A C 1
ATOM 2955 O O . THR A 1 403 ? 0.654 6.663 29.227 1.00 57.34 403 THR A O 1
ATOM 2958 N N . ALA A 1 404 ? 2.425 6.877 27.875 1.00 54.75 404 ALA A N 1
ATOM 2959 C CA . ALA A 1 404 ? 2.565 5.436 27.625 1.00 54.75 404 ALA A CA 1
ATOM 2960 C C . ALA A 1 404 ? 2.793 4.617 28.917 1.00 54.75 404 ALA A C 1
ATOM 2962 O O . ALA A 1 404 ? 2.527 3.420 28.943 1.00 54.75 404 ALA A O 1
ATOM 2963 N N . GLU A 1 405 ? 3.268 5.253 29.992 1.00 54.31 405 GLU A N 1
ATOM 2964 C CA . GLU A 1 405 ? 3.467 4.644 31.314 1.00 54.31 405 GLU A CA 1
ATOM 2965 C C . GLU A 1 405 ? 2.139 4.363 32.032 1.00 54.31 405 GLU A C 1
ATOM 2967 O O . GLU A 1 405 ? 1.989 3.291 32.610 1.00 54.31 405 GLU A O 1
ATOM 2972 N N . ALA A 1 406 ? 1.125 5.222 31.872 1.00 55.38 406 ALA A N 1
ATOM 2973 C CA . ALA A 1 406 ? -0.219 5.010 32.425 1.00 55.38 406 ALA A CA 1
ATOM 2974 C C . ALA A 1 406 ? -0.980 3.824 31.783 1.00 55.38 406 ALA A C 1
ATOM 2976 O O . ALA A 1 406 ? -2.019 3.393 32.287 1.00 55.38 406 ALA A O 1
ATOM 2977 N N . TYR A 1 407 ? -0.479 3.276 30.667 1.00 55.00 407 TYR A N 1
ATOM 2978 C CA . TYR A 1 407 ? -1.026 2.068 30.035 1.00 55.00 407 TYR A CA 1
ATOM 2979 C C . TYR A 1 407 ? -0.515 0.771 30.673 1.00 55.00 407 TYR A C 1
ATOM 2981 O O . TYR A 1 407 ? -1.207 -0.247 30.606 1.00 55.00 407 TYR A O 1
ATOM 2989 N N . GLY A 1 408 ? 0.668 0.800 31.300 1.00 53.66 408 GLY A N 1
ATOM 2990 C CA . GLY A 1 408 ? 1.250 -0.356 31.988 1.00 53.66 408 GLY A CA 1
ATOM 2991 C C . GLY A 1 408 ? 0.404 -0.831 33.173 1.00 53.66 408 GLY A C 1
ATOM 2992 O O . GLY A 1 408 ? 0.321 -2.029 33.425 1.00 53.66 408 GLY A O 1
ATOM 2993 N N . ASP A 1 409 ? -0.329 0.080 33.817 1.00 53.31 409 ASP A N 1
ATOM 2994 C CA . ASP A 1 409 ? -1.161 -0.199 34.997 1.00 53.31 409 ASP A CA 1
ATOM 2995 C C . ASP A 1 409 ? -2.477 -0.947 34.682 1.00 53.31 409 ASP A C 1
ATOM 2997 O O . ASP A 1 409 ? -3.264 -1.248 35.579 1.00 53.31 409 ASP A O 1
ATOM 3001 N N . ARG A 1 410 ? -2.741 -1.290 33.410 1.00 61.12 410 ARG A N 1
ATOM 3002 C CA . ARG A 1 410 ? -3.990 -1.947 32.964 1.00 61.12 410 ARG A CA 1
ATOM 3003 C C . ARG A 1 410 ? -3.870 -3.458 32.715 1.00 61.12 410 ARG A C 1
ATOM 3005 O O . ARG A 1 410 ? -4.800 -4.055 32.168 1.00 61.12 410 ARG A O 1
ATOM 3012 N N . LEU A 1 411 ? -2.768 -4.103 33.112 1.00 64.38 411 LEU A N 1
ATOM 3013 C CA . LEU A 1 411 ? -2.522 -5.544 32.889 1.00 64.38 411 LEU A CA 1
ATOM 3014 C C . LEU A 1 411 ? -3.691 -6.464 33.325 1.00 64.38 411 LEU A C 1
ATOM 3016 O O . LEU A 1 411 ? -4.097 -7.311 32.520 1.00 64.38 411 LEU A O 1
ATOM 3020 N N . PRO A 1 412 ? -4.350 -6.261 34.488 1.00 68.00 412 PRO A N 1
ATOM 3021 C CA . PRO A 1 412 ? -5.485 -7.101 34.877 1.00 68.00 412 PRO A CA 1
ATOM 3022 C C . PRO A 1 412 ? -6.693 -6.997 33.932 1.00 68.00 412 PRO A C 1
ATOM 3024 O O . PRO A 1 412 ? -7.364 -8.003 33.674 1.00 68.00 412 PRO A O 1
ATOM 3027 N N . ALA A 1 413 ? -6.942 -5.813 33.356 1.00 67.75 413 ALA A N 1
ATOM 3028 C CA . ALA A 1 413 ? -7.992 -5.599 32.357 1.00 67.75 413 ALA A CA 1
ATOM 3029 C C . ALA A 1 413 ? -7.675 -6.331 31.041 1.00 67.75 413 ALA A C 1
ATOM 3031 O O . ALA A 1 413 ? -8.568 -6.895 30.403 1.00 67.75 413 ALA A O 1
ATOM 3032 N N . TYR A 1 414 ? -6.394 -6.410 30.668 1.00 67.12 414 TYR A N 1
ATOM 3033 C CA . TYR A 1 414 ? -5.943 -7.225 29.540 1.00 67.12 414 TYR A CA 1
ATOM 3034 C C . TYR A 1 414 ? -6.172 -8.720 29.772 1.00 67.12 414 TYR A C 1
ATOM 3036 O O . TYR A 1 414 ? -6.632 -9.409 28.860 1.00 67.12 414 TYR A O 1
ATOM 3044 N N . GLY A 1 415 ? -5.947 -9.219 30.989 1.00 75.06 415 GLY A N 1
ATOM 3045 C CA . GLY A 1 415 ? -6.288 -10.600 31.325 1.00 75.06 415 GLY A CA 1
ATOM 3046 C C . GLY A 1 415 ? -7.803 -10.874 31.320 1.00 75.06 415 GLY A C 1
ATOM 3047 O O . GLY A 1 415 ? -8.251 -11.905 30.818 1.00 75.06 415 GLY A O 1
ATOM 3048 N N . ALA A 1 416 ? -8.644 -9.928 31.754 1.00 78.12 416 ALA A N 1
ATOM 3049 C CA . ALA A 1 416 ? -10.100 -10.049 31.610 1.00 78.12 416 ALA A CA 1
ATOM 3050 C C . ALA A 1 416 ? -10.544 -10.130 30.135 1.00 78.12 416 ALA A C 1
ATOM 3052 O O . ALA A 1 416 ? -11.315 -11.022 29.775 1.00 78.12 416 ALA A O 1
ATOM 3053 N N . ARG A 1 417 ? -10.004 -9.276 29.256 1.00 73.56 417 ARG A N 1
ATOM 3054 C CA . ARG A 1 417 ? -10.300 -9.323 27.812 1.00 73.56 417 ARG A CA 1
ATOM 3055 C C . ARG A 1 417 ? -9.745 -10.564 27.129 1.00 73.56 417 ARG A C 1
ATOM 3057 O O . ARG A 1 417 ? -10.412 -11.112 26.258 1.00 73.56 417 ARG A O 1
ATOM 3064 N N . GLY A 1 418 ? -8.560 -11.023 27.528 1.00 81.00 418 GLY A N 1
ATOM 3065 C CA . GLY A 1 418 ? -7.986 -12.269 27.030 1.00 81.00 418 GLY A CA 1
ATOM 3066 C C . GLY A 1 418 ? -8.927 -13.451 27.268 1.00 81.00 418 GLY A C 1
ATOM 3067 O O . GLY A 1 418 ? -9.150 -14.240 26.357 1.00 81.00 418 GLY A O 1
ATOM 3068 N N . ARG A 1 419 ? -9.586 -13.518 28.434 1.00 83.94 419 ARG A N 1
ATOM 3069 C CA . ARG A 1 419 ? -10.618 -14.538 28.700 1.00 83.94 419 ARG A CA 1
ATOM 3070 C C . ARG A 1 419 ? -11.793 -14.451 27.721 1.00 83.94 419 ARG A C 1
ATOM 3072 O O . ARG A 1 419 ? -12.083 -15.439 27.060 1.00 83.94 419 ARG A O 1
ATOM 3079 N N . VAL A 1 420 ? -12.374 -13.263 27.532 1.00 83.75 420 VAL A N 1
ATOM 3080 C CA . VAL A 1 420 ? -13.465 -13.053 26.557 1.00 83.75 420 VAL A CA 1
ATOM 3081 C C . VAL A 1 420 ? -13.031 -13.416 25.131 1.00 83.75 420 VAL A C 1
ATOM 3083 O O . VAL A 1 420 ? -13.795 -14.016 24.379 1.00 83.75 420 VAL A O 1
ATOM 3086 N N . GLY A 1 421 ? -11.804 -13.063 24.740 1.00 83.56 421 GLY A N 1
ATOM 3087 C CA . GLY A 1 421 ? -11.239 -13.411 23.437 1.00 83.56 421 GLY A CA 1
ATOM 3088 C C . GLY A 1 421 ? -11.077 -14.919 23.253 1.00 83.56 421 GLY A C 1
ATOM 3089 O O . GLY A 1 421 ? -11.417 -15.444 22.195 1.00 83.56 421 GLY A O 1
ATOM 3090 N N . ALA A 1 422 ? -10.624 -15.623 24.289 1.00 86.75 422 ALA A N 1
ATOM 3091 C CA . ALA A 1 422 ? -10.539 -17.074 24.265 1.00 86.75 422 ALA A CA 1
ATOM 3092 C C . ALA A 1 422 ? -11.916 -17.741 24.170 1.00 86.75 422 ALA A C 1
ATOM 3094 O O . ALA A 1 422 ? -12.074 -18.684 23.404 1.00 86.75 422 ALA A O 1
ATOM 3095 N N . ASP A 1 423 ? -12.925 -17.221 24.867 1.00 88.50 423 ASP A N 1
ATOM 3096 C CA . ASP A 1 423 ? -14.282 -17.771 24.791 1.00 88.50 423 ASP A CA 1
ATOM 3097 C C . ASP A 1 423 ? -14.899 -17.561 23.400 1.00 88.50 423 ASP A C 1
ATOM 3099 O O . ASP A 1 423 ? -15.573 -18.446 22.875 1.00 88.50 423 ASP A O 1
ATOM 3103 N N . ARG A 1 424 ? -14.597 -16.436 22.734 1.00 87.12 424 ARG A N 1
ATOM 3104 C CA . ARG A 1 424 ? -14.965 -16.232 21.321 1.00 87.12 424 ARG A CA 1
ATOM 3105 C C . ARG A 1 424 ? -14.263 -17.217 20.387 1.00 87.12 424 ARG A C 1
ATOM 3107 O O . ARG A 1 424 ? -14.884 -17.668 19.429 1.00 87.12 424 ARG A O 1
ATOM 3114 N N . LEU A 1 425 ? -12.984 -17.514 20.628 1.00 89.62 425 LEU A N 1
ATOM 3115 C CA . LEU A 1 425 ? -12.220 -18.474 19.825 1.00 89.62 425 LEU A CA 1
ATOM 3116 C C . LEU A 1 425 ? -12.760 -19.898 19.986 1.00 89.62 425 LEU A C 1
ATOM 3118 O O . LEU A 1 425 ? -12.910 -20.586 18.979 1.00 89.62 425 LEU A O 1
ATOM 3122 N N . ASP A 1 426 ? -13.118 -20.300 21.204 1.00 91.19 426 ASP A N 1
ATOM 3123 C CA . ASP A 1 426 ? -13.768 -21.589 21.463 1.00 91.19 426 ASP A CA 1
ATOM 3124 C C . ASP A 1 426 ? -15.139 -21.666 20.799 1.00 91.19 426 ASP A C 1
ATOM 3126 O O . ASP A 1 426 ? -15.407 -22.605 20.055 1.00 91.19 426 ASP A O 1
ATOM 3130 N N . HIS A 1 427 ? -15.971 -20.635 20.955 1.00 90.44 427 HIS A N 1
ATOM 3131 C CA . HIS A 1 427 ? -17.265 -20.595 20.279 1.00 90.44 427 HIS A CA 1
ATOM 3132 C C . HIS A 1 427 ? -17.120 -20.628 18.747 1.00 90.44 427 HIS A C 1
ATOM 3134 O O . HIS A 1 427 ? -17.933 -21.217 18.032 1.00 90.44 427 HIS A O 1
ATOM 3140 N N . HIS A 1 428 ? -16.069 -20.010 18.202 1.00 91.62 428 HIS A N 1
ATOM 3141 C CA . HIS A 1 428 ? -15.778 -20.101 16.776 1.00 91.62 428 HIS A CA 1
ATOM 3142 C C . HIS A 1 428 ? -15.327 -21.509 16.368 1.00 91.62 428 HIS A C 1
ATOM 3144 O O . HIS A 1 428 ? -15.790 -22.010 15.345 1.00 91.62 428 HIS A O 1
ATOM 3150 N N . ALA A 1 429 ? -14.485 -22.164 17.173 1.00 91.12 429 ALA A N 1
ATOM 3151 C CA . ALA A 1 429 ? -14.091 -23.554 16.963 1.00 91.12 429 ALA A CA 1
ATOM 3152 C C . ALA A 1 429 ? -15.315 -24.485 16.959 1.00 91.12 429 ALA A C 1
ATOM 3154 O O . ALA A 1 429 ? -15.462 -25.290 16.043 1.00 91.12 429 ALA A O 1
ATOM 3155 N N . GLU A 1 430 ? -16.244 -24.312 17.902 1.00 93.31 430 GLU A N 1
ATOM 3156 C CA . GLU A 1 430 ? -17.513 -25.048 17.952 1.00 93.31 430 GLU A CA 1
ATOM 3157 C C . GLU A 1 430 ? -18.333 -24.854 16.674 1.00 93.31 430 GLU A C 1
ATOM 3159 O O . GLU A 1 430 ? -18.809 -25.823 16.086 1.00 93.31 430 GLU A O 1
ATOM 3164 N N . ARG A 1 431 ? -18.461 -23.610 16.195 1.00 93.94 431 ARG A N 1
ATOM 3165 C CA . ARG A 1 431 ? -19.183 -23.308 14.951 1.00 93.94 431 ARG A CA 1
ATOM 3166 C C . ARG A 1 431 ? -18.528 -23.930 13.720 1.00 93.94 431 ARG A C 1
ATOM 3168 O O . ARG A 1 431 ? -19.243 -24.400 12.839 1.00 93.94 431 ARG A O 1
ATOM 3175 N N . LEU A 1 432 ? -17.198 -23.922 13.639 1.00 92.19 432 LEU A N 1
ATOM 3176 C CA . LEU A 1 432 ? -16.457 -24.554 12.544 1.00 92.19 432 LEU A CA 1
ATOM 3177 C C . LEU A 1 432 ? -16.641 -26.075 12.562 1.00 92.19 432 LEU A C 1
ATOM 3179 O O . LEU A 1 432 ? -16.913 -26.661 11.517 1.00 92.19 432 LEU A O 1
ATOM 3183 N N . SER A 1 433 ? -16.568 -26.693 13.741 1.00 90.81 433 SER A N 1
ATOM 3184 C CA . SER A 1 433 ? -16.823 -28.124 13.926 1.00 90.81 433 SER A CA 1
ATOM 3185 C C . SER A 1 433 ? -18.265 -28.504 13.598 1.00 90.81 433 SER A C 1
ATOM 3187 O O . SER A 1 433 ? -18.488 -29.511 12.935 1.00 90.81 433 SER A O 1
ATOM 3189 N N . ALA A 1 434 ? -19.243 -27.682 13.992 1.00 90.94 434 ALA A N 1
ATOM 3190 C CA . ALA A 1 434 ? -20.648 -27.884 13.644 1.00 90.94 434 ALA A CA 1
ATOM 3191 C C . ALA A 1 434 ? -20.883 -27.769 12.130 1.00 90.94 434 ALA A C 1
ATOM 3193 O O . ALA A 1 434 ? -21.591 -28.586 11.556 1.00 90.94 434 ALA A O 1
ATOM 3194 N N . CYS A 1 435 ? -20.239 -26.802 11.472 1.00 87.81 435 CYS A N 1
ATOM 3195 C CA . CYS A 1 435 ? -20.277 -26.655 10.017 1.00 87.81 435 CYS A CA 1
ATOM 3196 C C . CYS A 1 435 ? -19.651 -27.871 9.311 1.00 87.81 435 CYS A C 1
ATOM 3198 O O . CYS A 1 435 ? -20.204 -28.391 8.354 1.00 87.81 435 CYS A O 1
ATOM 3200 N N . ALA A 1 436 ? -18.535 -28.388 9.834 1.00 86.50 436 ALA A N 1
ATOM 3201 C CA . ALA A 1 436 ? -17.905 -29.615 9.345 1.00 86.50 436 ALA A CA 1
ATOM 3202 C C . ALA A 1 436 ? -18.705 -30.901 9.647 1.00 86.50 436 ALA A C 1
ATOM 3204 O O . ALA A 1 436 ? -18.390 -31.968 9.114 1.00 86.50 436 ALA A O 1
ATOM 3205 N N . ALA A 1 437 ? -19.705 -30.833 10.523 1.00 84.38 437 ALA A N 1
ATOM 3206 C CA . ALA A 1 437 ? -20.625 -31.932 10.795 1.00 84.38 437 ALA A CA 1
ATOM 3207 C C . ALA A 1 437 ? -21.877 -31.889 9.900 1.00 84.38 437 ALA A C 1
ATOM 3209 O O . ALA A 1 437 ? -22.680 -32.819 9.955 1.00 84.38 437 ALA A O 1
ATOM 3210 N N . ASP A 1 438 ? -22.053 -30.835 9.094 1.00 82.06 438 ASP A N 1
ATOM 3211 C CA . ASP A 1 438 ? -23.153 -30.749 8.141 1.00 82.06 438 ASP A CA 1
ATOM 3212 C C . ASP A 1 438 ? -22.948 -31.752 6.994 1.00 82.06 438 ASP A C 1
ATOM 3214 O O . ASP A 1 438 ? -21.945 -31.726 6.279 1.00 82.06 438 ASP A O 1
ATOM 3218 N N . THR A 1 439 ? -23.934 -32.629 6.814 1.00 68.44 439 THR A N 1
ATOM 3219 C CA . THR A 1 439 ? -23.940 -33.709 5.812 1.00 68.44 439 THR A CA 1
ATOM 3220 C C . THR A 1 439 ? -24.015 -33.210 4.366 1.00 68.44 439 THR A C 1
ATOM 3222 O O . THR A 1 439 ? -23.859 -33.987 3.426 1.00 68.44 439 THR A O 1
ATOM 3225 N N . GLY A 1 440 ? -24.239 -31.907 4.151 1.00 69.81 440 GLY A N 1
ATOM 3226 C CA . GLY A 1 440 ? -24.310 -31.304 2.816 1.00 69.81 440 GLY A CA 1
ATOM 3227 C C . GLY A 1 440 ? -23.029 -31.431 1.979 1.00 69.81 440 GLY A C 1
ATOM 3228 O O . GLY A 1 440 ? -23.056 -31.137 0.782 1.00 69.81 440 GLY A O 1
ATOM 3229 N N . TRP A 1 441 ? -21.912 -31.853 2.580 1.00 68.88 441 TRP A N 1
ATOM 3230 C CA . TRP A 1 441 ? -20.627 -32.068 1.903 1.00 68.88 441 TRP A CA 1
ATOM 3231 C C . TRP A 1 441 ? -20.224 -33.543 1.803 1.00 68.88 441 TRP A C 1
ATOM 3233 O O . TRP A 1 441 ? -19.150 -33.847 1.275 1.00 68.88 441 TRP A O 1
ATOM 3243 N N . ASP A 1 442 ? -21.081 -34.452 2.261 1.00 65.69 442 ASP A N 1
ATOM 3244 C CA . ASP A 1 442 ? -20.784 -35.878 2.285 1.00 65.69 442 ASP A CA 1
ATOM 3245 C C . ASP A 1 442 ? -20.765 -36.470 0.867 1.00 65.69 442 ASP A C 1
ATOM 3247 O O . ASP A 1 442 ? -21.536 -36.099 -0.022 1.00 65.69 442 ASP A O 1
ATOM 3251 N N . GLY A 1 443 ? -19.864 -37.428 0.647 1.00 69.25 443 GLY A N 1
ATOM 3252 C CA . GLY A 1 443 ? -19.857 -38.258 -0.563 1.00 69.25 443 GLY A CA 1
ATOM 3253 C C . GLY A 1 443 ? -19.043 -37.725 -1.745 1.00 69.25 443 GLY A C 1
ATOM 3254 O O . GLY A 1 443 ? -19.016 -38.370 -2.793 1.00 69.25 443 GLY A O 1
ATOM 3255 N N . SER A 1 444 ? -18.328 -36.603 -1.595 1.00 82.62 444 SER A N 1
ATOM 3256 C CA . SER A 1 444 ? -17.336 -36.152 -2.583 1.00 82.62 444 SER A CA 1
ATOM 3257 C C . SER A 1 444 ? -15.965 -35.922 -1.949 1.00 82.62 444 SER A C 1
ATOM 3259 O O . SER A 1 444 ? -15.856 -35.410 -0.838 1.00 82.62 444 SER A O 1
ATOM 3261 N N . GLU A 1 445 ? -14.892 -36.229 -2.684 1.00 85.69 445 GLU A N 1
ATOM 3262 C CA . GLU A 1 445 ? -13.514 -35.978 -2.228 1.00 85.69 445 GLU A CA 1
ATOM 3263 C C . GLU A 1 445 ? -13.281 -34.492 -1.898 1.00 85.69 445 GLU A C 1
ATOM 3265 O O . GLU A 1 445 ? -12.564 -34.145 -0.962 1.00 85.69 445 GLU A O 1
ATOM 3270 N N . THR A 1 446 ? -13.912 -33.593 -2.655 1.00 82.75 446 THR A N 1
ATOM 3271 C CA . THR A 1 446 ? -13.824 -32.146 -2.415 1.00 82.75 446 THR A CA 1
ATOM 3272 C C . THR A 1 446 ? -14.528 -31.742 -1.121 1.00 82.75 446 THR A C 1
ATOM 3274 O O . THR A 1 446 ? -13.977 -30.949 -0.358 1.00 82.75 446 THR A O 1
ATOM 3277 N N . GLY A 1 447 ? -15.700 -32.315 -0.841 1.00 84.75 447 GLY A N 1
ATOM 3278 C CA . GLY A 1 447 ? -16.416 -32.101 0.413 1.00 84.75 447 GLY A CA 1
ATOM 3279 C C . GLY A 1 447 ? -15.623 -32.574 1.633 1.00 84.75 447 GLY A C 1
ATOM 3280 O O . GLY A 1 447 ? -15.440 -31.804 2.575 1.00 84.75 447 GLY A O 1
ATOM 3281 N N . GLU A 1 448 ? -15.016 -33.763 1.567 1.00 86.38 448 GLU A N 1
ATOM 3282 C CA . GLU A 1 448 ? -14.146 -34.274 2.641 1.00 86.38 448 GLU A CA 1
ATOM 3283 C C . GLU A 1 448 ? -12.897 -33.407 2.868 1.00 86.38 448 GLU A C 1
ATOM 3285 O O . GLU A 1 448 ? -12.461 -33.203 4.008 1.00 86.38 448 GLU A O 1
ATOM 3290 N N . ARG A 1 449 ? -12.326 -32.821 1.805 1.00 85.06 449 ARG A N 1
ATOM 3291 C CA . ARG A 1 449 ? -11.221 -31.854 1.937 1.00 85.06 449 ARG A CA 1
ATOM 3292 C C . ARG A 1 449 ? -11.662 -30.577 2.656 1.00 85.06 449 ARG A C 1
ATOM 3294 O O . ARG A 1 449 ? -10.920 -30.095 3.512 1.00 85.06 449 ARG A O 1
ATOM 3301 N N . PHE A 1 450 ? -12.845 -30.038 2.350 1.00 84.75 450 PHE A N 1
ATOM 3302 C CA . PHE A 1 450 ? -13.386 -28.876 3.066 1.00 84.75 450 PHE A CA 1
ATOM 3303 C C . PHE A 1 450 ? -13.647 -29.195 4.536 1.00 84.75 450 PHE A C 1
ATOM 3305 O O . PHE A 1 450 ? -13.210 -28.447 5.411 1.00 84.75 450 PHE A O 1
ATOM 3312 N N . ARG A 1 451 ? -14.267 -30.344 4.806 1.00 87.75 451 ARG A N 1
ATOM 3313 C CA . ARG A 1 451 ? -14.530 -30.842 6.156 1.00 87.75 451 ARG A CA 1
ATOM 3314 C C . ARG A 1 451 ? -13.251 -30.945 6.985 1.00 87.75 451 ARG A C 1
ATOM 3316 O O . ARG A 1 451 ? -13.159 -30.373 8.070 1.00 87.75 451 ARG A O 1
ATOM 3323 N N . THR A 1 452 ? -12.225 -31.585 6.427 1.00 87.31 452 THR A N 1
ATOM 3324 C CA . THR A 1 452 ? -10.904 -31.718 7.057 1.00 87.31 452 THR A CA 1
ATOM 3325 C C . THR A 1 452 ? -10.264 -30.353 7.324 1.00 87.31 452 THR A C 1
ATOM 3327 O O . THR A 1 452 ? -9.715 -30.123 8.402 1.00 87.31 452 THR A O 1
ATOM 3330 N N . ALA A 1 453 ? -10.350 -29.420 6.371 1.00 87.06 453 ALA A N 1
ATOM 3331 C CA . ALA A 1 453 ? -9.788 -28.081 6.524 1.00 87.06 453 ALA A CA 1
ATOM 3332 C C . ALA A 1 453 ? -10.478 -27.271 7.636 1.00 87.06 453 ALA A C 1
ATOM 3334 O O . ALA A 1 453 ? -9.792 -26.566 8.383 1.00 87.06 453 ALA A O 1
ATOM 3335 N N . LEU A 1 454 ? -11.804 -27.384 7.771 1.00 89.75 454 LEU A N 1
ATOM 3336 C CA . LEU A 1 454 ? -12.559 -26.722 8.836 1.00 89.75 454 LEU A CA 1
ATOM 3337 C C . LEU A 1 454 ? -12.270 -27.317 10.210 1.00 89.75 454 LEU A C 1
ATOM 3339 O O . LEU A 1 454 ? -12.040 -26.547 11.137 1.00 89.75 454 LEU A O 1
ATOM 3343 N N . LEU A 1 455 ? -12.203 -28.646 10.341 1.00 90.00 455 LEU A N 1
ATOM 3344 C CA . LEU A 1 455 ? -11.838 -29.300 11.605 1.00 90.00 455 LEU A CA 1
ATOM 3345 C C . LEU A 1 455 ? -10.420 -28.918 12.038 1.00 90.00 455 LEU A C 1
ATOM 3347 O O . LEU A 1 455 ? -10.209 -28.470 13.161 1.00 90.00 455 LEU A O 1
ATOM 3351 N N . ALA A 1 456 ? -9.459 -28.957 11.111 1.00 87.81 456 ALA A N 1
ATOM 3352 C CA . ALA A 1 456 ? -8.104 -28.494 11.391 1.00 87.81 456 ALA A CA 1
ATOM 3353 C C . ALA A 1 456 ? -8.072 -27.008 11.793 1.00 87.81 456 ALA A C 1
ATOM 3355 O O . ALA A 1 456 ? -7.185 -26.579 12.534 1.00 87.81 456 ALA A O 1
ATOM 3356 N N . HIS A 1 457 ? -8.998 -26.188 11.285 1.00 88.25 457 HIS A N 1
ATOM 3357 C CA . HIS A 1 457 ? -9.114 -24.794 11.697 1.00 88.25 457 HIS A CA 1
ATOM 3358 C C . HIS A 1 457 ? -9.738 -24.639 13.083 1.00 88.25 457 HIS A C 1
ATOM 3360 O O . HIS A 1 457 ? -9.210 -23.853 13.870 1.00 88.25 457 HIS A O 1
ATOM 3366 N N . ALA A 1 458 ? -10.783 -25.409 13.387 1.00 90.44 458 ALA A N 1
ATOM 3367 C CA . ALA A 1 458 ? -11.401 -25.469 14.703 1.00 90.44 458 ALA A CA 1
ATOM 3368 C C . ALA A 1 458 ? -10.366 -25.834 15.777 1.00 90.44 458 ALA A C 1
ATOM 3370 O O . ALA A 1 458 ? -10.236 -25.111 16.763 1.00 90.44 458 ALA A O 1
ATOM 3371 N N . ASP A 1 459 ? -9.534 -26.848 15.527 1.00 89.00 459 ASP A N 1
ATOM 3372 C CA . ASP A 1 459 ? -8.449 -27.245 16.433 1.00 89.00 459 ASP A CA 1
ATOM 3373 C C . ASP A 1 459 ? -7.438 -26.115 16.662 1.00 89.00 459 ASP A C 1
ATOM 3375 O O . ASP A 1 459 ? -7.005 -25.867 17.789 1.00 89.00 459 ASP A O 1
ATOM 3379 N N . ARG A 1 460 ? -7.058 -25.376 15.609 1.00 87.88 460 ARG A N 1
ATOM 3380 C CA . ARG A 1 460 ? -6.181 -24.200 15.758 1.00 87.88 460 ARG A CA 1
ATOM 33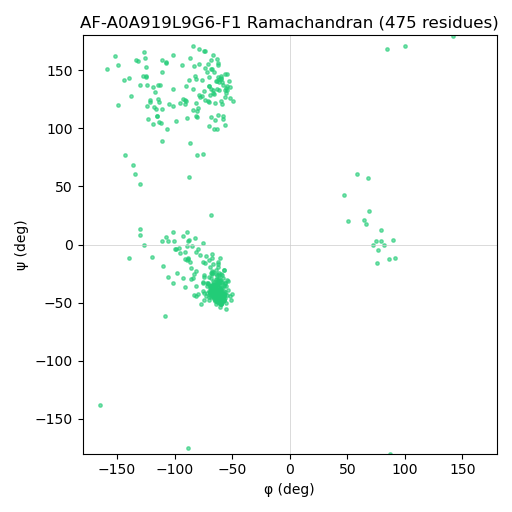81 C C . ARG A 1 460 ? -6.835 -23.112 16.609 1.00 87.88 460 ARG A C 1
ATOM 3383 O O . ARG A 1 460 ? -6.142 -22.502 17.418 1.00 87.88 460 ARG A O 1
ATOM 3390 N N . CYS A 1 461 ? -8.134 -22.870 16.437 1.00 88.06 461 CYS A N 1
ATOM 3391 C CA . CYS A 1 461 ? -8.880 -21.898 17.235 1.00 88.06 461 CYS A CA 1
ATOM 3392 C C . CYS A 1 461 ? -8.956 -22.311 18.710 1.00 88.06 461 CYS A C 1
ATOM 3394 O O . CYS A 1 461 ? -8.659 -21.482 19.566 1.00 88.06 461 CYS A O 1
ATOM 3396 N N . ALA A 1 462 ? -9.251 -23.579 19.005 1.00 88.25 462 ALA A N 1
ATOM 3397 C CA . ALA A 1 462 ? -9.294 -24.104 20.371 1.00 88.25 462 ALA A CA 1
ATOM 3398 C C . ALA A 1 462 ? -7.913 -24.054 21.057 1.00 88.25 462 ALA A C 1
ATOM 3400 O O . ALA A 1 462 ? -7.785 -23.624 22.205 1.00 88.25 462 ALA A O 1
ATOM 3401 N N . ASN A 1 463 ? -6.844 -24.412 20.337 1.00 86.25 463 ASN A N 1
ATOM 3402 C CA . ASN A 1 463 ? -5.477 -24.294 20.851 1.00 86.25 463 ASN A CA 1
ATOM 3403 C C . ASN A 1 463 ? -5.098 -22.829 21.123 1.00 86.25 463 ASN A C 1
ATOM 3405 O O . ASN A 1 463 ? -4.588 -22.508 22.197 1.00 86.25 463 ASN A O 1
ATOM 3409 N N . ALA A 1 464 ? -5.419 -21.919 20.197 1.00 86.44 464 ALA A N 1
ATOM 3410 C CA . ALA A 1 464 ? -5.207 -20.489 20.397 1.00 86.44 464 ALA A CA 1
ATOM 3411 C C . ALA A 1 464 ? -6.010 -19.954 21.595 1.00 86.44 464 ALA A C 1
ATOM 3413 O O . ALA A 1 464 ? -5.482 -19.169 22.380 1.00 86.44 464 ALA A O 1
ATOM 3414 N N . ALA A 1 465 ? -7.253 -20.402 21.790 1.00 89.50 465 ALA A N 1
ATOM 3415 C CA . ALA A 1 465 ? -8.051 -20.053 22.960 1.00 89.50 465 ALA A CA 1
ATOM 3416 C C . ALA A 1 465 ? -7.375 -20.512 24.260 1.00 89.50 465 ALA A C 1
ATOM 3418 O O . ALA A 1 465 ? -7.283 -19.741 25.217 1.00 89.50 465 ALA A O 1
ATOM 3419 N N . ALA A 1 466 ? -6.850 -21.740 24.303 1.00 88.88 466 ALA A N 1
ATOM 3420 C CA . ALA A 1 466 ? -6.126 -22.263 25.460 1.00 88.88 466 ALA A CA 1
ATOM 3421 C C . ALA A 1 466 ? -4.867 -21.438 25.788 1.00 88.88 466 ALA A C 1
ATOM 3423 O O . ALA A 1 466 ? -4.623 -21.122 26.961 1.00 88.88 466 ALA A O 1
ATOM 3424 N N . ASP A 1 467 ? -4.102 -21.042 24.771 1.00 85.19 467 ASP A N 1
ATOM 3425 C CA . ASP A 1 467 ? -2.918 -20.192 24.929 1.00 85.19 467 ASP A CA 1
ATOM 3426 C C . ASP A 1 467 ? -3.285 -18.785 25.402 1.00 85.19 467 ASP A C 1
ATOM 3428 O O . ASP A 1 467 ? -2.695 -18.278 26.362 1.00 85.19 467 ASP A O 1
ATOM 3432 N N . VAL A 1 468 ? -4.324 -18.184 24.817 1.00 85.12 468 VAL A N 1
ATOM 3433 C CA . VAL A 1 468 ? -4.840 -16.879 25.240 1.00 85.12 468 VAL A CA 1
ATOM 3434 C C . VAL A 1 468 ? -5.346 -16.938 26.682 1.00 85.12 468 VAL A C 1
ATOM 3436 O O . VAL A 1 468 ? -5.041 -16.033 27.453 1.00 85.12 468 VAL A O 1
ATOM 3439 N N . ARG A 1 469 ? -6.033 -18.007 27.115 1.00 88.19 469 ARG A N 1
ATOM 3440 C CA . ARG A 1 469 ? -6.423 -18.181 28.532 1.00 88.19 469 ARG A CA 1
ATOM 3441 C C . ARG A 1 469 ? -5.220 -18.268 29.454 1.00 88.19 469 ARG A C 1
ATOM 3443 O O . ARG A 1 469 ? -5.268 -17.747 30.566 1.00 88.19 469 ARG A O 1
ATOM 3450 N N . ARG A 1 470 ? -4.152 -18.942 29.026 1.00 85.38 470 ARG A N 1
ATOM 3451 C CA . ARG A 1 470 ? -2.916 -19.056 29.807 1.00 85.38 470 ARG A CA 1
ATOM 3452 C C . ARG A 1 470 ? -2.252 -17.692 29.978 1.00 85.38 470 ARG A C 1
ATOM 3454 O O . ARG A 1 470 ? -1.942 -17.326 31.108 1.00 85.38 470 ARG A O 1
ATOM 3461 N N . ALA A 1 471 ? -2.119 -16.933 28.893 1.00 78.69 471 ALA A N 1
ATOM 3462 C CA . ALA A 1 471 ? -1.607 -15.566 28.923 1.00 78.69 471 ALA A CA 1
ATOM 3463 C C . ALA A 1 471 ? -2.511 -14.638 29.751 1.00 78.69 471 ALA A C 1
ATOM 3465 O O . ALA A 1 471 ? -2.029 -13.869 30.572 1.00 78.69 471 ALA A O 1
ATOM 3466 N N . ALA A 1 472 ? -3.829 -14.762 29.606 1.00 83.62 472 ALA A N 1
ATOM 3467 C CA . ALA A 1 472 ? -4.809 -13.987 30.352 1.00 83.62 472 ALA A CA 1
ATOM 3468 C C . ALA A 1 472 ? -4.724 -14.221 31.866 1.00 83.62 472 ALA A C 1
ATOM 3470 O O . ALA A 1 472 ? -4.780 -13.265 32.633 1.00 83.62 472 ALA A O 1
ATOM 3471 N N . ARG A 1 473 ? -4.551 -15.478 32.300 1.00 85.50 473 ARG A N 1
ATOM 3472 C CA . ARG A 1 473 ? -4.319 -15.813 33.715 1.00 85.50 473 ARG A CA 1
ATOM 3473 C C . ARG A 1 473 ? -3.038 -15.183 34.248 1.00 85.50 473 ARG A C 1
ATOM 3475 O O . ARG A 1 473 ? -3.048 -14.715 35.375 1.00 85.50 473 ARG A O 1
ATOM 3482 N N . TRP A 1 474 ? -1.976 -15.167 33.443 1.00 79.19 474 TRP A N 1
ATOM 3483 C CA . TRP A 1 474 ? -0.715 -14.524 33.811 1.00 79.19 474 TRP A CA 1
ATOM 3484 C C . TRP A 1 474 ? -0.853 -12.999 33.920 1.00 79.19 474 TRP A C 1
ATOM 3486 O O . TRP A 1 474 ? -0.319 -12.409 34.841 1.00 79.19 474 TRP A O 1
ATOM 3496 N N . LEU A 1 475 ? -1.613 -12.363 33.024 1.00 72.50 475 LEU A N 1
ATOM 3497 C CA . LEU A 1 475 ? -1.845 -10.911 33.038 1.00 72.50 475 LEU A CA 1
ATOM 3498 C C . LEU A 1 475 ? -2.808 -10.446 34.144 1.00 72.50 475 LEU A C 1
ATOM 3500 O O . LEU A 1 475 ? -2.771 -9.288 34.546 1.00 72.50 475 LEU A O 1
ATOM 3504 N N . SER A 1 476 ? -3.707 -11.322 34.598 1.00 76.38 476 SER A N 1
ATOM 3505 C CA . SER A 1 476 ? -4.630 -11.065 35.713 1.00 76.38 476 SER A CA 1
ATOM 3506 C C . SER A 1 476 ? -4.066 -11.437 37.091 1.00 76.38 476 SER A C 1
ATOM 3508 O O . SER A 1 476 ? -4.803 -11.281 38.065 1.00 76.38 476 SER A O 1
ATOM 3510 N N . GLY A 1 477 ? -2.843 -11.975 37.161 1.00 58.69 477 GLY A N 1
ATOM 3511 C CA . GLY A 1 477 ? -2.237 -12.573 38.355 1.00 58.69 477 GLY A CA 1
ATOM 3512 C C . GLY A 1 477 ? -1.033 -11.808 38.869 1.00 58.69 477 GLY A C 1
ATOM 3513 O O . GLY A 1 477 ? -0.179 -11.444 38.033 1.00 58.69 477 GLY A O 1
#

Mean predicted aligned error: 9.29 Å

Foldseek 3Di:
DDDDPDDPPPAFFAAAADDPVLLVLVQVLLQCLVPQCLCVVCVVVVVVCPGSLNSLQVSLVVCCVVPVQAWYFHQYPLGTATEGSALVSLLVQQLQCVVVVFWDQKWFADSNNDTFHFQPDAFFPPLQQDDDPVLVVVLLVLLLVLLVVQQVVADPQQKRDLVSQLLSQLLSLLCQAQNNVRSPVPVLLVLLVVLRRCPPHPCNVVSLVVNLVVVCVRLVPGDPSHSSNSCVVPGPDRPPSSSNSSNLSQLLSCLRSWLLLQLLQQQQQCVVPVNQVASLSSSLVSLQQAFPRQKMKIAGQCWDDDPHGIDHHRHIHIDGNSSNDGDDPPDDRAQCCRRGNDSNGHSSSVSSSVSSSSNNRSLPVQWHKHWLPDDDHPVGDRNHDTSVRTMIGIHGPPDDDDDSVNVVVCLLVLLVVLLVQLVVLLVQLVVLQVVLVDCPLPDDPVSVVSSVVSNVSSVVSNVSSVVSNVSSVVSND

Organism: NCBI:txid67385

pLDDT: mean 84.93, std 11.25, range [34.19, 98.12]

Radius of gyration: 25.21 Å; Cα contacts (8 Å, |Δi|>4): 753; chains: 1; bounding box: 60×58×96 Å

Secondary structure (DSSP, 8-state):
-----------PPPPPBPPHHHHHHHHHHHHHTT-TTTTHHHHHTT-GGGSHHHHHHHHHHHHHHHHTT--EEEEETTEEEEE-SSHHHHHHHHHHHHHTT-B---EEE-TTS-EEE-------TTTSS---HHHHHHHHHHHHHHHHHHHHT--TT-B--HHHHHHHHHHHHHHHHH-HHHHT-HHHHHHHHHHHHHTTSTTHHHHHHHHHHHHHHHHSSPPTTSHHHHHHHH-SS-S-HHHHHHHHHHHHHHIIIIIHHHHHHHHHHHHTTT---SHHHHHHHHHHHS-S-SEEEEEB-S-B--SSSPBPTT-EEEEEHHHH-PPPTTPPP-THHHHT--TT--HHHHHHHHHHHHHHHHHTTTEEEEEEES---TTS--S---GGG-EEEEEETTS----GGGGGGGHHHHHHHHHHHHHHHHHHHHHHHHHHT-GGGTTSHHHHHHHHHHHHHHHHHHHHHHHHHHHHHHHT-